Protein AF-A0A7Y2E0C4-F1 (afdb_monomer)

Foldseek 3Di:
DDQPLPQWDWDDLVVGIAIARAPCSVVVVVLPCLLQAFLLLLQLLRQLNVPDDCPLRHPVLNVLSSNADLQDRDQDKHFAQAQEEEEELVLVLVLLVVLVVQLVVCVVVVHHSLLSAFPHAYEYEYEPQFDQPDDDDPCRVVVRVVVSCVVCVVSVVSLVVSCVSHPNYHYDDPPPDDRLVCCQLPVALQKDWDADPVRHIYIGGHEYEYCDQLNLLCLLLAYHYGYDHSVQSSCSRSPRTDIDTDAAEEEEEEAAEADPPFDLLLVLLVVLLVLLVVDQAAHHYEYDYPHSVRDASNSSSSNQSCCVQSRHRTHHYFHEPNSLVSCVVSPNDPSSSSSSVRVCVSRSRYDDNPRPHHDGNYYHYDYSHPGADWAADDAGSNRIDGPVCVVVQQVCQDCPCPDRSHDNDDPVCQPDWDWDQDPVRDIDIGGRPDDPDDD

pLDDT: mean 95.24, std 3.49, range [62.66, 98.88]

Solvent-accessible surface area (backbone atoms only — not comparable to full-atom values): 23468 Å² total; per-residue (Å²): 134,65,69,87,70,71,23,70,44,80,45,68,32,83,84,50,72,28,32,35,57,41,62,70,42,44,40,82,74,68,39,74,56,57,79,37,43,38,62,72,54,52,53,50,33,44,44,31,58,66,57,31,70,71,72,88,27,36,69,63,53,32,50,54,51,48,64,62,40,44,82,65,52,58,97,42,76,36,62,43,65,56,55,28,39,42,29,36,47,83,47,37,51,58,45,53,50,50,50,52,49,48,25,54,50,34,44,76,72,74,47,67,32,78,74,64,41,45,73,29,46,32,43,33,27,33,48,81,69,65,56,87,81,45,69,100,49,95,60,18,67,60,56,19,52,52,51,29,48,71,75,39,45,69,60,52,55,51,53,54,46,45,42,74,74,32,61,55,38,44,70,47,61,69,91,71,54,48,56,60,56,40,35,65,59,62,70,61,62,53,43,44,72,45,78,41,98,86,66,50,32,37,45,44,69,31,27,32,40,17,50,39,64,46,38,6,23,40,7,21,57,36,22,58,30,24,42,47,55,53,66,60,51,51,39,38,27,66,64,41,57,52,73,41,65,52,61,49,39,33,32,37,35,29,31,67,49,72,36,91,86,42,50,54,66,21,45,30,42,52,52,31,32,55,40,45,71,73,62,33,68,72,18,38,34,37,52,40,58,70,17,53,82,74,48,53,54,70,43,37,20,51,42,4,30,44,16,60,80,24,31,21,56,25,29,34,26,65,29,32,68,60,43,48,50,49,43,50,76,58,66,48,56,68,64,55,47,43,26,38,54,44,51,26,54,74,55,72,47,51,50,54,90,85,50,72,74,50,54,46,49,47,75,49,78,43,54,32,57,75,44,54,51,48,49,57,40,90,69,42,75,58,39,63,39,49,53,92,49,43,69,57,56,51,59,51,18,41,53,30,66,66,55,72,67,16,64,46,44,56,84,78,58,72,75,50,70,47,82,45,68,50,101,85,68,51,79,42,83,43,50,88,86,65,82,86,75,89,132

Mean predicted aligned error: 4.44 Å

Structure (mmCIF, N/CA/C/O backbone):
data_AF-A0A7Y2E0C4-F1
#
_entry.id   AF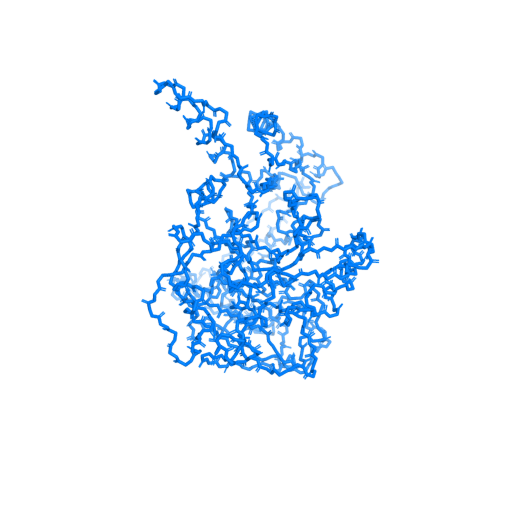-A0A7Y2E0C4-F1
#
loop_
_atom_site.group_PDB
_atom_site.id
_atom_site.type_symbol
_atom_site.label_atom_id
_atom_site.label_alt_id
_atom_site.label_comp_id
_atom_site.label_asym_id
_atom_site.label_entity_id
_atom_site.label_seq_id
_atom_site.pdbx_PDB_ins_code
_atom_site.Cartn_x
_atom_site.Cartn_y
_atom_site.Cartn_z
_atom_site.occupancy
_atom_site.B_iso_or_equiv
_atom_site.auth_seq_id
_atom_site.auth_comp_id
_atom_site.auth_asym_id
_atom_site.auth_atom_id
_atom_site.pdbx_PDB_model_num
ATOM 1 N N . MET A 1 1 ? -12.145 10.034 24.484 1.00 62.66 1 MET A N 1
ATOM 2 C CA . MET A 1 1 ? -12.962 9.659 23.287 1.00 62.66 1 MET A CA 1
ATOM 3 C C . MET A 1 1 ? -14.333 9.201 23.747 1.00 62.66 1 MET A C 1
ATOM 5 O O . MET A 1 1 ? -14.395 8.532 24.772 1.00 62.66 1 MET A O 1
ATOM 9 N N . LYS A 1 2 ? -15.413 9.552 23.041 1.00 78.94 2 LYS A N 1
ATOM 10 C CA . LYS A 1 2 ? -16.762 9.108 23.416 1.00 78.94 2 LYS A CA 1
ATOM 11 C C . LYS A 1 2 ? -17.034 7.734 22.807 1.00 78.94 2 LYS A C 1
ATOM 13 O O . LYS A 1 2 ? -16.995 7.590 21.595 1.00 78.94 2 LYS A O 1
ATOM 18 N N . ASP A 1 3 ? -17.335 6.744 23.639 1.00 88.62 3 ASP A N 1
ATOM 19 C CA . ASP A 1 3 ? -17.829 5.449 23.170 1.00 88.62 3 ASP A CA 1
ATOM 20 C C . ASP A 1 3 ? -19.346 5.529 22.955 1.00 88.62 3 ASP A C 1
ATOM 22 O O . ASP A 1 3 ? -20.143 5.237 23.846 1.00 88.62 3 ASP A O 1
ATOM 26 N N . LEU A 1 4 ? -19.747 6.018 21.781 1.00 92.31 4 LEU A N 1
ATOM 27 C CA . LEU A 1 4 ? -21.155 6.267 21.456 1.00 92.31 4 LEU A CA 1
ATOM 28 C C . LEU A 1 4 ? -21.947 4.996 21.124 1.00 92.31 4 LEU A C 1
ATOM 30 O O . LEU A 1 4 ? -23.178 5.050 21.088 1.00 92.31 4 LEU A O 1
ATOM 34 N N . PHE A 1 5 ? -21.249 3.883 20.894 1.00 93.88 5 PHE A N 1
ATOM 35 C CA . PHE A 1 5 ? -21.825 2.593 20.518 1.00 93.88 5 PHE A CA 1
ATOM 36 C C . PHE A 1 5 ? -21.703 1.537 21.628 1.00 93.88 5 PHE A C 1
ATOM 38 O O . PHE A 1 5 ? -22.203 0.426 21.460 1.00 93.88 5 PHE A O 1
ATOM 45 N N . GLY A 1 6 ? -21.062 1.857 22.759 1.00 94.38 6 GLY A N 1
ATOM 46 C CA . GLY A 1 6 ? -20.748 0.861 23.787 1.00 94.38 6 GLY A CA 1
ATOM 47 C C . GLY A 1 6 ? -19.833 -0.243 23.250 1.00 94.38 6 GLY A C 1
ATOM 48 O O . GLY A 1 6 ? -19.978 -1.402 23.633 1.00 94.38 6 GLY A O 1
ATOM 49 N N . ALA A 1 7 ? -18.974 0.097 22.288 1.00 95.75 7 ALA A N 1
ATOM 50 C CA . ALA A 1 7 ? -18.128 -0.840 21.564 1.00 95.75 7 ALA A CA 1
ATOM 51 C C . ALA A 1 7 ? -16.732 -0.972 22.177 1.00 95.75 7 ALA A C 1
ATOM 53 O O . ALA A 1 7 ? -16.003 -1.901 21.822 1.00 95.75 7 ALA A O 1
ATOM 54 N N . ARG A 1 8 ? -16.335 -0.058 23.072 1.00 95.81 8 ARG A N 1
ATOM 55 C CA . ARG A 1 8 ? -15.025 -0.121 23.713 1.00 95.81 8 ARG A CA 1
ATOM 56 C C . ARG A 1 8 ? -15.003 -1.263 24.721 1.00 95.81 8 ARG A C 1
ATOM 58 O O . ARG A 1 8 ? -15.746 -1.246 25.698 1.00 95.81 8 ARG A O 1
ATOM 65 N N . ASP A 1 9 ? -14.090 -2.200 24.517 1.00 95.94 9 ASP A N 1
ATOM 66 C CA . ASP A 1 9 ? -13.914 -3.364 25.382 1.00 95.94 9 ASP A CA 1
ATOM 67 C C . ASP A 1 9 ? -12.428 -3.625 25.646 1.00 95.94 9 ASP A C 1
ATOM 69 O O . ASP A 1 9 ? -11.554 -3.102 24.943 1.00 95.94 9 ASP A O 1
ATOM 73 N N . THR A 1 10 ? -12.136 -4.417 26.674 1.00 96.50 10 THR A N 1
ATOM 74 C CA . THR A 1 10 ? -10.777 -4.871 26.962 1.00 96.50 10 THR A CA 1
ATOM 75 C C . THR A 1 10 ? -10.454 -6.151 26.205 1.00 96.50 10 THR A C 1
ATOM 77 O O . THR A 1 10 ? -11.306 -6.999 25.943 1.00 96.50 10 THR A O 1
ATOM 80 N N . PHE A 1 11 ? -9.182 -6.314 25.861 1.00 97.62 11 PHE A N 1
ATOM 81 C CA . PHE A 1 11 ? -8.648 -7.573 25.364 1.00 97.62 11 PHE A CA 1
ATOM 82 C C . PHE A 1 11 ? -7.240 -7.805 25.912 1.00 97.62 11 PHE A C 1
ATOM 84 O O . PHE A 1 11 ? -6.551 -6.873 26.336 1.00 97.62 11 PHE A O 1
ATOM 91 N N . ASP A 1 12 ? -6.829 -9.069 25.925 1.00 97.50 12 ASP A N 1
ATOM 92 C CA . ASP A 1 12 ? -5.469 -9.464 26.274 1.00 97.50 12 ASP A CA 1
ATOM 93 C C . ASP A 1 12 ? -4.577 -9.341 25.032 1.00 97.50 12 ASP A C 1
ATOM 95 O O . ASP A 1 12 ? -4.782 -10.049 24.044 1.00 97.50 12 ASP A O 1
ATOM 99 N N . THR A 1 13 ? -3.582 -8.455 25.084 1.00 96.44 13 THR A N 1
ATOM 100 C CA . THR A 1 13 ? -2.620 -8.221 23.994 1.00 96.44 13 THR A CA 1
ATOM 101 C C . THR A 1 13 ? -1.570 -9.331 23.890 1.00 96.44 13 THR A C 1
ATOM 103 O O . THR A 1 13 ? -0.812 -9.374 22.927 1.00 96.44 13 THR A O 1
ATOM 106 N N . GLY A 1 14 ? -1.505 -10.232 24.876 1.00 95.06 14 GLY A N 1
ATOM 107 C CA . GLY A 1 14 ? -0.432 -11.208 25.070 1.00 95.06 14 GLY A CA 1
ATOM 108 C C . GLY A 1 14 ? 0.663 -10.720 26.021 1.00 95.06 14 GLY A C 1
ATOM 109 O O . GLY A 1 14 ? 1.344 -11.542 26.630 1.00 95.06 14 GLY A O 1
ATOM 110 N N . SER A 1 15 ? 0.798 -9.402 26.200 1.00 91.69 15 SER A N 1
ATOM 111 C CA . SER A 1 15 ? 1.737 -8.764 27.136 1.00 91.69 15 SER A CA 1
ATOM 112 C C . SER A 1 15 ? 1.049 -7.892 28.194 1.00 91.69 15 SER A C 1
ATOM 114 O O . SER A 1 15 ? 1.712 -7.344 29.075 1.00 91.69 15 SER A O 1
ATOM 116 N N . GLY A 1 16 ? -0.279 -7.769 28.144 1.00 94.31 16 GLY A N 1
ATOM 117 C CA . GLY A 1 16 ? -1.053 -6.952 29.067 1.00 94.31 16 GLY A CA 1
ATOM 118 C C . GLY A 1 16 ? -2.494 -6.749 28.612 1.00 94.31 16 GLY A C 1
ATOM 119 O O . GLY A 1 16 ? -3.020 -7.466 27.765 1.00 94.31 16 GLY A O 1
ATOM 120 N N . THR A 1 17 ? -3.149 -5.753 29.200 1.00 96.25 17 THR A N 1
ATOM 121 C CA . THR A 1 17 ? -4.509 -5.356 28.824 1.00 96.25 17 THR A CA 1
ATOM 122 C C . THR A 1 17 ? -4.456 -4.179 27.861 1.00 96.25 17 THR A C 1
ATOM 124 O O . THR A 1 17 ? -3.743 -3.208 28.105 1.00 96.25 17 THR A O 1
ATOM 127 N N . GLY A 1 18 ? -5.237 -4.259 26.788 1.00 97.38 18 GLY A N 1
ATOM 128 C CA . GLY A 1 18 ? -5.472 -3.165 25.853 1.00 97.38 18 GLY A CA 1
ATOM 129 C C . GLY A 1 18 ? -6.962 -2.919 25.662 1.00 97.38 18 GLY A C 1
ATOM 130 O O . GLY A 1 18 ? -7.789 -3.778 25.969 1.00 97.38 18 GLY A O 1
ATOM 131 N N . TYR A 1 19 ? -7.302 -1.753 25.126 1.00 97.88 19 TYR A N 1
ATOM 132 C CA . TYR A 1 19 ? -8.642 -1.464 24.631 1.00 97.88 19 TYR A CA 1
ATOM 133 C C . TYR A 1 19 ? -8.730 -1.670 23.125 1.00 97.88 19 TYR A C 1
ATOM 135 O O . TYR A 1 19 ? -7.786 -1.384 22.391 1.00 97.88 19 TYR A O 1
ATOM 143 N N . LEU A 1 20 ? -9.900 -2.084 22.660 1.00 97.62 20 LEU A N 1
ATOM 144 C CA . LEU A 1 20 ? -10.291 -2.065 21.254 1.00 97.62 20 LEU A CA 1
ATOM 145 C C . LEU A 1 20 ? -11.747 -1.603 21.132 1.00 97.62 20 LEU A C 1
ATOM 147 O O . LEU A 1 20 ? -12.462 -1.540 22.132 1.00 97.62 20 LEU A O 1
ATOM 151 N N . TYR A 1 21 ? -12.184 -1.275 19.918 1.00 97.38 21 TYR A N 1
ATOM 152 C CA . TYR A 1 21 ? -13.589 -1.001 19.611 1.00 97.38 21 TYR A CA 1
ATOM 153 C C . TYR A 1 21 ? -14.154 -2.189 18.832 1.00 97.38 21 TYR A C 1
ATOM 155 O O . TYR A 1 21 ? -13.846 -2.343 17.652 1.00 97.38 21 TYR A O 1
ATOM 163 N N . ARG A 1 22 ? -14.923 -3.061 19.496 1.00 96.38 22 ARG A N 1
ATOM 164 C CA . ARG A 1 22 ? -15.414 -4.323 18.920 1.00 96.38 22 ARG A CA 1
ATOM 165 C C . ARG A 1 22 ? -16.389 -4.068 17.781 1.00 96.38 22 ARG A C 1
ATOM 167 O O . ARG A 1 22 ? -17.476 -3.545 18.018 1.00 96.38 22 ARG A O 1
ATOM 174 N N . LEU A 1 23 ? -16.073 -4.570 16.588 1.00 96.19 23 LEU A N 1
ATOM 175 C CA . LEU A 1 23 ? -17.038 -4.604 15.483 1.00 96.19 23 LEU A CA 1
ATOM 176 C C . LEU A 1 23 ? -18.292 -5.415 15.852 1.00 96.19 23 LEU A C 1
ATOM 178 O O . LEU A 1 23 ? -19.409 -5.013 15.538 1.00 96.19 23 LEU A O 1
ATOM 182 N N . ASP A 1 24 ? -18.132 -6.500 16.615 1.00 93.00 24 ASP A N 1
ATOM 183 C CA . ASP A 1 24 ? -19.250 -7.324 17.095 1.00 93.00 24 ASP A CA 1
ATOM 184 C C . ASP A 1 24 ? -20.258 -6.563 17.969 1.00 93.00 24 ASP A C 1
ATOM 186 O O . ASP A 1 24 ? -21.417 -6.970 18.051 1.00 93.00 24 ASP A O 1
ATOM 190 N N . ALA A 1 25 ? -19.865 -5.456 18.612 1.00 93.50 25 ALA A N 1
ATOM 191 C CA . ALA A 1 25 ? -20.794 -4.662 19.417 1.00 93.50 25 ALA A CA 1
ATOM 192 C C . ALA A 1 25 ? -21.939 -4.081 18.569 1.00 93.50 25 ALA A C 1
ATOM 194 O O . ALA A 1 25 ? -23.049 -3.898 19.069 1.00 93.50 25 ALA A O 1
ATOM 195 N N . LEU A 1 26 ? -21.702 -3.868 17.272 1.00 94.38 26 LEU A N 1
ATOM 196 C CA . LEU A 1 26 ? -22.711 -3.405 16.321 1.00 94.38 26 LEU A CA 1
ATOM 197 C C . LEU A 1 26 ? -23.775 -4.475 16.023 1.00 94.38 26 LEU A C 1
ATOM 199 O O . LEU A 1 26 ? -24.921 -4.128 15.732 1.00 94.38 26 LEU A O 1
ATOM 203 N N . LYS A 1 27 ? -23.467 -5.771 16.192 1.00 91.25 27 LYS A N 1
ATOM 204 C CA . LYS A 1 27 ? -24.463 -6.853 16.062 1.00 91.25 27 LYS A CA 1
ATOM 205 C C . LYS A 1 27 ? -25.567 -6.725 17.108 1.00 91.25 27 LYS A C 1
ATOM 207 O O . LYS A 1 27 ? -26.737 -6.932 16.796 1.00 91.25 27 LYS A O 1
ATOM 212 N N . ASN A 1 28 ? -25.217 -6.291 18.321 1.00 86.94 28 ASN A N 1
ATOM 213 C CA . ASN A 1 28 ? -26.185 -6.023 19.391 1.00 86.94 28 ASN A CA 1
ATOM 214 C C . ASN A 1 28 ? -27.121 -4.847 19.065 1.00 86.94 28 ASN A C 1
ATOM 216 O O . ASN A 1 28 ? -28.160 -4.699 19.703 1.00 86.94 28 ASN A O 1
ATOM 220 N N . GLN A 1 29 ? -26.763 -4.027 18.074 1.00 86.06 29 GLN A N 1
ATOM 221 C CA . GLN A 1 29 ? -27.563 -2.907 17.581 1.00 86.06 29 GLN A CA 1
ATOM 222 C C . GLN A 1 29 ? -28.357 -3.253 16.310 1.00 86.06 29 GLN A C 1
ATOM 224 O O . GLN A 1 29 ? -29.031 -2.390 15.759 1.00 86.06 29 GLN A O 1
ATOM 229 N N . GLY A 1 30 ? -28.328 -4.518 15.871 1.00 88.38 30 GLY A N 1
ATOM 230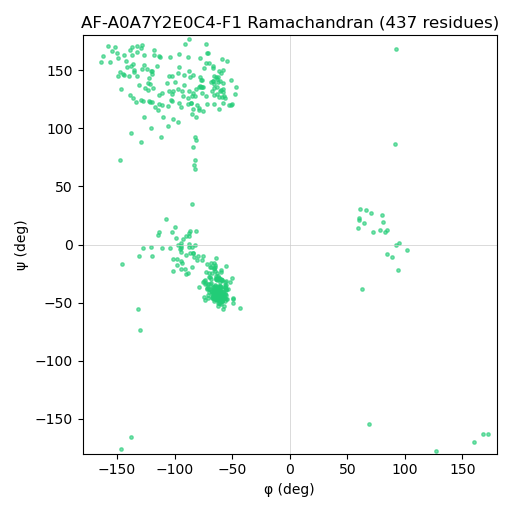 C CA . GLY A 1 30 ? -29.092 -5.015 14.723 1.00 88.38 30 GLY A CA 1
ATOM 231 C C . GLY A 1 30 ? -28.283 -5.193 13.435 1.00 88.38 30 GLY A C 1
ATOM 232 O O . GLY A 1 30 ? -28.812 -5.745 12.470 1.00 88.38 30 GLY A O 1
ATOM 233 N N . HIS A 1 31 ? -27.001 -4.813 13.412 1.00 89.06 31 HIS A N 1
ATOM 234 C CA . HIS A 1 31 ? -26.142 -4.961 12.232 1.00 89.06 31 HIS A CA 1
ATOM 235 C C . HIS A 1 31 ? -25.571 -6.384 12.141 1.00 89.06 31 HIS A C 1
ATOM 237 O O . HIS A 1 31 ? -24.546 -6.707 12.735 1.00 89.06 31 HIS A O 1
ATOM 243 N N . THR A 1 32 ? -26.254 -7.273 11.420 1.00 83.88 32 THR A N 1
ATOM 244 C CA . THR A 1 32 ? -25.965 -8.722 11.450 1.00 83.88 32 THR A CA 1
ATOM 245 C C . THR A 1 32 ? -25.005 -9.218 10.367 1.00 83.88 32 THR A C 1
ATOM 247 O O . THR A 1 32 ? -24.449 -10.303 10.520 1.00 83.88 32 THR A O 1
ATOM 250 N N . ASN A 1 33 ? -24.753 -8.447 9.303 1.00 86.44 33 ASN A N 1
ATOM 251 C CA . ASN A 1 33 ? -23.964 -8.912 8.151 1.00 86.44 33 ASN A CA 1
ATOM 252 C C . ASN A 1 33 ? -22.447 -8.656 8.266 1.00 86.44 33 ASN A C 1
ATOM 254 O O . ASN A 1 33 ? -21.702 -8.894 7.319 1.00 86.44 33 ASN A O 1
ATOM 258 N N . ILE A 1 34 ? -21.974 -8.190 9.427 1.00 91.62 34 ILE A N 1
ATOM 259 C CA . ILE A 1 34 ? -20.582 -7.751 9.629 1.00 91.62 34 ILE A CA 1
ATOM 260 C C . ILE A 1 34 ? -19.575 -8.851 9.275 1.00 91.62 34 ILE A C 1
ATOM 262 O O . ILE A 1 34 ? -18.535 -8.566 8.690 1.00 91.62 34 ILE A O 1
ATOM 266 N N . ASP A 1 35 ? -19.894 -10.116 9.558 1.00 90.81 35 ASP A N 1
ATOM 267 C CA . ASP A 1 35 ? -18.986 -11.242 9.308 1.00 90.81 35 ASP A CA 1
ATOM 268 C C . ASP A 1 35 ? -18.685 -11.456 7.819 1.00 90.81 35 ASP A C 1
ATOM 270 O O . ASP A 1 35 ? -17.586 -11.900 7.483 1.00 90.81 35 ASP A O 1
ATOM 274 N N . ARG A 1 36 ? -19.633 -11.105 6.939 1.00 93.19 36 ARG A N 1
ATOM 275 C CA . ARG A 1 36 ? -19.544 -11.276 5.480 1.00 93.19 36 ARG A CA 1
ATOM 276 C C . ARG A 1 36 ? -19.023 -10.038 4.752 1.00 93.19 36 ARG A C 1
ATOM 278 O O . ARG A 1 36 ? -18.875 -10.098 3.533 1.00 93.19 36 ARG A O 1
ATOM 285 N N . LEU A 1 37 ? -18.757 -8.939 5.459 1.00 96.81 37 LEU A N 1
ATOM 286 C CA . LEU A 1 37 ? -18.163 -7.748 4.857 1.00 96.81 37 LEU A CA 1
ATOM 287 C C . LEU A 1 37 ? -16.752 -8.053 4.333 1.00 96.81 37 LEU A C 1
ATOM 289 O O . LEU A 1 37 ? -16.017 -8.788 5.008 1.00 96.81 37 LEU A O 1
ATOM 293 N N . PRO A 1 38 ? -16.343 -7.455 3.195 1.00 98.19 38 PRO A N 1
ATOM 294 C CA . PRO A 1 38 ? -14.941 -7.433 2.795 1.00 98.19 38 PRO A CA 1
ATOM 295 C C . PRO A 1 38 ? -14.061 -6.938 3.941 1.00 98.19 38 PRO A C 1
ATOM 297 O O . PRO A 1 38 ? -14.446 -6.028 4.687 1.00 98.19 38 PRO A O 1
ATOM 300 N N . PHE A 1 39 ? -12.883 -7.532 4.099 1.00 98.62 39 PHE A N 1
ATOM 301 C CA . PHE A 1 39 ? -11.965 -7.163 5.174 1.00 98.62 39 PHE A CA 1
ATOM 302 C C . PHE A 1 39 ? -11.555 -5.690 5.072 1.00 98.62 39 PHE A C 1
ATOM 304 O O . PHE A 1 39 ? -11.485 -5.007 6.095 1.00 98.62 39 PHE A O 1
ATOM 311 N N . SER A 1 40 ? -11.398 -5.166 3.855 1.00 98.44 40 SER A N 1
ATOM 312 C CA . SER A 1 40 ? -11.159 -3.744 3.613 1.00 98.44 40 SER A CA 1
ATOM 313 C C . SER A 1 40 ? -12.263 -2.847 4.189 1.00 98.44 40 SER A C 1
ATOM 315 O O . SER A 1 40 ? -11.976 -1.815 4.793 1.00 98.44 40 SER A O 1
ATOM 317 N N . ILE A 1 41 ? -13.533 -3.248 4.057 1.00 98.25 41 ILE A N 1
ATOM 318 C CA . ILE A 1 41 ? -14.685 -2.504 4.592 1.00 98.25 41 ILE A CA 1
ATOM 319 C C . ILE A 1 41 ? -14.742 -2.618 6.116 1.00 98.25 41 ILE A C 1
ATOM 321 O O . ILE A 1 41 ? -15.026 -1.627 6.784 1.00 98.25 41 ILE A O 1
ATOM 325 N N . LYS A 1 42 ? -14.405 -3.782 6.691 1.00 98.12 42 LYS A N 1
ATOM 326 C CA . LYS A 1 42 ? -14.292 -3.946 8.153 1.00 98.12 42 LYS A CA 1
ATOM 327 C C . LYS A 1 42 ? -13.253 -2.995 8.758 1.00 98.12 42 LYS A C 1
ATOM 329 O O . LYS A 1 42 ? -13.488 -2.453 9.836 1.00 98.12 42 LYS A O 1
ATOM 334 N N . VAL A 1 43 ? -12.134 -2.759 8.067 1.00 98.56 43 VAL A N 1
ATOM 335 C CA . VAL A 1 43 ? -11.111 -1.791 8.502 1.00 98.56 43 VAL A CA 1
ATOM 336 C C . VAL A 1 43 ? -11.647 -0.354 8.463 1.00 98.56 43 VAL A C 1
ATOM 338 O O . VAL A 1 43 ? -11.472 0.380 9.436 1.00 98.56 43 VAL A O 1
ATOM 341 N N . LEU A 1 44 ? -12.359 0.043 7.399 1.00 98.31 44 LEU A N 1
ATOM 342 C CA . LEU A 1 44 ? -13.020 1.358 7.340 1.00 98.31 44 LEU A CA 1
ATOM 343 C C . LEU A 1 44 ? -14.082 1.514 8.442 1.00 98.31 44 LEU A C 1
ATOM 345 O O . LEU A 1 44 ? -14.157 2.558 9.091 1.00 98.31 44 LEU A O 1
ATOM 349 N N . LEU A 1 45 ? -14.864 0.460 8.696 1.00 98.12 45 LEU A N 1
ATOM 350 C CA . LEU A 1 45 ? -15.869 0.417 9.756 1.00 98.12 45 LEU A CA 1
ATOM 351 C C . LEU A 1 45 ? -15.242 0.579 11.148 1.00 98.12 45 LEU A C 1
ATOM 353 O O . LEU A 1 45 ? -15.772 1.342 11.952 1.00 98.12 45 LEU A O 1
ATOM 357 N N . GLU A 1 46 ? -14.111 -0.078 11.432 1.00 98.19 46 GLU A N 1
ATOM 358 C CA . GLU A 1 46 ? -13.372 0.110 12.693 1.00 98.19 46 GLU A CA 1
ATOM 359 C C . GLU A 1 46 ? -12.951 1.569 12.868 1.00 98.19 46 GLU A C 1
ATOM 361 O O . GLU A 1 46 ? -13.179 2.155 13.930 1.00 98.19 46 GLU A O 1
ATOM 366 N N . GLY A 1 47 ? -12.393 2.167 11.810 1.00 97.31 47 GLY A N 1
ATOM 367 C CA . GLY A 1 47 ? -11.940 3.553 11.820 1.00 97.31 47 GLY A CA 1
ATOM 368 C C . GLY A 1 47 ? -13.079 4.536 12.088 1.00 97.31 47 GLY A C 1
ATOM 369 O O . GLY A 1 47 ? -12.924 5.439 12.915 1.00 97.31 47 GLY A O 1
ATOM 370 N N . ALA A 1 48 ? -14.235 4.340 11.449 1.00 97.31 48 ALA A N 1
ATOM 371 C CA . ALA A 1 48 ? -15.423 5.155 11.685 1.00 97.31 48 ALA A CA 1
ATOM 372 C C . ALA A 1 48 ? -15.986 4.946 13.103 1.00 97.31 48 ALA A C 1
ATOM 374 O O . ALA A 1 48 ? -16.258 5.912 13.814 1.00 97.31 48 ALA A O 1
ATOM 375 N N . LEU A 1 49 ? -16.107 3.692 13.551 1.00 97.12 49 LEU A N 1
ATOM 376 C CA . LEU A 1 49 ? -16.630 3.338 14.872 1.00 97.12 49 LEU A CA 1
ATOM 377 C C . LEU A 1 49 ? -15.802 3.965 15.999 1.00 97.12 49 LEU A C 1
ATOM 379 O O . LEU A 1 49 ? -16.350 4.590 16.908 1.00 97.12 49 LEU A O 1
ATOM 383 N N . ARG A 1 50 ? -14.476 3.826 15.928 1.00 96.44 50 ARG A N 1
ATOM 384 C CA . ARG A 1 50 ? -13.546 4.329 16.945 1.00 96.44 50 ARG A CA 1
ATOM 385 C C . ARG A 1 50 ? -13.487 5.853 17.001 1.00 96.44 50 ARG A C 1
ATOM 387 O O . ARG A 1 50 ? -13.245 6.403 18.074 1.00 96.44 50 ARG A O 1
ATOM 394 N N . ASN A 1 51 ? -13.653 6.532 15.866 1.00 95.75 51 ASN A N 1
ATOM 395 C CA . ASN A 1 51 ? -13.537 7.990 15.779 1.00 95.75 51 ASN A CA 1
ATOM 396 C C . ASN A 1 51 ? -14.893 8.712 15.726 1.00 95.75 51 ASN A C 1
ATOM 398 O O . ASN A 1 51 ? -14.913 9.914 15.483 1.00 95.75 51 ASN A O 1
ATOM 402 N N . CYS A 1 52 ? -16.010 8.020 15.980 1.00 96.50 52 CYS A N 1
ATOM 403 C CA . CYS A 1 52 ? -17.335 8.634 15.996 1.00 96.50 52 CYS A CA 1
ATOM 404 C C . CYS A 1 52 ? -17.444 9.726 17.074 1.00 96.50 52 CYS A C 1
ATOM 406 O O . CYS A 1 52 ? -17.348 9.464 18.278 1.00 96.50 52 CYS A O 1
ATOM 408 N N . ASP A 1 53 ? -17.661 10.961 16.629 1.00 94.81 53 ASP A N 1
ATOM 409 C CA . ASP A 1 53 ? -17.705 12.166 17.458 1.00 94.81 53 ASP A CA 1
ATOM 410 C C . ASP A 1 53 ? -18.981 13.005 17.254 1.00 94.81 53 ASP A C 1
ATOM 412 O O . ASP A 1 53 ? -19.184 13.974 17.990 1.00 94.81 53 ASP A O 1
ATOM 416 N N . GLU A 1 54 ? -19.855 12.598 16.321 1.00 95.31 54 GLU A N 1
ATOM 417 C CA . GLU A 1 54 ? -21.051 13.332 15.864 1.00 95.31 54 GLU A CA 1
ATOM 418 C C . GLU A 1 54 ? -20.730 14.704 15.246 1.00 95.31 54 GLU A C 1
ATOM 420 O O . GLU A 1 54 ? -21.586 15.591 15.206 1.00 95.31 54 GLU A O 1
ATOM 425 N N . PHE A 1 55 ? -19.500 14.883 14.759 1.00 94.38 55 PHE A N 1
ATOM 426 C CA . PHE A 1 55 ? -19.063 16.076 14.044 1.00 94.38 55 PHE A CA 1
ATOM 427 C C . PHE A 1 55 ? -18.366 15.717 12.729 1.00 94.38 55 PHE A C 1
ATOM 429 O O . PHE A 1 55 ? -18.969 15.876 11.671 1.00 94.38 55 PHE A O 1
ATOM 436 N N . LEU A 1 56 ? -17.133 15.202 12.779 1.00 93.62 56 LEU A N 1
ATOM 437 C CA . LEU A 1 56 ? -16.427 14.711 11.591 1.00 93.62 56 LEU A CA 1
ATOM 438 C C . LEU A 1 56 ? -16.923 13.316 11.200 1.00 93.62 56 LEU A C 1
ATOM 440 O O . LEU A 1 56 ? -17.051 12.997 10.018 1.00 93.62 56 LEU A O 1
ATOM 444 N N . VAL A 1 57 ? -17.227 12.484 12.199 1.00 96.62 57 VAL A N 1
ATOM 445 C CA . VAL A 1 57 ? -17.712 11.119 12.012 1.00 96.62 57 VAL A CA 1
ATOM 446 C C . VAL A 1 57 ? -19.013 10.931 12.780 1.00 96.62 57 VAL A C 1
ATOM 448 O O . VAL A 1 57 ? -19.040 10.867 14.011 1.00 96.62 57 VAL A O 1
ATOM 451 N N . THR A 1 58 ? -20.110 10.814 12.041 1.00 96.69 58 THR A N 1
ATOM 452 C CA . THR A 1 58 ? -21.452 10.628 12.593 1.00 96.69 58 THR A CA 1
ATOM 453 C C . THR A 1 58 ? -21.780 9.151 12.794 1.00 96.69 58 THR A C 1
ATOM 455 O O . THR A 1 58 ? -21.180 8.260 12.185 1.00 96.69 58 THR A O 1
ATOM 458 N N . LYS A 1 59 ? -22.787 8.876 13.623 1.00 96.06 59 LYS A N 1
ATOM 459 C CA . LYS A 1 59 ? -23.373 7.539 13.774 1.00 96.06 59 LYS A CA 1
ATOM 460 C C . LYS A 1 59 ? -23.930 6.998 12.463 1.00 96.06 59 LYS A C 1
ATOM 462 O O . LYS A 1 59 ? -23.915 5.789 12.257 1.00 96.06 59 LYS A O 1
ATOM 467 N N . GLU A 1 60 ? -24.398 7.886 11.587 1.00 95.81 60 GLU A N 1
ATOM 468 C CA . GLU A 1 60 ? -24.865 7.518 10.253 1.00 95.81 60 GLU A CA 1
ATOM 469 C C . GLU A 1 60 ? -23.729 6.922 9.419 1.00 95.81 60 GLU A C 1
ATOM 471 O O . GLU A 1 60 ? -23.916 5.855 8.846 1.00 95.81 60 GLU A O 1
ATOM 476 N N . HIS A 1 61 ? -22.529 7.515 9.429 1.00 97.00 61 HIS A N 1
ATOM 477 C CA . HIS A 1 61 ? -21.377 6.939 8.723 1.00 97.00 61 HIS A CA 1
ATOM 478 C C . HIS A 1 61 ? -21.057 5.511 9.197 1.00 97.00 61 HIS A C 1
ATOM 480 O O . HIS A 1 61 ? -20.807 4.626 8.379 1.00 97.00 61 HIS A O 1
ATOM 486 N N . VAL A 1 62 ? -21.106 5.267 10.512 1.00 96.88 62 VAL A N 1
ATOM 487 C CA . VAL A 1 62 ? -20.882 3.931 11.091 1.00 96.88 62 VAL A CA 1
ATOM 488 C C . VAL A 1 62 ? -21.972 2.953 10.648 1.00 96.88 62 VAL A C 1
ATOM 490 O O . VAL A 1 62 ? -21.654 1.850 10.209 1.00 96.88 62 VAL A O 1
ATOM 493 N N . ALA A 1 63 ? -23.243 3.358 10.717 1.00 95.44 63 ALA A N 1
ATOM 494 C CA . ALA A 1 63 ? -24.369 2.524 10.299 1.00 95.44 63 ALA A CA 1
ATOM 495 C C . ALA A 1 63 ? -24.285 2.163 8.808 1.00 95.44 63 ALA A C 1
ATOM 497 O O . ALA A 1 63 ? -24.426 0.996 8.456 1.00 95.44 63 ALA A O 1
ATOM 498 N N . LYS A 1 64 ? -23.959 3.131 7.942 1.00 95.75 64 LYS A N 1
ATOM 499 C CA . LYS A 1 64 ? -23.810 2.919 6.494 1.00 95.75 64 LYS A CA 1
ATOM 500 C C . LYS A 1 64 ? -22.705 1.924 6.150 1.00 95.75 64 LYS A C 1
ATOM 502 O O . LYS A 1 64 ? -22.892 1.088 5.274 1.00 95.75 64 LYS A O 1
ATOM 507 N N . LEU A 1 65 ? -21.576 1.965 6.857 1.00 96.56 65 LEU A N 1
ATOM 508 C CA . LEU A 1 65 ? -20.511 0.970 6.695 1.00 96.56 65 LEU A CA 1
ATOM 509 C C . LEU A 1 65 ? -20.903 -0.407 7.256 1.00 96.56 65 LEU A C 1
ATOM 511 O O . LEU A 1 65 ? -20.554 -1.430 6.672 1.00 96.56 65 LEU A O 1
ATOM 515 N N . ALA A 1 66 ? -21.638 -0.451 8.369 1.00 96.00 66 ALA A N 1
ATOM 516 C CA . ALA A 1 66 ? -22.095 -1.699 8.981 1.00 96.00 66 ALA A CA 1
ATOM 517 C C . ALA A 1 66 ? -23.182 -2.411 8.151 1.00 96.00 66 ALA A C 1
ATOM 519 O O . ALA A 1 66 ? -23.303 -3.635 8.207 1.00 96.00 66 ALA A O 1
ATOM 520 N N . GLU A 1 67 ? -23.956 -1.644 7.382 1.00 94.56 67 GLU A N 1
ATOM 521 C CA . GLU A 1 67 ? -25.024 -2.098 6.483 1.00 94.56 67 GLU A CA 1
ATOM 522 C C . GLU A 1 67 ? -24.580 -2.168 5.015 1.00 94.56 67 GLU A C 1
ATOM 524 O O . GLU A 1 67 ? -25.424 -2.265 4.128 1.00 94.56 67 GLU A O 1
ATOM 529 N N . TYR A 1 68 ? -23.269 -2.130 4.753 1.00 96.19 68 TYR A N 1
ATOM 530 C CA . TYR A 1 68 ? -22.711 -2.184 3.404 1.00 96.19 68 TYR A CA 1
ATOM 531 C C . TYR A 1 68 ? -23.299 -3.350 2.594 1.00 96.19 68 TYR A C 1
ATOM 533 O O . TYR A 1 68 ? -23.168 -4.518 2.976 1.00 96.19 68 TYR A O 1
ATOM 541 N N . ASP A 1 69 ? -23.923 -3.016 1.462 1.00 94.81 69 ASP A N 1
ATOM 542 C CA . ASP A 1 69 ? -24.424 -3.965 0.471 1.00 94.81 69 ASP A CA 1
ATOM 543 C C . ASP A 1 69 ? -23.441 -4.039 -0.709 1.00 94.81 69 ASP A C 1
ATOM 545 O O . ASP A 1 69 ? -23.376 -3.104 -1.511 1.00 94.81 69 ASP A O 1
ATOM 549 N N . PRO A 1 70 ? -22.688 -5.143 -0.866 1.00 93.56 70 PRO A N 1
ATOM 550 C CA . PRO A 1 70 ? -21.749 -5.301 -1.971 1.00 93.56 70 PRO A CA 1
ATOM 551 C C . PRO A 1 70 ? -22.412 -5.265 -3.353 1.00 93.56 70 PRO A C 1
ATOM 553 O O . PRO A 1 70 ? -21.769 -4.857 -4.318 1.00 93.56 70 PRO A O 1
ATOM 556 N N . ALA A 1 71 ? -23.677 -5.684 -3.477 1.00 93.00 71 ALA A N 1
ATOM 557 C CA . ALA A 1 71 ? -24.367 -5.729 -4.766 1.00 93.00 71 ALA A CA 1
ATOM 558 C C . ALA A 1 71 ? -24.748 -4.327 -5.266 1.00 93.00 71 ALA A C 1
ATOM 560 O O . ALA A 1 71 ? -24.787 -4.082 -6.476 1.00 93.00 71 ALA A O 1
ATOM 561 N N . ALA A 1 72 ? -25.014 -3.406 -4.340 1.00 93.19 72 ALA A N 1
ATOM 562 C CA . ALA A 1 72 ? -25.369 -2.027 -4.635 1.00 93.19 72 ALA A CA 1
ATOM 563 C C . ALA A 1 72 ? -24.847 -1.068 -3.548 1.00 93.19 72 ALA A C 1
ATOM 565 O O . ALA A 1 72 ? -25.652 -0.527 -2.786 1.00 93.19 72 ALA A O 1
ATOM 566 N N . PRO A 1 73 ? -23.521 -0.812 -3.487 1.00 91.88 73 PRO A N 1
ATOM 567 C CA . PRO A 1 73 ? -22.962 0.119 -2.515 1.00 91.88 73 PRO A CA 1
ATOM 568 C C . PRO A 1 73 ? -23.609 1.496 -2.658 1.00 91.88 73 PRO A C 1
ATOM 570 O O . PRO A 1 73 ? -23.686 2.058 -3.760 1.00 91.88 73 PRO A O 1
ATOM 573 N N . GLU A 1 74 ? -24.103 2.034 -1.545 1.00 92.94 74 GLU A N 1
ATOM 574 C CA . GLU A 1 74 ? -24.766 3.331 -1.550 1.00 92.94 74 GLU A CA 1
ATOM 575 C C . GLU A 1 74 ? -23.813 4.432 -2.030 1.00 92.94 74 GLU A C 1
ATOM 577 O O . GLU A 1 74 ? -22.642 4.473 -1.668 1.00 92.94 74 GLU A O 1
ATOM 582 N N . GLN A 1 75 ? -24.322 5.372 -2.826 1.00 94.00 75 GLN A N 1
ATOM 583 C CA . GLN A 1 75 ? -23.542 6.512 -3.316 1.00 94.00 75 GLN A CA 1
ATOM 584 C C . GLN A 1 75 ? -23.485 7.617 -2.252 1.00 94.00 75 GLN A C 1
ATOM 586 O O . GLN A 1 75 ? -24.052 8.696 -2.425 1.00 94.00 75 GLN A O 1
ATOM 591 N N . VAL A 1 76 ? -22.845 7.306 -1.125 1.00 94.94 76 VAL A N 1
ATOM 592 C CA . VAL A 1 76 ? -22.663 8.199 0.026 1.00 94.94 76 VAL A CA 1
ATOM 593 C C . VAL A 1 76 ? -21.183 8.430 0.293 1.00 94.94 76 VAL A C 1
ATOM 595 O O . VAL A 1 76 ? -20.354 7.544 0.072 1.00 94.94 76 VAL A O 1
ATOM 598 N N . GLU A 1 77 ? -20.848 9.625 0.772 1.00 95.81 77 GLU A N 1
ATOM 599 C CA . GLU A 1 77 ? -19.502 9.919 1.254 1.00 95.81 77 GLU A CA 1
ATOM 600 C C . GLU A 1 77 ? -19.304 9.324 2.650 1.00 95.81 77 GLU A C 1
ATOM 602 O O . GLU A 1 77 ? -20.172 9.416 3.519 1.00 95.81 77 GLU A O 1
ATOM 607 N N . ILE A 1 78 ? -18.144 8.711 2.860 1.00 96.31 78 ILE A N 1
ATOM 608 C CA . ILE A 1 78 ? -17.711 8.151 4.134 1.00 96.31 78 ILE A CA 1
ATOM 609 C C . ILE A 1 78 ? -16.382 8.794 4.551 1.00 96.31 78 ILE A C 1
ATOM 611 O O . ILE A 1 78 ? -15.531 9.061 3.695 1.00 96.31 78 ILE A O 1
ATOM 615 N N . PRO A 1 79 ? -16.174 9.045 5.853 1.00 96.81 79 PRO A N 1
ATOM 616 C CA . PRO A 1 79 ? -14.906 9.544 6.352 1.00 96.81 79 PRO A CA 1
ATOM 617 C C . PRO A 1 79 ? -13.907 8.396 6.522 1.00 96.81 79 PRO A C 1
ATOM 619 O O . PRO A 1 79 ? -14.200 7.376 7.148 1.00 96.81 79 PRO A O 1
ATOM 622 N N . PHE A 1 80 ? -12.686 8.603 6.047 1.00 97.19 80 PHE A N 1
ATOM 623 C CA . PHE A 1 80 ? -11.532 7.765 6.337 1.00 97.19 80 PHE A CA 1
ATOM 624 C C . PHE A 1 80 ? -10.519 8.571 7.151 1.00 97.19 80 PHE A C 1
ATOM 626 O O . PHE A 1 80 ? -10.059 9.623 6.714 1.00 97.19 80 PHE A O 1
ATOM 633 N N . LEU A 1 81 ? -10.187 8.090 8.352 1.00 94.75 81 LEU A N 1
ATOM 634 C CA . LEU A 1 81 ? -9.170 8.681 9.228 1.00 94.75 81 LEU A CA 1
ATOM 635 C C . LEU A 1 81 ? -7.984 7.715 9.324 1.00 94.75 81 LEU A C 1
ATOM 637 O O . LEU A 1 81 ? -8.016 6.815 10.174 1.00 94.75 81 LEU A O 1
ATOM 641 N N . PRO A 1 82 ? -6.963 7.870 8.463 1.00 97.19 82 PRO A N 1
ATOM 642 C CA . PRO A 1 82 ? -5.797 7.001 8.469 1.00 97.19 82 PRO A CA 1
ATOM 643 C C . PRO A 1 82 ? -5.043 7.075 9.800 1.00 97.19 82 PRO A C 1
ATOM 645 O O . PRO A 1 82 ? -5.004 8.116 10.458 1.00 97.19 82 PRO A O 1
ATOM 648 N N . ALA A 1 83 ? -4.399 5.978 10.190 1.00 97.50 83 ALA A N 1
ATOM 649 C CA . ALA A 1 83 ? -3.560 5.919 11.384 1.00 97.50 83 ALA A CA 1
ATOM 650 C C . ALA A 1 83 ? -2.260 6.731 11.239 1.00 97.50 83 ALA A C 1
ATOM 652 O O . ALA A 1 83 ? -1.703 7.178 12.244 1.00 97.50 83 ALA A O 1
ATOM 653 N N . ARG A 1 84 ? -1.763 6.891 10.007 1.00 98.06 84 ARG A N 1
ATOM 654 C CA . ARG A 1 84 ? -0.498 7.568 9.692 1.00 98.06 84 ARG A CA 1
ATOM 655 C C . ARG A 1 84 ? -0.452 8.077 8.252 1.00 98.06 84 ARG A C 1
ATOM 657 O O . ARG A 1 84 ? -1.300 7.726 7.433 1.00 98.06 84 ARG A O 1
ATOM 664 N N . VAL A 1 85 ? 0.573 8.865 7.944 1.00 98.31 85 VAL A N 1
ATOM 665 C CA . VAL A 1 85 ? 0.881 9.360 6.597 1.00 98.31 85 VAL A CA 1
ATOM 666 C C . VAL A 1 85 ? 2.298 8.953 6.196 1.00 98.31 85 VAL A C 1
ATOM 668 O O . VAL A 1 85 ? 3.223 9.028 7.006 1.00 98.31 85 VAL A O 1
ATOM 671 N N . LEU A 1 86 ? 2.471 8.534 4.943 1.00 98.19 86 LEU A N 1
ATOM 672 C CA . LEU A 1 86 ? 3.773 8.220 4.351 1.00 98.19 86 LEU A CA 1
ATOM 673 C C . LEU A 1 86 ? 4.141 9.261 3.289 1.00 98.19 86 LEU A C 1
ATOM 675 O O . LEU A 1 86 ? 3.352 9.549 2.393 1.00 98.19 86 LEU A O 1
ATOM 679 N N . LEU A 1 87 ? 5.347 9.814 3.364 1.00 96.94 87 LEU A N 1
ATOM 680 C CA . LEU A 1 87 ? 5.852 10.788 2.399 1.00 96.94 87 LEU A CA 1
ATOM 681 C C . LEU A 1 87 ? 7.124 10.270 1.731 1.00 96.94 87 LEU A C 1
ATOM 683 O O . LEU A 1 87 ? 7.933 9.590 2.359 1.00 96.94 87 LEU A O 1
ATOM 687 N N . GLN A 1 88 ? 7.335 10.672 0.483 1.00 93.56 88 GLN A N 1
ATOM 688 C CA . GLN A 1 88 ? 8.628 10.582 -0.200 1.00 93.56 88 GLN A CA 1
ATOM 689 C C . GLN A 1 88 ? 9.184 11.989 -0.454 1.00 93.56 88 GLN A C 1
ATOM 691 O O . GLN A 1 88 ? 8.444 12.966 -0.376 1.00 93.56 88 GLN A O 1
ATOM 696 N N . ASP A 1 89 ? 10.479 12.153 -0.708 1.00 90.56 89 ASP A N 1
ATOM 697 C CA . ASP A 1 89 ? 11.137 13.465 -0.654 1.00 90.56 89 ASP A CA 1
ATOM 698 C C . ASP A 1 89 ? 10.714 14.492 -1.726 1.00 90.56 89 ASP A C 1
ATOM 700 O O . ASP A 1 89 ? 10.843 15.696 -1.486 1.00 90.56 89 ASP A O 1
ATOM 704 N N . PHE A 1 90 ? 10.207 14.089 -2.892 1.00 88.31 90 PHE A N 1
ATOM 705 C CA . PHE A 1 90 ? 9.700 15.022 -3.913 1.00 88.31 90 PHE A CA 1
ATOM 706 C C . PHE A 1 90 ? 8.385 15.686 -3.504 1.00 88.31 90 PHE A C 1
ATOM 708 O O . PHE A 1 90 ? 8.161 16.848 -3.835 1.00 88.31 90 PHE A O 1
ATOM 715 N N . THR A 1 91 ? 7.527 14.976 -2.775 1.00 90.25 91 THR A N 1
ATOM 716 C CA . THR A 1 91 ? 6.234 15.496 -2.287 1.00 90.25 91 THR A CA 1
ATOM 717 C C . THR A 1 91 ? 6.282 15.903 -0.817 1.00 90.25 91 THR A C 1
ATOM 719 O O . THR A 1 91 ? 5.533 16.770 -0.380 1.00 90.25 91 THR A O 1
ATOM 722 N N . GLY A 1 92 ? 7.221 15.354 -0.055 1.00 91.81 92 GLY A N 1
ATOM 723 C CA . GLY A 1 92 ? 7.441 15.678 1.345 1.00 91.81 92 GLY A CA 1
ATOM 724 C C . GLY A 1 92 ? 8.102 17.039 1.546 1.00 91.81 92 GLY A C 1
ATOM 725 O O . GLY A 1 92 ? 7.765 17.737 2.496 1.00 91.81 92 GLY A O 1
ATOM 726 N N . VAL A 1 93 ? 8.997 17.467 0.643 1.00 94.12 93 VAL A N 1
ATOM 727 C CA . VAL A 1 93 ? 9.541 18.838 0.680 1.00 94.12 93 VAL A CA 1
ATOM 728 C C . VAL A 1 93 ? 8.430 19.892 0.584 1.00 94.12 93 VAL A C 1
ATOM 730 O O . VAL A 1 93 ? 8.366 20.715 1.497 1.00 94.12 93 VAL A O 1
ATOM 733 N N . PRO A 1 94 ? 7.554 19.898 -0.445 1.00 94.44 94 PRO A N 1
ATOM 734 C CA . PRO A 1 94 ? 6.465 20.870 -0.498 1.00 94.44 94 PRO A CA 1
ATOM 735 C C . PRO A 1 94 ? 5.518 20.754 0.704 1.00 94.44 94 PRO A C 1
ATOM 737 O O . PRO A 1 94 ? 5.211 21.785 1.288 1.00 94.44 94 PRO A O 1
ATOM 740 N N . ALA A 1 95 ? 5.194 19.548 1.184 1.00 93.12 95 ALA A N 1
ATOM 741 C CA . ALA A 1 95 ? 4.349 19.396 2.375 1.00 93.12 95 ALA A CA 1
ATOM 742 C C . ALA A 1 95 ? 4.945 20.053 3.637 1.00 93.12 95 ALA A C 1
ATOM 744 O O . ALA A 1 95 ? 4.256 20.724 4.407 1.00 93.12 95 ALA A O 1
ATOM 745 N N . VAL A 1 96 ? 6.260 19.921 3.851 1.00 94.38 96 VAL A N 1
ATOM 746 C CA . VAL A 1 96 ? 6.950 20.584 4.971 1.00 94.38 96 VAL A CA 1
ATOM 747 C C . VAL A 1 96 ? 7.015 22.106 4.766 1.00 94.38 96 VAL A C 1
ATOM 749 O O . VAL A 1 96 ? 6.921 22.859 5.740 1.00 94.38 96 VAL A O 1
ATOM 752 N N . VAL A 1 97 ? 7.137 22.582 3.519 1.00 95.94 97 VAL A N 1
ATOM 753 C CA . VAL A 1 97 ? 7.019 24.015 3.189 1.00 95.94 97 VAL A CA 1
ATOM 754 C C . VAL A 1 97 ? 5.624 24.534 3.531 1.00 95.94 97 VAL A C 1
ATOM 756 O O . VAL A 1 97 ? 5.521 25.591 4.156 1.00 95.94 97 VAL A O 1
ATOM 759 N N . ASP A 1 98 ? 4.571 23.794 3.197 1.00 95.25 98 ASP A N 1
ATOM 760 C CA . ASP A 1 98 ? 3.189 24.201 3.441 1.00 95.25 98 ASP A CA 1
ATOM 761 C C . ASP A 1 98 ? 2.865 24.230 4.941 1.00 95.25 98 ASP A C 1
ATOM 763 O O . ASP A 1 98 ? 2.321 25.224 5.434 1.00 95.25 98 ASP A O 1
ATOM 767 N N . LEU A 1 99 ? 3.338 23.253 5.723 1.00 94.38 99 LEU A N 1
ATOM 768 C CA . LEU A 1 99 ? 3.279 23.307 7.191 1.00 94.38 99 LEU A CA 1
ATOM 769 C C . LEU A 1 99 ? 4.016 24.533 7.764 1.00 94.38 99 LEU A C 1
ATOM 771 O O . LEU A 1 99 ? 3.494 25.229 8.642 1.00 94.38 99 LEU A O 1
ATOM 775 N N . ALA A 1 100 ? 5.207 24.858 7.252 1.00 95.75 100 ALA A N 1
ATOM 776 C CA . ALA A 1 100 ? 5.958 26.045 7.672 1.00 95.75 100 ALA A CA 1
ATOM 777 C C . ALA A 1 100 ? 5.240 27.359 7.296 1.00 95.75 100 ALA A C 1
ATOM 779 O O . ALA A 1 100 ? 5.219 28.331 8.070 1.00 95.75 100 ALA A O 1
ATOM 780 N N . ALA A 1 101 ? 4.621 27.396 6.115 1.00 96.44 101 ALA A N 1
ATOM 781 C CA . ALA A 1 101 ? 3.835 28.524 5.637 1.00 96.44 101 ALA A CA 1
ATOM 782 C C . ALA A 1 101 ? 2.565 28.715 6.479 1.00 96.44 101 ALA A C 1
ATOM 784 O O . ALA A 1 101 ? 2.258 29.850 6.862 1.00 96.44 101 ALA A O 1
ATOM 785 N N . MET A 1 102 ? 1.885 27.624 6.844 1.00 95.44 102 MET A N 1
ATOM 786 C CA . MET A 1 102 ? 0.730 27.623 7.743 1.00 95.44 102 MET A CA 1
ATOM 787 C C . MET A 1 102 ? 1.099 28.114 9.145 1.00 95.44 102 MET A C 1
ATOM 789 O O . MET A 1 102 ? 0.406 28.986 9.670 1.00 95.44 102 MET A O 1
ATOM 793 N N . ARG A 1 103 ? 2.235 27.684 9.716 1.00 96.81 103 ARG A N 1
ATOM 794 C CA . ARG A 1 103 ? 2.766 28.250 10.976 1.00 96.81 103 ARG A CA 1
ATOM 795 C C . ARG A 1 103 ? 2.957 29.760 10.892 1.00 96.81 103 ARG A C 1
ATOM 797 O O . ARG A 1 103 ? 2.523 30.509 11.767 1.00 96.81 103 ARG A O 1
ATOM 804 N N . SER A 1 104 ? 3.561 30.221 9.800 1.00 97.25 104 SER A N 1
ATOM 805 C CA . SER A 1 104 ? 3.778 31.649 9.561 1.00 97.25 104 SER A CA 1
ATOM 806 C C . SER A 1 104 ? 2.460 32.418 9.407 1.00 97.25 104 SER A C 1
ATOM 808 O O . SER A 1 104 ? 2.348 33.556 9.864 1.00 97.25 104 SER A O 1
ATOM 810 N N . ALA A 1 105 ? 1.456 31.821 8.759 1.00 97.31 105 ALA A N 1
ATOM 811 C CA . ALA A 1 105 ? 0.127 32.406 8.615 1.00 97.31 105 ALA A CA 1
ATOM 812 C C . ALA A 1 105 ? -0.608 32.486 9.960 1.00 97.31 105 ALA A C 1
ATOM 814 O O . ALA A 1 105 ? -1.118 33.554 10.296 1.00 97.31 105 ALA A O 1
ATOM 815 N N . MET A 1 106 ? -0.581 31.413 10.755 1.00 96.88 106 MET A N 1
ATOM 816 C CA . MET A 1 106 ? -1.167 31.356 12.096 1.00 96.88 106 MET A CA 1
ATOM 817 C C . MET A 1 106 ? -0.582 32.443 13.008 1.00 96.88 106 MET A C 1
ATOM 819 O O . MET A 1 106 ? -1.327 33.208 13.621 1.00 96.88 106 MET A O 1
ATOM 823 N N . ALA A 1 107 ? 0.745 32.605 13.003 1.00 97.12 107 ALA A N 1
ATOM 824 C CA . ALA A 1 107 ? 1.418 33.662 13.756 1.00 97.12 107 ALA A CA 1
ATOM 825 C C . ALA A 1 107 ? 0.997 35.075 13.306 1.00 97.12 107 ALA A C 1
ATOM 827 O O . ALA A 1 107 ? 0.740 35.942 14.141 1.00 97.12 107 ALA A O 1
ATOM 828 N N . ARG A 1 108 ? 0.878 35.326 11.991 1.00 97.94 108 ARG A N 1
ATOM 829 C CA . ARG A 1 108 ? 0.408 36.625 11.460 1.00 97.94 108 ARG A CA 1
ATOM 830 C C . ARG A 1 108 ? -1.037 36.944 11.845 1.00 97.94 108 ARG A C 1
ATOM 832 O O . ARG A 1 108 ? -1.377 38.119 11.950 1.00 97.94 108 ARG A O 1
ATOM 839 N N . LEU A 1 109 ? -1.866 35.923 12.052 1.00 97.44 109 LEU A N 1
ATOM 840 C CA . LEU A 1 109 ? -3.242 36.057 12.535 1.00 97.44 109 LEU A CA 1
ATOM 841 C C . LEU A 1 109 ? -3.332 36.193 14.068 1.00 97.44 109 LEU A C 1
ATOM 843 O O . LEU A 1 109 ? -4.428 36.356 14.596 1.00 97.44 109 LEU A O 1
ATOM 847 N N . GLY A 1 110 ? -2.199 36.160 14.781 1.00 97.31 110 GLY A N 1
ATOM 848 C CA . GLY A 1 110 ? -2.140 36.250 16.242 1.00 97.31 110 GLY A CA 1
ATOM 849 C C . GLY A 1 110 ? -2.480 34.946 16.970 1.00 97.31 110 GLY A C 1
ATOM 850 O O . GLY A 1 110 ? -2.701 34.980 18.179 1.00 97.31 110 GLY A O 1
ATOM 851 N N . GLY A 1 111 ? -2.542 33.819 16.253 1.00 96.81 111 GLY A N 1
ATOM 852 C CA . GLY A 1 111 ? -2.742 32.487 16.823 1.00 96.81 111 GLY A CA 1
ATOM 853 C C . GLY A 1 111 ? -1.435 31.812 17.244 1.00 96.81 111 GLY A C 1
ATOM 854 O O . GLY A 1 111 ? -0.338 32.339 17.034 1.00 96.81 111 GLY A O 1
ATOM 855 N N . ASN A 1 112 ? -1.551 30.618 17.825 1.00 95.75 112 ASN A N 1
ATOM 856 C CA . ASN A 1 112 ? -0.400 29.813 18.218 1.00 95.75 112 ASN A CA 1
ATOM 857 C C . ASN A 1 112 ? 0.110 28.981 17.032 1.00 95.75 112 ASN A C 1
ATOM 859 O O . ASN A 1 112 ? -0.555 28.047 16.596 1.00 95.75 112 ASN A O 1
ATOM 863 N N . ALA A 1 113 ? 1.303 29.296 16.524 1.00 94.88 113 ALA A N 1
ATOM 864 C CA . ALA A 1 113 ? 1.904 28.552 15.417 1.00 94.88 113 ALA A CA 1
ATOM 865 C C . ALA A 1 113 ? 2.149 27.072 15.756 1.00 94.88 113 ALA A C 1
ATOM 867 O O . ALA A 1 113 ? 2.070 26.233 14.862 1.00 94.88 113 ALA A O 1
ATOM 868 N N . ASP A 1 114 ? 2.389 26.739 17.024 1.00 92.81 114 ASP A N 1
ATOM 869 C CA . ASP A 1 114 ? 2.682 25.364 17.438 1.00 92.81 114 ASP A CA 1
ATOM 870 C C . ASP A 1 114 ? 1.464 24.432 17.303 1.00 92.81 114 ASP A C 1
ATOM 872 O O . ASP A 1 114 ? 1.629 23.217 17.257 1.00 92.81 114 ASP A O 1
ATOM 876 N N . GLU A 1 115 ? 0.247 24.975 17.156 1.00 92.56 115 GLU A N 1
ATOM 877 C CA . GLU A 1 115 ? -0.953 24.183 16.836 1.00 92.56 115 GLU A CA 1
ATOM 878 C C . GLU A 1 115 ? -0.933 23.619 15.408 1.00 92.56 115 GLU A C 1
ATOM 880 O O . GLU A 1 115 ? -1.635 22.653 15.116 1.00 92.56 115 GLU A O 1
ATOM 885 N N . ILE A 1 116 ? -0.112 24.179 14.512 1.00 95.00 116 ILE A N 1
ATOM 886 C CA . ILE A 1 116 ? 0.144 23.578 13.202 1.00 95.00 116 ILE A CA 1
ATOM 887 C C . ILE A 1 116 ? 1.193 22.482 13.393 1.00 95.00 116 ILE A C 1
ATOM 889 O O . ILE A 1 116 ? 2.406 22.723 13.326 1.00 95.00 116 ILE A O 1
ATOM 893 N N . ASN A 1 117 ? 0.705 21.277 13.667 1.00 95.50 117 ASN A N 1
ATOM 894 C CA . ASN A 1 117 ? 1.512 20.084 13.861 1.00 95.50 117 ASN A CA 1
ATOM 895 C C . ASN A 1 117 ? 0.766 18.827 13.374 1.00 95.50 117 ASN A C 1
ATOM 897 O O . ASN A 1 117 ? -0.459 18.777 13.493 1.00 95.50 117 ASN A O 1
ATOM 901 N N . PRO A 1 118 ? 1.467 17.792 12.874 1.00 96.00 118 PRO A N 1
ATOM 902 C CA . PRO A 1 118 ? 0.845 16.504 12.595 1.00 96.00 118 PRO A CA 1
ATOM 903 C C . PRO A 1 118 ? 0.191 15.844 13.828 1.00 96.00 118 PRO A C 1
ATOM 905 O O . PRO A 1 118 ? 0.827 15.622 14.862 1.00 96.00 118 PRO A O 1
ATOM 908 N N . ASN A 1 119 ? -1.084 15.484 13.686 1.00 93.38 119 ASN A N 1
ATOM 909 C CA . ASN A 1 119 ? -1.922 14.757 14.645 1.00 93.38 119 ASN A CA 1
ATOM 910 C C . ASN A 1 119 ? -1.756 13.234 14.556 1.00 93.38 119 ASN A C 1
ATOM 912 O O . ASN A 1 119 ? -2.113 12.513 15.488 1.00 93.38 119 ASN A O 1
ATOM 916 N N . VAL A 1 120 ? -1.240 12.748 13.429 1.00 94.88 120 VAL A N 1
ATOM 917 C CA . VAL A 1 120 ? -0.933 11.338 13.178 1.00 94.88 120 VAL A CA 1
ATOM 918 C C . VAL A 1 120 ? 0.562 11.171 12.936 1.00 94.88 120 VAL A C 1
ATOM 920 O O . VAL A 1 120 ? 1.263 12.144 12.659 1.00 94.88 120 VAL A O 1
ATOM 923 N N . GLN A 1 121 ? 1.053 9.936 13.043 1.00 96.56 121 GLN A N 1
ATOM 924 C CA . GLN A 1 121 ? 2.437 9.626 12.695 1.00 96.56 121 GLN A CA 1
ATOM 925 C C . GLN A 1 121 ? 2.684 9.964 11.219 1.00 96.56 121 GLN A C 1
ATOM 927 O O . GLN A 1 121 ? 1.903 9.566 10.355 1.00 96.56 121 GLN A O 1
ATOM 932 N N . VAL A 1 122 ? 3.773 10.671 10.935 1.00 97.50 122 VAL A N 1
ATOM 933 C CA . VAL A 1 122 ? 4.236 10.968 9.580 1.00 97.50 122 VAL A CA 1
ATOM 934 C C . VAL A 1 122 ? 5.646 10.434 9.425 1.00 97.50 122 VAL A C 1
ATOM 936 O O . VAL A 1 122 ? 6.543 10.803 10.183 1.00 97.50 122 VAL A O 1
ATOM 939 N N . ASP A 1 123 ? 5.850 9.578 8.433 1.00 97.44 123 ASP A N 1
ATOM 940 C CA . ASP A 1 123 ? 7.167 9.055 8.091 1.00 97.44 123 ASP A CA 1
ATOM 941 C C . ASP A 1 123 ? 7.525 9.500 6.672 1.00 97.44 123 ASP A C 1
ATOM 943 O O . ASP A 1 123 ? 6.833 9.171 5.713 1.00 97.44 123 ASP A O 1
ATOM 947 N N . LEU A 1 124 ? 8.602 10.273 6.540 1.00 96.62 124 LEU A N 1
ATOM 948 C CA . LEU A 1 124 ? 9.149 10.702 5.258 1.00 96.62 124 LEU A CA 1
ATOM 949 C C . LEU A 1 124 ? 10.384 9.874 4.921 1.00 96.62 124 LEU A C 1
ATOM 951 O O . LEU A 1 124 ? 11.349 9.865 5.688 1.00 96.62 124 LEU A O 1
ATOM 955 N N . VAL A 1 125 ? 10.383 9.223 3.762 1.00 96.12 125 VAL A N 1
ATOM 956 C CA . VAL A 1 125 ? 11.528 8.468 3.243 1.00 96.12 125 VAL A CA 1
ATOM 957 C C . VAL A 1 125 ? 12.205 9.250 2.123 1.00 96.12 125 VAL A C 1
ATOM 959 O O . VAL A 1 125 ? 11.539 9.784 1.243 1.00 96.12 125 VAL A O 1
ATOM 962 N N . ILE A 1 126 ? 13.533 9.363 2.183 1.00 93.81 126 ILE A N 1
ATOM 963 C CA . ILE A 1 126 ? 14.324 9.999 1.124 1.00 93.81 126 ILE A CA 1
ATOM 964 C C . ILE A 1 126 ? 14.870 8.914 0.198 1.00 93.81 126 ILE A C 1
ATOM 966 O O . ILE A 1 126 ? 15.809 8.205 0.563 1.00 93.81 126 ILE A O 1
ATOM 970 N N . ASP A 1 127 ? 14.285 8.800 -0.990 1.00 91.75 127 ASP A N 1
ATOM 971 C CA . ASP A 1 127 ? 14.582 7.737 -1.957 1.00 91.75 127 ASP A CA 1
ATOM 972 C C . ASP A 1 127 ? 14.492 8.175 -3.432 1.00 91.75 127 ASP A C 1
ATOM 974 O O . ASP A 1 127 ? 15.089 7.524 -4.287 1.00 91.75 127 ASP A O 1
ATOM 978 N N . HIS A 1 128 ? 13.846 9.303 -3.751 1.00 90.00 128 HIS A N 1
ATOM 979 C CA . HIS A 1 128 ? 13.687 9.814 -5.124 1.00 90.00 128 HIS A CA 1
ATOM 980 C C . HIS A 1 128 ? 14.847 10.708 -5.593 1.00 90.00 128 HIS A C 1
ATOM 982 O O . HIS A 1 128 ? 14.844 11.231 -6.710 1.00 90.00 128 HIS A O 1
ATOM 988 N N . SER A 1 129 ? 15.853 10.917 -4.746 1.00 87.12 129 SER A N 1
ATOM 989 C CA . SER A 1 129 ? 16.950 11.852 -5.013 1.00 87.12 129 SER A CA 1
ATOM 990 C C . SER A 1 129 ? 18.194 11.212 -5.639 1.00 87.12 129 SER A C 1
ATOM 992 O O . SER A 1 129 ? 18.986 11.918 -6.278 1.00 87.12 129 SER A O 1
ATOM 994 N N . VAL A 1 130 ? 18.375 9.895 -5.491 1.00 89.50 130 VAL A N 1
ATOM 995 C CA . VAL A 1 130 ? 19.523 9.170 -6.054 1.00 89.50 130 VAL A CA 1
ATOM 996 C C . VAL A 1 130 ? 19.358 8.963 -7.562 1.00 89.50 130 VAL A C 1
ATOM 998 O O . VAL A 1 130 ? 18.270 8.686 -8.062 1.00 89.50 130 VAL A O 1
ATOM 1001 N N . GLN A 1 131 ? 20.455 9.088 -8.309 1.00 92.81 131 GLN A N 1
ATOM 1002 C CA . GLN A 1 131 ? 20.493 8.839 -9.751 1.00 92.81 131 GLN A CA 1
ATOM 1003 C C . GLN A 1 131 ? 21.629 7.871 -10.085 1.00 92.81 131 GLN A C 1
ATOM 1005 O O . GLN A 1 131 ? 22.651 7.826 -9.397 1.00 92.81 131 GLN A O 1
ATOM 1010 N N . VAL A 1 132 ? 21.467 7.101 -11.163 1.00 93.44 132 VAL A N 1
ATOM 1011 C CA . VAL A 1 132 ? 22.498 6.173 -11.652 1.00 93.44 132 VAL A CA 1
ATOM 1012 C C . VAL A 1 132 ? 23.524 6.943 -12.493 1.00 93.44 132 VAL A C 1
ATOM 1014 O O . VAL A 1 132 ? 23.555 6.858 -13.718 1.00 93.44 132 VAL A O 1
ATOM 1017 N N . ASP A 1 133 ? 24.358 7.740 -11.827 1.00 94.19 133 ASP A N 1
ATOM 1018 C CA . ASP A 1 133 ? 25.454 8.497 -12.448 1.00 94.19 133 ASP A CA 1
ATOM 1019 C C . ASP A 1 133 ? 26.654 7.616 -12.833 1.00 94.19 133 ASP A C 1
ATOM 1021 O O . ASP A 1 133 ? 27.381 7.909 -13.784 1.00 94.19 133 ASP A O 1
ATOM 1025 N N . ALA A 1 134 ? 26.880 6.559 -12.060 1.00 93.94 134 ALA A N 1
ATOM 1026 C CA . ALA A 1 134 ? 27.871 5.520 -12.268 1.00 93.94 134 ALA A CA 1
ATOM 1027 C C . ALA A 1 134 ? 27.211 4.148 -12.073 1.00 93.94 134 ALA A C 1
ATOM 1029 O O . ALA A 1 134 ? 26.335 3.976 -11.223 1.00 93.94 134 ALA A O 1
ATOM 1030 N N . PHE A 1 135 ? 27.644 3.158 -12.854 1.00 93.56 135 PHE A N 1
ATOM 1031 C CA . PHE A 1 135 ? 27.128 1.787 -12.832 1.00 93.56 135 PHE A CA 1
ATOM 1032 C C . PHE A 1 135 ? 28.226 0.791 -13.225 1.00 93.56 135 PHE A C 1
ATOM 1034 O O . PHE A 1 135 ? 29.262 1.175 -13.765 1.00 93.56 135 PHE A O 1
ATOM 1041 N N . GLY A 1 136 ? 28.012 -0.500 -12.948 1.00 90.88 136 GLY A N 1
ATOM 1042 C CA . GLY A 1 136 ? 28.897 -1.577 -13.418 1.00 90.88 136 GLY A CA 1
ATOM 1043 C C . GLY A 1 136 ? 30.325 -1.555 -12.854 1.00 90.88 136 GLY A C 1
ATOM 1044 O O . GLY A 1 136 ? 31.218 -2.176 -13.430 1.00 90.88 136 GLY A O 1
ATOM 1045 N N . MET A 1 137 ? 30.563 -0.846 -11.747 1.00 92.69 137 MET A N 1
ATOM 1046 C CA . MET A 1 137 ? 31.876 -0.732 -11.106 1.00 92.69 137 MET A CA 1
ATOM 1047 C C . MET A 1 137 ? 31.761 -0.738 -9.572 1.00 92.69 137 MET A C 1
ATOM 1049 O O . MET A 1 137 ? 30.738 -0.288 -9.054 1.00 92.69 137 MET A O 1
ATOM 1053 N N . PRO A 1 138 ? 32.798 -1.189 -8.832 1.00 95.25 138 PRO A N 1
ATOM 1054 C CA . PRO A 1 138 ? 32.747 -1.286 -7.367 1.00 95.25 138 PRO A CA 1
ATOM 1055 C C . PRO A 1 138 ? 32.415 0.034 -6.653 1.00 95.25 138 PRO A C 1
ATOM 1057 O O . PRO A 1 138 ? 31.677 0.040 -5.674 1.00 95.25 138 PRO A O 1
ATOM 1060 N N . ASP A 1 139 ? 32.909 1.155 -7.180 1.00 95.44 139 ASP A N 1
ATOM 1061 C CA . ASP A 1 139 ? 32.740 2.485 -6.580 1.00 95.44 139 ASP A CA 1
ATOM 1062 C C . ASP A 1 139 ? 31.415 3.175 -6.953 1.00 95.44 139 ASP A C 1
ATOM 1064 O O . ASP A 1 139 ? 31.152 4.279 -6.476 1.00 95.44 139 ASP A O 1
ATOM 1068 N N . ALA A 1 140 ? 30.573 2.554 -7.789 1.00 94.62 140 ALA A N 1
ATOM 1069 C CA . ALA A 1 140 ? 29.364 3.183 -8.326 1.00 94.62 140 ALA A CA 1
ATOM 1070 C C . ALA A 1 140 ? 28.428 3.701 -7.224 1.00 94.62 140 ALA A C 1
ATOM 1072 O O . ALA A 1 140 ? 27.992 4.848 -7.279 1.00 94.62 140 ALA A O 1
ATOM 1073 N N . LEU A 1 141 ? 28.179 2.889 -6.190 1.00 92.44 141 LEU A N 1
ATOM 1074 C CA . LEU A 1 141 ? 27.313 3.269 -5.071 1.00 92.44 141 LEU A CA 1
ATOM 1075 C C . LEU A 1 141 ? 27.829 4.522 -4.350 1.00 92.44 141 LEU A C 1
ATOM 1077 O O . LEU A 1 141 ? 27.060 5.446 -4.100 1.00 92.44 141 LEU A O 1
ATOM 1081 N N . ARG A 1 142 ? 29.135 4.574 -4.059 1.00 93.81 142 ARG A N 1
ATOM 1082 C CA . ARG A 1 142 ? 29.766 5.724 -3.398 1.00 93.81 142 ARG A CA 1
ATOM 1083 C C . ARG A 1 142 ? 29.653 6.982 -4.260 1.00 93.81 142 ARG A C 1
ATOM 1085 O O . ARG A 1 142 ? 29.262 8.024 -3.750 1.00 93.81 142 ARG A O 1
ATOM 1092 N N . ILE A 1 143 ? 29.959 6.874 -5.555 1.00 95.06 143 ILE A N 1
ATOM 1093 C CA . ILE A 1 143 ? 29.889 7.998 -6.502 1.00 95.06 143 ILE A CA 1
ATOM 1094 C C . ILE A 1 143 ? 28.459 8.546 -6.594 1.00 95.06 143 ILE A C 1
ATOM 1096 O O . ILE A 1 143 ? 28.264 9.760 -6.552 1.00 95.06 143 ILE A O 1
ATOM 1100 N N . ASN A 1 144 ? 27.463 7.663 -6.703 1.00 94.56 144 ASN A N 1
ATOM 1101 C CA . ASN A 1 144 ? 26.058 8.059 -6.805 1.00 94.56 144 ASN A CA 1
ATOM 1102 C C . ASN A 1 144 ? 25.577 8.739 -5.514 1.00 94.56 144 ASN A C 1
ATOM 1104 O O . ASN A 1 144 ? 24.946 9.789 -5.590 1.00 94.56 144 ASN A O 1
ATOM 1108 N N . ALA A 1 145 ? 25.941 8.206 -4.342 1.00 91.31 145 ALA A N 1
ATOM 1109 C CA . ALA A 1 145 ? 25.594 8.797 -3.048 1.00 91.31 145 ALA A CA 1
ATOM 1110 C C . ALA A 1 145 ? 26.267 10.166 -2.810 1.00 91.31 145 ALA A C 1
ATOM 1112 O O . ALA A 1 145 ? 25.636 11.095 -2.309 1.00 91.31 145 ALA A O 1
ATOM 1113 N N . GLU A 1 146 ? 27.539 10.328 -3.194 1.00 92.94 146 GLU A N 1
ATOM 1114 C CA . GLU A 1 146 ? 28.246 11.616 -3.105 1.00 92.94 146 GLU A CA 1
ATOM 1115 C C . GLU A 1 146 ? 27.562 12.686 -3.968 1.00 92.94 146 GLU A C 1
ATOM 1117 O O . GLU A 1 146 ? 27.287 13.790 -3.491 1.00 92.94 146 GLU A O 1
ATOM 1122 N N . LYS A 1 147 ? 27.225 12.341 -5.217 1.00 94.69 147 LYS A N 1
ATOM 1123 C CA . LYS A 1 147 ? 26.516 13.237 -6.141 1.00 94.69 147 LYS A CA 1
ATOM 1124 C C . LYS A 1 147 ? 25.099 13.562 -5.684 1.00 94.69 147 LYS A C 1
ATOM 1126 O O . LYS A 1 147 ? 24.658 14.702 -5.828 1.00 94.69 147 LYS A O 1
ATOM 1131 N N . GLU A 1 148 ? 24.380 12.582 -5.147 1.00 93.75 148 GLU A N 1
ATOM 1132 C CA . GLU A 1 148 ? 23.058 12.786 -4.558 1.00 93.75 148 GLU A CA 1
ATOM 1133 C C . GLU A 1 148 ? 23.120 13.855 -3.459 1.00 93.75 148 GLU A C 1
ATOM 1135 O O . GLU A 1 148 ? 22.325 14.799 -3.469 1.00 93.75 148 GLU A O 1
ATOM 1140 N N . PHE A 1 149 ? 24.089 13.745 -2.547 1.00 91.00 149 PHE A N 1
ATOM 1141 C CA . PHE A 1 149 ? 24.235 14.684 -1.439 1.00 91.00 149 PHE A CA 1
ATOM 1142 C C . PHE A 1 149 ? 24.671 16.078 -1.907 1.00 91.00 149 PHE A C 1
ATOM 1144 O O . PHE A 1 149 ? 24.151 17.080 -1.416 1.00 91.00 149 PHE A O 1
ATOM 1151 N N . GLU A 1 150 ? 25.586 16.157 -2.879 1.00 94.00 150 GLU A N 1
ATOM 1152 C CA . GLU A 1 150 ? 26.009 17.421 -3.496 1.00 94.00 150 GLU A CA 1
ATOM 1153 C C . GLU A 1 150 ? 24.816 18.182 -4.092 1.00 94.00 150 GLU A C 1
ATOM 1155 O O . GLU A 1 150 ? 24.665 19.383 -3.862 1.00 94.00 150 GLU A O 1
ATOM 1160 N N . ARG A 1 151 ? 23.937 17.477 -4.813 1.00 95.19 151 ARG A N 1
ATOM 1161 C CA . ARG A 1 151 ? 22.782 18.067 -5.505 1.00 95.19 151 ARG A CA 1
ATOM 1162 C C . ARG A 1 151 ? 21.637 18.449 -4.572 1.00 95.19 151 ARG A C 1
ATOM 1164 O O . ARG A 1 151 ? 20.922 19.402 -4.862 1.00 95.19 151 ARG A O 1
ATOM 1171 N N . ASN A 1 152 ? 21.441 17.711 -3.477 1.00 94.88 152 ASN A N 1
ATOM 1172 C CA . ASN A 1 152 ? 20.232 17.809 -2.649 1.00 94.88 152 ASN A CA 1
ATOM 1173 C C . ASN A 1 152 ? 20.474 18.363 -1.239 1.00 94.88 152 ASN A C 1
ATOM 1175 O O . ASN A 1 152 ? 19.568 18.334 -0.405 1.00 94.88 152 ASN A O 1
ATOM 1179 N N . ARG A 1 153 ? 21.667 18.905 -0.965 1.00 93.00 153 ARG A N 1
ATOM 1180 C CA . ARG A 1 153 ? 22.060 19.378 0.369 1.00 93.00 153 ARG A CA 1
ATOM 1181 C C . ARG A 1 153 ? 21.025 20.290 1.037 1.00 93.00 153 ARG A C 1
ATOM 1183 O O . ARG A 1 153 ? 20.657 20.036 2.179 1.00 93.00 153 ARG A O 1
ATOM 1190 N N . GLU A 1 154 ? 20.542 21.317 0.338 1.00 95.12 154 GLU A N 1
ATOM 1191 C CA . GLU A 1 154 ? 19.561 22.269 0.887 1.00 95.12 154 GLU A CA 1
ATOM 1192 C C . GLU A 1 154 ? 18.237 21.580 1.246 1.00 95.12 154 GLU A C 1
ATOM 1194 O O . GLU A 1 154 ? 17.698 21.792 2.333 1.00 95.12 154 GLU A O 1
ATOM 1199 N N . ARG A 1 155 ? 17.751 20.678 0.380 1.00 94.50 155 ARG A N 1
ATOM 1200 C CA . ARG A 1 155 ? 16.538 19.885 0.636 1.00 94.50 155 ARG A CA 1
ATOM 1201 C C . ARG A 1 155 ? 16.706 19.021 1.885 1.00 94.50 155 ARG A C 1
ATOM 1203 O O . ARG A 1 155 ? 15.797 18.949 2.705 1.00 94.50 155 ARG A O 1
ATOM 1210 N N . TYR A 1 156 ? 17.871 18.403 2.075 1.00 92.12 156 TYR A N 1
ATOM 1211 C CA . TYR A 1 156 ? 18.132 17.549 3.238 1.00 92.12 156 TYR A CA 1
ATOM 1212 C C . TYR A 1 156 ? 18.284 18.349 4.531 1.00 92.12 156 TYR A C 1
ATOM 1214 O O . TYR A 1 156 ? 17.783 17.927 5.573 1.00 92.12 156 TYR A O 1
ATOM 1222 N N . GLU A 1 157 ? 18.930 19.515 4.476 1.00 93.94 157 GLU A N 1
ATOM 1223 C CA . GLU A 1 157 ? 18.992 20.448 5.605 1.00 93.94 157 GLU A CA 1
ATOM 1224 C C . GLU A 1 157 ? 17.579 20.920 6.001 1.00 93.94 157 GLU A C 1
ATOM 1226 O O . GLU A 1 157 ? 17.245 20.915 7.188 1.00 93.94 157 GLU A O 1
ATOM 1231 N N . PHE A 1 158 ? 16.716 21.213 5.022 1.00 95.88 158 PHE A N 1
ATOM 1232 C CA . PHE A 1 158 ? 15.320 21.595 5.248 1.00 95.88 158 PHE A CA 1
ATOM 1233 C C . PHE A 1 158 ? 14.469 20.462 5.849 1.00 95.88 158 PHE A C 1
ATOM 1235 O O . PHE A 1 158 ? 13.785 20.667 6.851 1.00 95.88 158 PHE A O 1
ATOM 1242 N N . LEU A 1 159 ? 14.550 19.239 5.319 1.00 94.12 159 LEU A N 1
ATOM 1243 C CA . LEU A 1 159 ? 13.827 18.086 5.876 1.00 94.12 159 LEU A CA 1
ATOM 1244 C C . LEU A 1 159 ? 14.322 17.715 7.282 1.00 94.12 159 LEU A C 1
ATOM 1246 O O . LEU A 1 159 ? 13.532 17.346 8.154 1.00 94.12 159 LEU A O 1
ATOM 1250 N N . ARG A 1 160 ? 15.628 17.863 7.538 1.00 92.88 160 ARG A N 1
ATOM 1251 C CA . ARG A 1 160 ? 16.202 17.686 8.876 1.00 92.88 160 ARG A CA 1
ATOM 1252 C C . ARG A 1 160 ? 15.665 18.722 9.860 1.00 92.88 160 ARG A C 1
ATOM 1254 O O . ARG A 1 160 ? 15.405 18.359 11.006 1.00 92.88 160 ARG A O 1
ATOM 1261 N N . TRP A 1 161 ? 15.501 19.974 9.432 1.00 95.81 161 TRP A N 1
ATOM 1262 C CA . TRP A 1 161 ? 14.807 20.986 10.227 1.00 95.81 161 TRP A CA 1
ATOM 1263 C C . TRP A 1 161 ? 13.353 20.573 10.494 1.00 95.81 161 TRP A C 1
ATOM 1265 O O . TRP A 1 161 ? 12.934 20.607 11.647 1.00 95.81 161 TRP A O 1
ATOM 1275 N N . GLY A 1 162 ? 12.624 20.092 9.480 1.00 93.94 162 GLY A N 1
ATOM 1276 C CA . GLY A 1 162 ? 11.241 19.618 9.626 1.00 93.94 162 GLY A CA 1
ATOM 1277 C C . GLY A 1 162 ? 11.097 18.548 10.715 1.00 93.94 162 GLY A C 1
ATOM 1278 O O . GLY A 1 162 ? 10.283 18.699 11.621 1.00 93.94 162 GLY A O 1
ATOM 1279 N N . LYS A 1 163 ? 11.985 17.544 10.720 1.00 93.19 163 LYS A N 1
ATOM 1280 C CA . LYS A 1 163 ? 12.059 16.516 11.779 1.00 93.19 163 LYS A CA 1
ATOM 1281 C C . LYS A 1 163 ? 12.217 17.080 13.195 1.00 93.19 163 LYS A C 1
ATOM 1283 O O . LYS A 1 163 ? 11.812 16.443 14.157 1.00 93.19 163 LYS A O 1
ATOM 1288 N N . GLN A 1 164 ? 12.877 18.225 13.344 1.00 94.25 164 GLN A N 1
ATOM 1289 C CA . GLN A 1 164 ? 13.093 18.864 14.646 1.00 94.25 164 GLN A CA 1
ATOM 1290 C C . GLN A 1 164 ? 11.968 19.832 15.017 1.00 94.25 164 GLN A C 1
ATOM 1292 O O . GLN A 1 164 ? 11.781 20.117 16.195 1.00 94.25 164 GLN A O 1
ATOM 1297 N N . ALA A 1 165 ? 11.271 20.375 14.019 1.00 94.31 165 ALA A N 1
ATOM 1298 C CA . ALA A 1 165 ? 10.269 21.415 14.193 1.00 94.31 165 ALA A CA 1
ATOM 1299 C C . ALA A 1 165 ? 8.859 20.867 14.455 1.00 94.31 165 ALA A C 1
ATOM 1301 O O . ALA A 1 165 ? 8.045 21.590 15.035 1.00 94.31 165 ALA A O 1
ATOM 1302 N N . PHE A 1 166 ? 8.561 19.640 14.021 1.00 95.38 166 PHE A N 1
ATOM 1303 C CA . PHE A 1 166 ? 7.240 19.022 14.135 1.00 95.38 166 PHE A CA 1
ATOM 1304 C C . PHE A 1 166 ? 7.281 17.751 14.988 1.00 95.38 166 PHE A C 1
ATOM 1306 O O . PHE A 1 166 ? 8.139 16.889 14.791 1.00 95.38 166 PHE A O 1
ATOM 1313 N N . ASP A 1 167 ? 6.318 17.608 15.898 1.00 94.25 167 ASP A N 1
ATOM 1314 C CA . ASP A 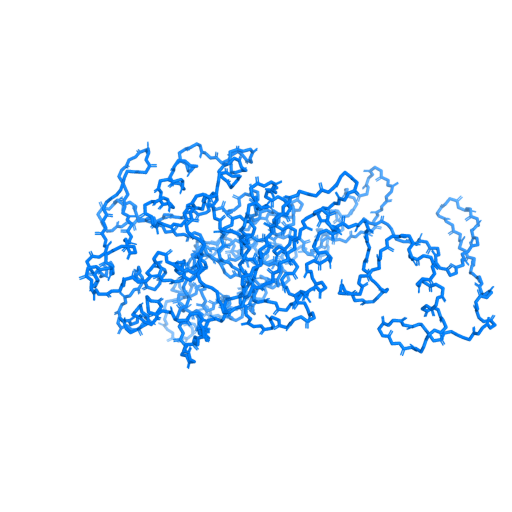1 167 ? 6.087 16.353 16.612 1.00 94.25 167 ASP A CA 1
ATOM 1315 C C . ASP A 1 167 ? 5.456 15.320 15.671 1.00 94.25 167 ASP A C 1
ATOM 1317 O O . ASP A 1 167 ? 4.797 15.675 14.692 1.00 94.25 167 ASP A O 1
ATOM 1321 N N . ASN A 1 168 ? 5.630 14.032 15.984 1.00 93.88 168 ASN A N 1
ATOM 1322 C CA . ASN A 1 168 ? 5.146 12.899 15.179 1.00 93.88 168 ASN A CA 1
ATOM 1323 C C . ASN A 1 168 ? 5.691 12.858 13.739 1.00 93.88 168 ASN A C 1
ATOM 1325 O O . ASN A 1 168 ? 5.174 12.106 12.918 1.00 93.88 168 ASN A O 1
ATOM 1329 N N . PHE A 1 169 ? 6.742 13.625 13.430 1.00 95.81 169 PHE A N 1
ATOM 1330 C CA . PHE A 1 169 ? 7.345 13.683 12.103 1.00 95.81 169 PHE A CA 1
ATOM 1331 C C . PHE A 1 169 ? 8.729 13.030 12.096 1.00 95.81 169 PHE A C 1
ATOM 1333 O O . PHE A 1 169 ? 9.704 13.554 12.640 1.00 95.81 169 PHE A O 1
ATOM 1340 N N . ASN A 1 170 ? 8.834 11.878 11.445 1.00 95.44 170 ASN A N 1
ATOM 1341 C CA . ASN A 1 170 ? 10.085 11.160 11.262 1.00 95.44 170 ASN A CA 1
ATOM 1342 C C . ASN A 1 170 ? 10.606 11.313 9.836 1.00 95.44 170 ASN A C 1
ATOM 1344 O O . ASN A 1 170 ? 9.856 11.322 8.869 1.00 95.44 170 ASN A O 1
ATOM 1348 N N . VAL A 1 171 ? 11.932 11.365 9.719 1.00 94.62 171 VAL A N 1
ATOM 1349 C CA . VAL A 1 171 ? 12.637 11.311 8.434 1.00 94.62 171 VAL A CA 1
ATOM 1350 C C . VAL A 1 171 ? 13.584 10.122 8.454 1.00 94.62 171 VAL A C 1
ATOM 1352 O O . VAL A 1 171 ? 14.450 10.039 9.342 1.00 94.62 171 VAL A O 1
ATOM 1355 N N . VAL A 1 172 ? 13.403 9.232 7.481 1.00 93.31 172 VAL A N 1
ATOM 1356 C CA . VAL A 1 172 ? 14.311 8.142 7.134 1.00 93.31 172 VAL A CA 1
ATOM 1357 C C . VAL A 1 172 ? 15.367 8.706 6.175 1.00 93.31 172 VAL A C 1
ATOM 1359 O O . VAL A 1 172 ? 15.011 9.282 5.144 1.00 93.31 172 VAL A O 1
ATOM 1362 N N . PRO A 1 173 ? 16.662 8.614 6.521 1.00 88.12 173 PRO A N 1
ATOM 1363 C CA . PRO A 1 173 ? 17.721 9.245 5.743 1.00 88.12 173 PRO A CA 1
ATOM 1364 C C . PRO A 1 173 ? 17.949 8.547 4.389 1.00 88.12 173 PRO A C 1
ATOM 1366 O O . PRO A 1 173 ? 17.539 7.393 4.222 1.00 88.12 173 PRO A O 1
ATOM 1369 N N . PRO A 1 174 ? 18.665 9.204 3.454 1.00 85.56 174 PRO A N 1
ATOM 1370 C CA . PRO A 1 174 ? 19.042 8.611 2.173 1.00 85.56 174 PRO A CA 1
ATOM 1371 C C . PRO A 1 174 ? 19.784 7.279 2.333 1.00 85.56 174 PRO A C 1
ATOM 1373 O O . PRO A 1 174 ? 20.400 7.024 3.370 1.00 85.56 174 PRO A O 1
ATOM 1376 N N . ALA A 1 175 ? 19.763 6.460 1.279 1.00 79.50 175 ALA A N 1
ATOM 1377 C CA . ALA A 1 175 ? 20.418 5.148 1.221 1.00 79.50 175 ALA A CA 1
ATOM 1378 C C . ALA A 1 175 ? 19.927 4.121 2.269 1.00 79.50 175 ALA A C 1
ATOM 1380 O O . ALA A 1 175 ? 20.621 3.143 2.549 1.00 79.50 175 ALA A O 1
ATOM 1381 N N . SER A 1 176 ? 18.725 4.315 2.825 1.00 83.75 176 SER A N 1
ATOM 1382 C CA . SER A 1 176 ? 18.093 3.370 3.765 1.00 83.75 176 SER A CA 1
ATOM 1383 C C . SER A 1 176 ? 17.130 2.381 3.093 1.00 83.75 176 SER A C 1
ATOM 1385 O O . SER A 1 176 ? 16.621 1.489 3.764 1.00 83.75 176 SER A O 1
ATOM 1387 N N . GLY A 1 177 ? 16.867 2.543 1.793 1.00 87.12 177 GLY A N 1
ATOM 1388 C CA . GLY A 1 177 ? 15.894 1.762 1.025 1.00 87.12 177 GLY A CA 1
ATOM 1389 C C . GLY A 1 177 ? 14.905 2.654 0.271 1.00 87.12 177 GLY A C 1
ATOM 1390 O O . GLY A 1 177 ? 15.012 3.877 0.313 1.00 87.12 177 GLY A O 1
ATOM 1391 N N . ILE A 1 178 ? 13.957 2.024 -0.422 1.00 92.69 178 ILE A N 1
ATOM 1392 C CA . ILE A 1 178 ? 12.866 2.686 -1.155 1.00 92.69 178 ILE A CA 1
ATOM 1393 C C . ILE A 1 178 ? 11.650 2.809 -0.230 1.00 92.69 178 ILE A C 1
ATOM 1395 O O . ILE A 1 178 ? 11.404 1.912 0.577 1.00 92.69 178 ILE A O 1
ATOM 1399 N N . CYS A 1 179 ? 10.880 3.890 -0.358 1.00 93.94 179 CYS A N 1
ATOM 1400 C CA . CYS A 1 179 ? 9.765 4.284 0.503 1.00 93.94 179 CYS A CA 1
ATOM 1401 C C . CYS A 1 179 ? 8.845 3.113 0.873 1.00 93.94 179 CYS A C 1
ATOM 1403 O O . CYS A 1 179 ? 8.672 2.795 2.053 1.00 93.94 179 CYS A O 1
ATOM 1405 N N . HIS A 1 180 ? 8.335 2.396 -0.128 1.00 97.25 180 HIS A N 1
ATOM 1406 C CA . HIS A 1 180 ? 7.382 1.301 0.078 1.00 97.25 180 HIS A CA 1
ATOM 1407 C C . HIS A 1 180 ? 8.011 0.045 0.678 1.00 97.25 180 HIS A C 1
ATOM 1409 O O . HIS A 1 180 ? 7.384 -0.629 1.495 1.00 97.25 180 HIS A O 1
ATOM 1415 N N . GLN A 1 181 ? 9.274 -0.241 0.353 1.00 97.00 181 GLN A N 1
ATOM 1416 C CA . GLN A 1 181 ? 10.000 -1.362 0.946 1.00 97.00 181 GLN A CA 1
ATOM 1417 C C . GLN A 1 181 ? 10.337 -1.086 2.416 1.00 97.00 181 GLN A C 1
ATOM 1419 O O . GLN A 1 181 ? 10.101 -1.936 3.270 1.00 97.00 181 GLN A O 1
ATOM 1424 N N . VAL A 1 182 ? 10.799 0.126 2.740 1.00 97.19 182 VAL A N 1
ATOM 1425 C CA . VAL A 1 182 ? 11.007 0.567 4.129 1.00 97.19 182 VAL A CA 1
ATOM 1426 C C . VAL A 1 182 ? 9.683 0.550 4.898 1.00 97.19 182 VAL A C 1
ATOM 1428 O O . VAL A 1 182 ? 9.645 0.159 6.068 1.00 97.19 182 VAL A O 1
ATOM 1431 N N . ASN A 1 183 ? 8.574 0.918 4.252 1.00 98.19 183 ASN A N 1
ATOM 1432 C CA . ASN A 1 183 ? 7.250 0.817 4.854 1.00 98.19 183 ASN A CA 1
ATOM 1433 C C . ASN A 1 183 ? 6.908 -0.640 5.219 1.00 98.19 183 ASN A C 1
ATOM 1435 O O . ASN A 1 183 ? 6.568 -0.922 6.369 1.00 98.19 183 ASN A O 1
ATOM 1439 N N . LEU A 1 184 ? 7.075 -1.567 4.275 1.00 98.25 184 LEU A N 1
ATOM 1440 C CA . LEU A 1 184 ? 6.784 -2.993 4.444 1.00 98.25 184 LEU A CA 1
ATOM 1441 C C . LEU A 1 184 ? 7.696 -3.673 5.484 1.00 98.25 184 LEU A C 1
ATOM 1443 O O . LEU A 1 184 ? 7.228 -4.444 6.328 1.00 98.25 184 LEU A O 1
ATOM 1447 N N . GLU A 1 185 ? 8.993 -3.368 5.466 1.00 97.44 185 GLU A N 1
ATOM 1448 C CA . GLU A 1 185 ? 10.025 -4.046 6.265 1.00 97.44 185 GLU A CA 1
ATOM 1449 C C . GLU A 1 185 ? 10.283 -3.405 7.631 1.00 97.44 185 GLU A C 1
ATOM 1451 O O . GLU A 1 185 ? 10.765 -4.089 8.534 1.00 97.44 185 GLU A O 1
ATOM 1456 N N . TYR A 1 186 ? 9.929 -2.129 7.824 1.00 95.81 186 TYR A N 1
ATOM 1457 C CA . TYR A 1 186 ? 10.247 -1.405 9.056 1.00 95.81 186 TYR A CA 1
ATOM 1458 C C . TYR A 1 186 ? 9.065 -0.640 9.668 1.00 95.81 186 TYR A C 1
ATOM 1460 O O . TYR A 1 186 ? 8.736 -0.881 10.830 1.00 95.81 186 TYR A O 1
ATOM 1468 N N . ILE A 1 187 ? 8.410 0.254 8.919 1.00 97.19 187 ILE A N 1
ATOM 1469 C CA . ILE A 1 187 ? 7.452 1.225 9.494 1.00 97.19 187 ILE A CA 1
ATOM 1470 C C . ILE A 1 187 ? 6.120 0.572 9.879 1.00 97.19 187 ILE A C 1
ATOM 1472 O O . ILE A 1 187 ? 5.588 0.846 10.957 1.00 97.19 187 ILE A O 1
ATOM 1476 N N . ALA A 1 188 ? 5.570 -0.269 9.002 1.00 98.06 188 ALA A N 1
ATOM 1477 C CA . ALA A 1 188 ? 4.247 -0.846 9.188 1.00 98.06 188 ALA A CA 1
ATOM 1478 C C . ALA A 1 188 ? 4.196 -1.800 10.382 1.00 98.06 188 ALA A C 1
ATOM 1480 O O . ALA A 1 188 ? 5.117 -2.589 10.622 1.00 98.06 188 ALA A O 1
ATOM 1481 N N . LYS A 1 189 ? 3.081 -1.732 11.116 1.00 97.50 189 LYS A N 1
ATOM 1482 C CA . LYS A 1 189 ? 2.871 -2.502 12.353 1.00 97.50 189 LYS A CA 1
ATOM 1483 C C . LYS A 1 189 ? 1.676 -3.440 12.292 1.00 97.50 189 LYS A C 1
ATOM 1485 O O . LYS A 1 189 ? 1.521 -4.244 13.205 1.00 97.50 189 LYS A O 1
ATOM 1490 N N . CYS A 1 190 ? 0.841 -3.342 11.253 1.00 98.50 190 CYS A N 1
ATOM 1491 C CA . CYS A 1 190 ? -0.471 -3.999 11.115 1.00 98.50 190 CYS A CA 1
ATOM 1492 C C . CYS A 1 190 ? -1.511 -3.579 12.169 1.00 98.50 190 CYS A C 1
ATOM 1494 O O . CYS A 1 190 ? -2.677 -3.392 11.836 1.00 98.50 190 CYS A O 1
ATOM 1496 N N . VAL A 1 191 ? -1.104 -3.379 13.424 1.00 98.50 191 VAL A N 1
ATOM 1497 C CA . VAL A 1 191 ? -1.925 -2.845 14.510 1.00 98.50 191 VAL A CA 1
ATOM 1498 C C . VAL A 1 191 ? -1.123 -1.775 15.248 1.00 98.50 191 VAL A C 1
ATOM 1500 O O . VAL A 1 191 ? -0.030 -2.033 15.755 1.00 98.50 191 VAL A O 1
ATOM 1503 N N . TRP A 1 192 ? -1.669 -0.563 15.311 1.00 97.44 192 TRP A N 1
ATOM 1504 C CA . TRP A 1 192 ? -1.120 0.546 16.087 1.00 97.44 192 TRP A CA 1
ATOM 1505 C C . TRP A 1 192 ? -1.795 0.653 17.444 1.00 97.44 192 TRP A C 1
ATOM 1507 O O . TRP A 1 192 ? -2.873 0.111 17.676 1.00 97.44 192 TRP A O 1
ATOM 1517 N N . SER A 1 193 ? -1.151 1.393 18.341 1.00 96.19 193 SER A N 1
ATOM 1518 C CA . SER A 1 193 ? -1.694 1.719 19.651 1.00 96.19 193 SER A CA 1
ATOM 1519 C C . SER A 1 193 ? -1.489 3.189 19.976 1.00 96.19 193 SER A C 1
ATOM 1521 O O . SER A 1 193 ? -0.467 3.766 19.604 1.00 96.19 193 SER A O 1
ATOM 1523 N N . ARG A 1 194 ? -2.411 3.779 20.735 1.00 93.62 194 ARG A N 1
ATOM 1524 C CA . ARG A 1 194 ? -2.238 5.107 21.342 1.00 93.62 194 ARG A CA 1
ATOM 1525 C C . ARG A 1 194 ? -2.691 5.096 22.800 1.00 93.62 194 ARG A C 1
ATOM 1527 O O . ARG A 1 194 ? -3.596 4.326 23.125 1.00 93.62 194 ARG A O 1
ATOM 1534 N N . PRO A 1 195 ? -2.111 5.930 23.675 1.00 92.50 195 PRO A N 1
ATOM 1535 C CA . PRO A 1 195 ? -2.552 6.011 25.064 1.00 92.50 195 PRO A CA 1
ATOM 1536 C C . PRO A 1 195 ? -4.014 6.482 25.163 1.00 92.50 195 PRO A C 1
ATOM 1538 O O . PRO A 1 195 ? -4.434 7.375 24.424 1.00 92.50 195 PRO A O 1
ATOM 1541 N N . ALA A 1 196 ? -4.786 5.887 26.078 1.00 90.81 196 ALA A N 1
ATOM 1542 C CA . ALA A 1 196 ? -6.071 6.424 26.528 1.00 90.81 196 ALA A CA 1
ATOM 1543 C C . ALA A 1 196 ? -5.902 7.337 27.755 1.00 90.81 196 ALA A C 1
ATOM 1545 O O . ALA A 1 196 ? -4.831 7.407 28.356 1.00 90.81 196 ALA A O 1
ATOM 1546 N N . GLU A 1 197 ? -6.988 8.006 28.153 1.00 87.56 197 GLU A N 1
ATOM 1547 C CA . GLU A 1 197 ? -7.032 8.916 29.312 1.00 87.56 197 GLU A CA 1
ATOM 1548 C C . GLU A 1 197 ? -6.664 8.232 30.643 1.00 87.56 197 GLU A C 1
ATOM 1550 O O . GLU A 1 197 ? -6.113 8.874 31.532 1.00 87.56 197 GLU A O 1
ATOM 1555 N N . ASP A 1 198 ? -6.932 6.932 30.779 1.00 90.88 198 ASP A N 1
ATOM 1556 C CA . ASP A 1 198 ? -6.622 6.121 31.965 1.00 90.88 198 ASP A CA 1
ATOM 1557 C C . ASP A 1 198 ? -5.255 5.410 31.888 1.00 90.88 198 ASP A C 1
ATOM 1559 O O . ASP A 1 198 ? -4.902 4.640 32.781 1.00 90.88 198 ASP A O 1
ATOM 1563 N N . GLY A 1 199 ? -4.475 5.669 30.832 1.00 92.25 199 GLY A N 1
ATOM 1564 C CA . GLY A 1 199 ? -3.149 5.094 30.611 1.00 92.25 199 GLY A CA 1
ATOM 1565 C C . GLY A 1 199 ? -3.132 3.716 29.939 1.00 92.25 199 GLY A C 1
ATOM 1566 O O . GLY A 1 199 ? -2.056 3.269 29.543 1.00 92.25 199 GLY A O 1
ATOM 1567 N N . VAL A 1 200 ? -4.278 3.053 29.749 1.00 95.12 200 VAL A N 1
ATOM 1568 C CA . VAL A 1 200 ? -4.347 1.772 29.023 1.00 95.12 200 VAL A CA 1
ATOM 1569 C C . VAL A 1 200 ? -4.392 2.046 27.511 1.00 95.12 200 VAL A C 1
ATOM 1571 O O . VAL A 1 200 ? -5.211 2.846 27.056 1.00 95.12 200 VAL A O 1
ATOM 1574 N N . PRO A 1 201 ? -3.520 1.437 26.688 1.00 96.50 201 PRO A N 1
ATOM 1575 C CA . PRO A 1 201 ? -3.476 1.732 25.259 1.00 96.50 201 PRO A CA 1
ATOM 1576 C C . PRO A 1 201 ? -4.720 1.232 24.511 1.00 96.50 201 PRO A C 1
ATOM 1578 O O . PRO A 1 201 ? -5.203 0.124 24.741 1.00 96.50 201 PRO A O 1
ATOM 1581 N N . VAL A 1 202 ? -5.205 2.038 23.565 1.00 97.56 202 VAL A N 1
ATOM 1582 C CA . VAL A 1 202 ? -6.216 1.649 22.569 1.00 97.56 202 VAL A CA 1
ATOM 1583 C C . VAL A 1 202 ? -5.509 1.160 21.315 1.00 97.56 202 VAL A C 1
ATOM 1585 O O . VAL A 1 202 ? -4.695 1.904 20.765 1.00 97.56 202 VAL A O 1
ATOM 1588 N N . TYR A 1 203 ? -5.864 -0.033 20.845 1.00 98.44 203 TYR A N 1
ATOM 1589 C CA . TYR A 1 203 ? -5.335 -0.664 19.639 1.00 98.44 203 TYR A CA 1
ATOM 1590 C C . TYR A 1 203 ? -6.304 -0.556 18.461 1.00 98.44 203 TYR A C 1
ATOM 1592 O O . TYR A 1 203 ? -7.523 -0.591 18.643 1.00 98.44 203 TYR A O 1
ATOM 1600 N N . TYR A 1 204 ? -5.754 -0.409 17.258 1.00 98.44 204 TYR A N 1
ATOM 1601 C CA . TYR A 1 204 ? -6.502 -0.206 16.017 1.00 98.44 204 TYR A CA 1
ATOM 1602 C C . TYR A 1 204 ? -5.692 -0.643 14.786 1.00 98.44 204 TYR A C 1
ATOM 1604 O O . TYR A 1 204 ? -4.462 -0.700 14.877 1.00 98.44 204 TYR A O 1
ATOM 1612 N N . PRO A 1 205 ? -6.330 -0.964 13.643 1.00 98.56 205 PRO A N 1
ATOM 1613 C CA . PRO A 1 205 ? -5.628 -1.405 12.447 1.00 98.56 205 PRO A CA 1
ATOM 1614 C C . PRO A 1 205 ? -4.691 -0.314 11.926 1.00 98.56 205 PRO A C 1
ATOM 1616 O O . PRO A 1 205 ? -4.996 0.882 11.980 1.00 98.56 205 PRO A O 1
ATOM 1619 N N . ASP A 1 206 ? -3.549 -0.739 11.399 1.00 98.69 206 ASP A N 1
ATOM 1620 C CA . ASP A 1 206 ? -2.687 0.116 10.598 1.00 98.69 206 ASP A CA 1
ATOM 1621 C C . ASP A 1 206 ? -3.408 0.493 9.304 1.00 98.69 206 ASP A C 1
ATOM 1623 O O . ASP A 1 206 ? -3.945 -0.361 8.598 1.00 98.69 206 ASP A O 1
ATOM 1627 N N . THR A 1 207 ? -3.434 1.791 9.026 1.00 98.75 207 THR A N 1
ATOM 1628 C CA . THR A 1 207 ? -4.033 2.385 7.833 1.00 98.75 207 THR A CA 1
ATOM 1629 C C . THR A 1 207 ? -3.255 3.640 7.476 1.00 98.75 207 THR A C 1
ATOM 1631 O O . THR A 1 207 ? -2.784 4.352 8.368 1.00 98.75 207 THR A O 1
ATOM 1634 N N . LEU A 1 208 ? -3.100 3.932 6.189 1.00 98.69 208 LEU A N 1
ATOM 1635 C CA . LEU A 1 208 ? -2.359 5.116 5.772 1.00 98.69 208 LEU A CA 1
ATOM 1636 C C . LEU A 1 208 ? -2.870 5.709 4.470 1.00 98.69 208 LEU A C 1
ATOM 1638 O O . LEU A 1 208 ? -3.478 5.037 3.646 1.00 98.69 208 LEU A O 1
ATOM 1642 N N . VAL A 1 209 ? -2.528 6.972 4.268 1.00 98.50 209 VAL A N 1
ATOM 1643 C CA . VAL A 1 209 ? -2.397 7.537 2.928 1.00 98.50 209 VAL A CA 1
ATOM 1644 C C . VAL A 1 209 ? -0.945 7.925 2.706 1.00 98.50 209 VAL A C 1
ATOM 1646 O O . VAL A 1 209 ? -0.219 8.201 3.666 1.00 98.50 209 VAL A O 1
ATOM 1649 N N . GLY A 1 210 ? -0.507 7.945 1.454 1.00 97.75 210 GLY A N 1
ATOM 1650 C CA . GLY A 1 210 ? 0.832 8.409 1.122 1.00 97.75 210 GLY A CA 1
ATOM 1651 C C . GLY A 1 210 ? 0.863 9.313 -0.094 1.00 97.75 210 GLY A C 1
ATOM 1652 O O . GLY A 1 210 ? -0.010 9.241 -0.951 1.00 97.75 210 GLY A O 1
ATOM 1653 N N . THR A 1 211 ? 1.874 10.169 -0.197 1.00 96.06 211 THR A N 1
ATOM 1654 C CA . THR A 1 211 ? 2.039 11.089 -1.340 1.00 96.06 211 THR A CA 1
ATOM 1655 C C . THR A 1 211 ? 2.757 10.438 -2.526 1.00 96.06 211 THR A C 1
ATOM 1657 O O . THR A 1 211 ? 3.543 11.061 -3.245 1.00 96.06 211 THR A O 1
ATOM 1660 N N . ASP A 1 212 ? 2.489 9.150 -2.710 1.00 96.56 212 ASP A N 1
ATOM 1661 C CA . ASP A 1 212 ? 3.012 8.300 -3.766 1.00 96.56 212 ASP A CA 1
ATOM 1662 C C . ASP A 1 212 ? 1.943 7.269 -4.157 1.00 96.56 212 ASP A C 1
ATOM 1664 O O . ASP A 1 212 ? 1.314 6.659 -3.286 1.00 96.56 212 ASP A O 1
ATOM 1668 N N . SER A 1 213 ? 1.715 7.077 -5.459 1.00 95.56 213 SER A N 1
ATOM 1669 C CA . SER A 1 213 ? 0.655 6.196 -5.972 1.00 95.56 213 SER A CA 1
ATOM 1670 C C . SER A 1 213 ? 0.817 4.740 -5.538 1.00 95.56 213 SER A C 1
ATOM 1672 O O . SER A 1 213 ? -0.178 4.049 -5.315 1.00 95.56 213 SER A O 1
ATOM 1674 N N . HIS A 1 214 ? 2.057 4.286 -5.370 1.00 97.81 214 HIS A N 1
ATOM 1675 C CA . HIS A 1 214 ? 2.404 2.905 -5.049 1.00 97.81 214 HIS A CA 1
ATOM 1676 C C . HIS A 1 214 ? 2.411 2.632 -3.543 1.00 97.81 214 HIS A C 1
ATOM 1678 O O . HIS A 1 214 ? 2.778 1.541 -3.117 1.00 97.81 214 HIS A O 1
ATOM 1684 N N . THR A 1 215 ? 1.911 3.575 -2.727 1.00 98.56 215 THR A N 1
ATOM 1685 C CA . THR A 1 215 ? 1.626 3.351 -1.293 1.00 98.56 215 THR A CA 1
ATOM 1686 C C . THR A 1 215 ? 0.796 2.080 -1.068 1.00 98.56 215 THR A C 1
ATOM 1688 O O . THR A 1 215 ? 0.965 1.402 -0.056 1.00 98.56 215 THR A O 1
ATOM 1691 N N . THR A 1 216 ? -0.025 1.720 -2.057 1.00 98.69 216 THR A N 1
ATOM 1692 C CA . THR A 1 216 ? -0.803 0.475 -2.156 1.00 98.69 216 THR A CA 1
ATOM 1693 C C . THR A 1 216 ? 0.029 -0.807 -2.038 1.00 98.69 216 THR A C 1
ATOM 1695 O O . THR A 1 216 ? -0.499 -1.850 -1.677 1.00 98.69 216 THR A O 1
ATOM 1698 N N . MET A 1 217 ? 1.355 -0.778 -2.231 1.00 98.81 217 MET A N 1
ATOM 1699 C CA . MET A 1 217 ? 2.225 -1.938 -1.977 1.00 98.81 217 MET A CA 1
ATOM 1700 C C . MET A 1 217 ? 2.023 -2.533 -0.573 1.00 98.81 217 MET A C 1
ATOM 1702 O O . MET A 1 217 ? 2.151 -3.745 -0.381 1.00 98.81 217 MET A O 1
ATOM 1706 N N . ILE A 1 218 ? 1.685 -1.693 0.409 1.00 98.81 218 ILE A N 1
ATOM 1707 C CA . ILE A 1 218 ? 1.486 -2.120 1.795 1.00 98.81 218 ILE A CA 1
ATOM 1708 C C . ILE A 1 218 ? 0.205 -2.936 2.011 1.00 98.81 218 ILE A C 1
ATOM 1710 O O . ILE A 1 218 ? 0.118 -3.678 2.993 1.00 98.81 218 ILE A O 1
ATOM 1714 N N . ASP A 1 219 ? -0.740 -2.885 1.070 1.00 98.88 219 ASP A N 1
ATOM 1715 C CA . ASP A 1 219 ? -1.986 -3.648 1.132 1.00 98.88 219 ASP A CA 1
ATOM 1716 C C . ASP A 1 219 ? -1.735 -5.163 1.072 1.00 98.88 219 ASP A C 1
ATOM 1718 O O . ASP A 1 219 ? -2.530 -5.951 1.586 1.00 98.88 219 ASP A O 1
ATOM 1722 N N . GLY A 1 220 ? -0.582 -5.579 0.529 1.00 98.69 220 GLY A N 1
ATOM 1723 C CA . GLY A 1 220 ? -0.108 -6.965 0.558 1.00 98.69 220 GLY A CA 1
ATOM 1724 C C . GLY A 1 220 ? 0.198 -7.499 1.965 1.00 98.69 220 GLY A C 1
ATOM 1725 O O . GLY A 1 220 ? 0.236 -8.714 2.157 1.00 98.69 220 GLY A O 1
ATOM 1726 N N . LEU A 1 221 ? 0.396 -6.607 2.945 1.00 98.75 221 LEU A N 1
ATOM 1727 C CA . LEU A 1 221 ? 0.591 -6.929 4.364 1.00 98.75 221 LEU A CA 1
ATOM 1728 C C . LEU A 1 221 ? -0.727 -6.870 5.166 1.00 98.75 221 LEU A C 1
ATOM 1730 O O . LEU A 1 221 ? -0.726 -7.131 6.367 1.00 98.75 221 LEU A O 1
ATOM 1734 N N . GLY A 1 222 ? -1.852 -6.530 4.529 1.00 98.56 222 GLY A N 1
ATOM 1735 C CA . GLY A 1 222 ? -3.149 -6.364 5.194 1.00 98.56 222 GLY A CA 1
ATOM 1736 C C . GLY A 1 222 ? -3.335 -5.030 5.905 1.00 98.56 222 GLY A C 1
ATOM 1737 O O . GLY A 1 222 ? -4.134 -4.920 6.834 1.00 98.56 222 GLY A O 1
ATOM 1738 N N . VAL A 1 223 ? -2.615 -4.008 5.449 1.00 98.88 223 VAL A N 1
ATOM 1739 C CA . VAL A 1 223 ? -2.752 -2.613 5.877 1.00 98.88 223 VAL A CA 1
ATOM 1740 C C . VAL A 1 223 ? -3.522 -1.868 4.797 1.00 98.88 223 VAL A C 1
ATOM 1742 O O . VAL A 1 223 ? -3.082 -1.865 3.661 1.00 98.88 223 VAL A O 1
ATOM 1745 N N . VAL A 1 224 ? -4.643 -1.224 5.122 1.00 98.75 224 VAL A N 1
ATOM 1746 C CA . VAL A 1 224 ? -5.394 -0.437 4.127 1.00 98.75 224 VAL A CA 1
ATOM 1747 C C . VAL A 1 224 ? -4.665 0.881 3.862 1.00 98.75 224 VAL A C 1
ATOM 1749 O O . VAL A 1 224 ? -4.590 1.726 4.762 1.00 98.75 224 VAL A O 1
ATOM 1752 N N . GLY A 1 225 ? -4.158 1.092 2.645 1.00 98.38 225 GLY A N 1
ATOM 1753 C CA . GLY A 1 225 ? -3.643 2.400 2.265 1.00 98.38 225 GLY A CA 1
ATOM 1754 C C . GLY A 1 225 ? -3.435 2.637 0.776 1.00 98.38 225 GLY A C 1
ATOM 1755 O O . GLY A 1 225 ? -3.286 1.727 -0.023 1.00 98.38 225 GLY A O 1
ATOM 1756 N N . TRP A 1 226 ? -3.431 3.908 0.382 1.00 98.50 226 TRP A N 1
ATOM 1757 C CA . TRP A 1 226 ? -3.309 4.288 -1.025 1.00 98.50 226 TRP A CA 1
ATOM 1758 C C . TRP A 1 226 ? -2.654 5.655 -1.211 1.00 98.50 226 TRP A C 1
ATOM 1760 O O . TRP A 1 226 ? -2.431 6.410 -0.259 1.00 98.50 226 TRP A O 1
ATOM 1770 N N . GLY A 1 227 ? -2.323 5.956 -2.466 1.00 97.44 227 GLY A N 1
ATOM 1771 C CA . GLY A 1 227 ? -1.741 7.232 -2.860 1.00 97.44 227 GLY A CA 1
ATOM 1772 C C . GLY A 1 227 ? -2.765 8.366 -2.920 1.00 97.44 227 GLY A C 1
ATOM 1773 O O . GLY A 1 227 ? -3.842 8.205 -3.492 1.00 97.44 227 GLY A O 1
ATOM 1774 N N . VAL A 1 228 ? -2.411 9.529 -2.380 1.00 96.19 228 VAL A N 1
ATOM 1775 C CA . VAL A 1 228 ? -3.189 10.777 -2.432 1.00 96.19 228 VAL A CA 1
ATOM 1776 C C . VAL A 1 228 ? -2.294 11.956 -2.831 1.00 96.19 228 VAL A C 1
ATOM 1778 O O . VAL A 1 228 ? -1.070 11.827 -2.908 1.00 96.19 228 VAL A O 1
ATOM 1781 N N . GLY A 1 229 ? -2.892 13.116 -3.105 1.00 92.38 229 GLY A N 1
ATOM 1782 C CA . GLY A 1 229 ? -2.141 14.350 -3.323 1.00 92.38 229 GLY A CA 1
ATOM 1783 C C . GLY A 1 229 ? -1.532 14.903 -2.029 1.00 92.38 229 GLY A C 1
ATOM 1784 O O . GLY A 1 229 ? -1.903 14.517 -0.920 1.00 92.38 229 GLY A O 1
ATOM 1785 N N . GLY A 1 230 ? -0.580 15.833 -2.169 1.00 89.94 230 GLY A N 1
ATOM 1786 C CA . GLY A 1 230 ? 0.073 16.482 -1.023 1.00 89.94 230 GLY A CA 1
ATOM 1787 C C . GLY A 1 230 ? -0.916 17.199 -0.100 1.00 89.94 230 GLY A C 1
ATOM 1788 O O . GLY A 1 230 ? -0.847 17.034 1.112 1.00 89.94 230 GLY A O 1
ATOM 1789 N N . ILE A 1 231 ? -1.905 17.888 -0.678 1.00 89.56 231 ILE A N 1
ATOM 1790 C CA . ILE A 1 231 ? -2.91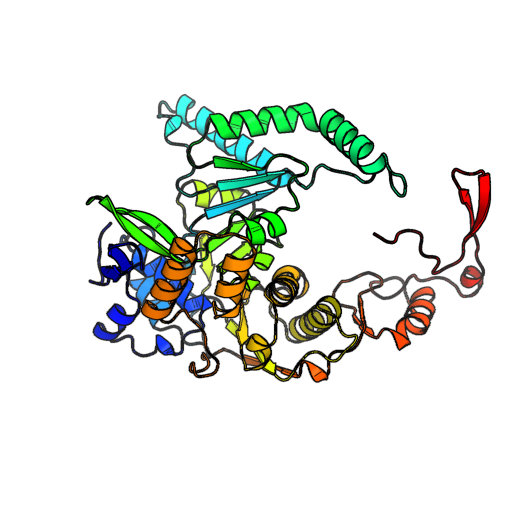8 18.643 0.073 1.00 89.56 231 ILE A CA 1
ATOM 1791 C C . ILE A 1 231 ? -3.801 17.704 0.902 1.00 89.56 231 ILE A C 1
ATOM 1793 O O . ILE A 1 231 ? -4.067 17.983 2.069 1.00 89.56 231 ILE A O 1
ATOM 1797 N N . GLU A 1 232 ? -4.246 16.577 0.335 1.00 92.44 232 GLU A N 1
ATOM 1798 C CA . GLU A 1 232 ? -5.017 15.583 1.088 1.00 92.44 232 GLU A CA 1
ATOM 1799 C C . GLU A 1 232 ? -4.180 14.972 2.217 1.00 92.44 232 GLU A C 1
ATOM 1801 O O . GLU A 1 232 ? -4.672 14.818 3.336 1.00 92.44 232 GLU A O 1
ATOM 1806 N N . ALA A 1 233 ? -2.906 14.665 1.954 1.00 94.50 233 ALA A N 1
ATOM 1807 C CA . ALA A 1 233 ? -1.997 14.159 2.976 1.00 94.50 233 ALA A CA 1
ATOM 1808 C C . ALA A 1 233 ? -1.795 15.176 4.114 1.00 94.50 233 ALA A C 1
ATOM 1810 O O . ALA A 1 233 ? -1.876 14.802 5.281 1.00 94.50 233 ALA A O 1
ATOM 1811 N N . GLU A 1 234 ? -1.594 16.458 3.806 1.00 93.44 234 GLU A N 1
ATOM 1812 C CA . GLU A 1 234 ? -1.490 17.541 4.794 1.00 93.44 234 GLU A CA 1
ATOM 1813 C C . GLU A 1 234 ? -2.779 17.721 5.601 1.00 93.44 234 GLU A C 1
ATOM 1815 O O . GLU A 1 234 ? -2.731 17.899 6.820 1.00 93.44 234 GLU A O 1
ATOM 1820 N N . ALA A 1 235 ? -3.941 17.626 4.952 1.00 93.12 235 ALA A N 1
ATOM 1821 C CA . ALA A 1 235 ? -5.228 17.682 5.634 1.00 93.12 235 ALA A CA 1
ATOM 1822 C C . ALA A 1 235 ? -5.351 16.544 6.664 1.00 93.12 235 ALA A C 1
ATOM 1824 O O . ALA A 1 235 ? -5.722 16.798 7.814 1.00 93.12 235 ALA A O 1
ATOM 1825 N N . VAL A 1 236 ? -4.945 15.321 6.298 1.00 95.62 236 VAL A N 1
ATOM 1826 C CA . VAL A 1 236 ? -4.870 14.175 7.223 1.00 95.62 236 VAL A CA 1
ATOM 1827 C C . VAL A 1 236 ? -3.889 14.434 8.359 1.00 95.62 236 VAL A C 1
ATOM 1829 O O . VAL A 1 236 ? -4.222 14.179 9.519 1.00 95.62 236 VAL A O 1
ATOM 1832 N N . MET A 1 237 ? -2.706 14.985 8.064 1.00 95.00 237 MET A N 1
ATOM 1833 C CA . MET A 1 237 ? -1.751 15.371 9.106 1.00 95.00 237 MET A CA 1
ATOM 1834 C C . MET A 1 237 ? -2.396 16.327 10.108 1.00 95.00 237 MET A C 1
ATOM 1836 O O . MET A 1 237 ? -2.184 16.172 11.300 1.00 95.00 237 MET A O 1
ATOM 1840 N N . LEU A 1 238 ? -3.238 17.259 9.667 1.00 93.44 238 LEU A N 1
ATOM 1841 C CA . LEU A 1 238 ? -3.929 18.214 10.538 1.00 93.44 238 LEU A CA 1
ATOM 1842 C C . LEU A 1 238 ? -5.253 17.683 11.123 1.00 93.44 238 LEU A C 1
ATOM 1844 O O . LEU A 1 238 ? -6.005 18.429 11.752 1.00 93.44 238 LEU A O 1
ATOM 1848 N N . GLY A 1 239 ? -5.532 16.383 10.990 1.00 90.75 239 GLY A N 1
ATOM 1849 C CA . GLY A 1 239 ? -6.683 15.709 11.598 1.00 90.75 239 GLY A CA 1
ATOM 1850 C C . GLY A 1 239 ? -7.985 15.794 10.803 1.00 90.75 239 GLY A C 1
ATOM 1851 O O . GLY A 1 239 ? -9.037 15.463 11.350 1.00 90.75 239 GLY A O 1
ATOM 1852 N N . GLN A 1 240 ? -7.947 16.225 9.540 1.00 93.88 240 GLN A N 1
ATOM 1853 C CA . GLN A 1 240 ? -9.102 16.108 8.654 1.00 93.88 240 GLN A CA 1
ATOM 1854 C C . GLN A 1 240 ? -9.215 14.677 8.107 1.00 93.88 240 GLN A C 1
ATOM 1856 O O . GLN A 1 240 ? -8.209 14.102 7.688 1.00 93.88 240 GLN A O 1
ATOM 1861 N N . PRO A 1 241 ? -10.418 14.083 8.081 1.00 94.25 241 PRO A N 1
ATOM 1862 C CA . PRO A 1 241 ? -10.637 12.835 7.363 1.00 94.25 241 PRO A CA 1
ATOM 1863 C C . PRO A 1 241 ? -10.482 13.036 5.851 1.00 94.25 241 PRO A C 1
ATOM 1865 O O . PRO A 1 241 ? -10.802 14.095 5.309 1.00 94.25 241 PRO A O 1
ATOM 1868 N N . VAL A 1 242 ? -10.084 11.973 5.157 1.00 95.00 242 VAL A N 1
ATOM 1869 C CA . VAL A 1 242 ? -10.304 11.857 3.715 1.00 95.00 242 VAL A CA 1
ATOM 1870 C C . VAL A 1 242 ? -11.755 11.442 3.513 1.00 95.00 242 VAL A C 1
ATOM 1872 O O . VAL A 1 242 ? -12.149 10.356 3.934 1.00 95.00 242 VAL A O 1
ATOM 1875 N N . PHE A 1 243 ? -12.558 12.292 2.883 1.00 93.88 243 PHE A N 1
ATOM 1876 C CA . PHE A 1 243 ? -13.889 11.893 2.440 1.00 93.88 243 PHE A CA 1
ATOM 1877 C C . PHE A 1 243 ? -13.787 11.195 1.090 1.00 93.88 243 PHE A C 1
ATOM 1879 O O . PHE A 1 243 ? -13.150 11.692 0.161 1.00 93.88 243 PHE A O 1
ATOM 1886 N N . MET A 1 244 ? -14.409 10.027 0.992 1.00 94.75 244 MET A N 1
ATOM 1887 C CA . MET A 1 244 ? -14.478 9.254 -0.241 1.00 94.75 244 MET A CA 1
ATOM 1888 C C . MET A 1 244 ? -15.879 8.691 -0.424 1.00 94.75 244 MET A C 1
ATOM 1890 O O . MET A 1 244 ? -16.581 8.445 0.554 1.00 94.75 244 MET A O 1
ATOM 1894 N N . LEU A 1 245 ? -16.279 8.447 -1.669 1.00 96.00 245 LEU A N 1
ATOM 1895 C CA . LEU A 1 245 ? -17.477 7.655 -1.924 1.00 96.00 245 LEU A CA 1
ATOM 1896 C C . LEU A 1 245 ? -17.270 6.235 -1.396 1.00 96.00 245 LEU A C 1
ATOM 1898 O O . LEU A 1 245 ? -16.174 5.679 -1.505 1.00 96.00 245 LEU A O 1
ATOM 1902 N N . MET A 1 246 ? -18.332 5.656 -0.840 1.00 96.81 246 MET A N 1
ATOM 1903 C CA . MET A 1 246 ? -18.343 4.261 -0.421 1.00 96.81 246 MET A CA 1
ATOM 1904 C C . MET A 1 246 ? -17.849 3.365 -1.572 1.00 96.81 246 MET A C 1
ATOM 1906 O O . MET A 1 246 ? -18.435 3.383 -2.659 1.00 96.81 246 MET A O 1
ATOM 1910 N N . PRO A 1 247 ? -16.758 2.604 -1.373 1.00 96.19 247 PRO A N 1
ATOM 1911 C CA . PRO A 1 247 ? -16.106 1.920 -2.474 1.00 96.19 247 PRO A CA 1
ATOM 1912 C C . PRO A 1 247 ? -16.871 0.659 -2.875 1.00 96.19 247 PRO A C 1
ATOM 1914 O O . PRO A 1 247 ? -17.390 -0.093 -2.046 1.00 96.19 247 PRO A O 1
ATOM 1917 N N . GLU A 1 248 ? -16.873 0.376 -4.172 1.00 98.00 248 GLU A N 1
ATOM 1918 C CA . GLU A 1 248 ? -17.188 -0.962 -4.665 1.00 98.00 248 GLU A CA 1
ATOM 1919 C C . GLU A 1 248 ? -15.991 -1.878 -4.409 1.00 98.00 248 GLU A C 1
ATOM 1921 O O . GLU A 1 248 ? -14.859 -1.486 -4.694 1.00 98.00 248 GLU A O 1
ATOM 1926 N N . VAL A 1 249 ? -16.230 -3.095 -3.914 1.00 98.62 249 VAL A N 1
ATOM 1927 C CA . VAL A 1 249 ? -15.166 -4.091 -3.718 1.00 98.62 249 VAL A CA 1
ATOM 1928 C C . VAL A 1 249 ? -15.330 -5.239 -4.707 1.00 98.62 249 VAL A C 1
ATOM 1930 O O . VAL A 1 249 ? -16.349 -5.934 -4.709 1.00 98.62 249 VAL A O 1
ATOM 1933 N N . ILE A 1 250 ? -14.313 -5.435 -5.542 1.00 98.69 250 ILE A N 1
ATOM 1934 C CA . ILE A 1 250 ? -14.207 -6.547 -6.487 1.00 98.69 250 ILE A CA 1
ATOM 1935 C C . ILE A 1 250 ? -13.371 -7.652 -5.844 1.00 98.69 250 ILE A C 1
ATOM 1937 O O . ILE A 1 250 ? -12.220 -7.427 -5.473 1.00 98.69 250 ILE A O 1
ATOM 1941 N N . GLY A 1 251 ? -13.943 -8.846 -5.724 1.00 98.69 251 GLY A N 1
ATOM 1942 C CA . GLY A 1 251 ? -13.223 -10.018 -5.244 1.00 98.69 251 GLY A CA 1
ATOM 1943 C C . GLY A 1 251 ? -12.325 -10.584 -6.340 1.00 98.69 251 GLY A C 1
ATOM 1944 O O . GLY A 1 251 ? -12.753 -10.733 -7.485 1.00 98.69 251 GLY A O 1
ATOM 1945 N N . PHE A 1 252 ? -11.090 -10.938 -6.001 1.00 98.75 252 PHE A N 1
ATOM 1946 C CA . PHE A 1 252 ? -10.183 -11.639 -6.907 1.00 98.75 252 PHE A CA 1
ATOM 1947 C C . PHE A 1 252 ? -9.774 -12.978 -6.291 1.00 98.75 252 PHE A C 1
ATOM 1949 O O . PHE A 1 252 ? -8.931 -13.045 -5.396 1.00 98.75 252 PHE A O 1
ATOM 1956 N N . GLU A 1 253 ? -10.416 -14.050 -6.748 1.00 98.56 253 GLU A N 1
ATOM 1957 C CA . GLU A 1 253 ? -10.208 -15.404 -6.247 1.00 98.56 253 GLU A CA 1
ATOM 1958 C C . GLU A 1 253 ? -8.932 -15.998 -6.846 1.00 98.56 253 GLU A C 1
ATOM 1960 O O . GLU A 1 253 ? -8.832 -16.204 -8.060 1.00 98.56 253 GLU A O 1
ATOM 1965 N N . LEU A 1 254 ? -7.969 -16.308 -5.983 1.00 98.31 254 LEU A N 1
ATOM 1966 C CA . LEU A 1 254 ? -6.743 -17.009 -6.329 1.00 98.31 254 LEU A CA 1
ATOM 1967 C C . LEU A 1 254 ? -6.852 -18.469 -5.894 1.00 98.31 254 LEU A C 1
ATOM 1969 O O . LEU A 1 254 ? -7.157 -18.777 -4.739 1.00 98.31 254 LEU A O 1
ATOM 1973 N N . THR A 1 255 ? -6.559 -19.380 -6.815 1.00 97.94 255 THR A N 1
ATOM 1974 C CA . THR A 1 255 ? -6.523 -20.830 -6.570 1.00 97.94 255 THR A CA 1
ATOM 1975 C C . THR A 1 255 ? -5.214 -21.429 -7.080 1.00 97.94 255 THR A C 1
ATOM 1977 O O . THR A 1 255 ? -4.435 -20.752 -7.741 1.00 97.94 255 THR A O 1
ATOM 1980 N N . GLY A 1 256 ? -4.928 -22.685 -6.736 1.00 96.06 256 GLY A N 1
ATOM 1981 C CA . GLY A 1 256 ? -3.718 -23.360 -7.208 1.00 96.06 256 GLY A CA 1
ATOM 1982 C C . GLY A 1 256 ? -2.420 -22.800 -6.613 1.00 96.06 256 GLY A C 1
ATOM 1983 O O . GLY A 1 256 ? -2.390 -22.287 -5.488 1.00 96.06 256 GLY A O 1
ATOM 1984 N N . ARG A 1 257 ? -1.320 -22.978 -7.350 1.00 95.44 257 ARG A N 1
ATOM 1985 C CA . ARG A 1 257 ? 0.039 -22.545 -6.988 1.00 95.44 257 ARG A CA 1
ATOM 1986 C C . ARG A 1 257 ? 0.786 -22.105 -8.237 1.00 95.44 257 ARG A C 1
ATOM 1988 O O . ARG A 1 257 ? 0.582 -22.697 -9.292 1.00 95.44 257 ARG A O 1
ATOM 1995 N N . LEU A 1 258 ? 1.671 -21.119 -8.092 1.00 94.12 258 LEU A N 1
ATOM 1996 C CA . LEU A 1 258 ? 2.529 -20.697 -9.196 1.00 94.12 258 LEU A CA 1
ATOM 1997 C C . LEU A 1 258 ? 3.395 -21.873 -9.677 1.00 94.12 258 LEU A C 1
ATOM 1999 O O . LEU A 1 258 ? 3.977 -22.575 -8.840 1.00 94.12 258 LEU A O 1
ATOM 2003 N N . PRO A 1 259 ? 3.480 -22.110 -10.997 1.00 93.75 259 PRO A N 1
ATOM 2004 C CA . PRO A 1 259 ? 4.320 -23.163 -11.538 1.00 93.75 259 PRO A CA 1
ATOM 2005 C C . PRO A 1 259 ? 5.802 -22.816 -11.379 1.00 93.75 259 PRO A C 1
ATOM 2007 O O . PRO A 1 259 ? 6.195 -21.651 -11.295 1.00 93.75 259 PRO A O 1
ATOM 2010 N N . GLU A 1 260 ? 6.649 -23.844 -11.376 1.00 91.31 260 GLU A N 1
ATOM 2011 C CA . GLU A 1 260 ? 8.098 -23.651 -11.378 1.00 91.31 260 GLU A CA 1
ATOM 2012 C C . GLU A 1 260 ? 8.525 -22.819 -12.599 1.00 91.31 260 GLU A C 1
ATOM 2014 O O . GLU A 1 260 ? 8.120 -23.089 -13.730 1.00 91.31 260 GLU A O 1
ATOM 2019 N N . GLY A 1 261 ? 9.341 -21.791 -12.361 1.00 89.44 261 GLY A N 1
ATOM 2020 C CA . GLY A 1 261 ? 9.798 -20.862 -13.394 1.00 89.44 261 GLY A CA 1
ATOM 2021 C C . GLY A 1 261 ? 8.891 -19.650 -13.625 1.00 89.44 261 GLY A C 1
ATOM 2022 O O . GLY A 1 261 ? 9.342 -18.719 -14.287 1.00 89.44 261 GLY A O 1
ATOM 2023 N N . ALA A 1 262 ? 7.676 -19.614 -13.065 1.00 93.69 262 ALA A N 1
ATOM 2024 C CA . ALA A 1 262 ? 6.890 -18.384 -12.966 1.00 93.69 262 ALA A CA 1
ATOM 2025 C C . ALA A 1 262 ? 7.296 -17.576 -11.724 1.00 93.69 262 ALA A C 1
ATOM 2027 O O . ALA A 1 262 ? 7.654 -18.127 -10.682 1.00 93.69 262 ALA A O 1
ATOM 2028 N N . THR A 1 263 ? 7.237 -16.254 -11.842 1.00 94.50 263 THR A N 1
ATOM 2029 C CA . THR A 1 263 ? 7.653 -15.296 -10.811 1.00 94.50 263 THR A CA 1
ATOM 2030 C C . THR A 1 263 ? 6.485 -14.433 -10.333 1.00 94.50 263 THR A C 1
ATOM 2032 O O . THR A 1 263 ? 5.436 -14.361 -10.979 1.00 94.50 263 THR A O 1
ATOM 2035 N N . ALA A 1 264 ? 6.679 -13.707 -9.226 1.00 93.31 264 ALA A N 1
ATOM 2036 C CA . ALA A 1 264 ? 5.737 -12.679 -8.773 1.00 93.31 264 ALA A CA 1
ATOM 2037 C C . ALA A 1 264 ? 5.464 -11.623 -9.859 1.00 93.31 264 ALA A C 1
ATOM 2039 O O . ALA A 1 264 ? 4.337 -11.146 -9.989 1.00 93.31 264 ALA A O 1
ATOM 2040 N N . THR A 1 265 ? 6.475 -11.299 -10.674 1.00 94.56 265 THR A N 1
ATOM 2041 C CA . THR A 1 265 ? 6.344 -10.385 -11.814 1.00 94.56 265 THR A CA 1
ATOM 2042 C C . THR A 1 265 ? 5.366 -10.937 -12.852 1.00 94.56 265 THR A C 1
ATOM 2044 O O . THR A 1 265 ? 4.462 -10.230 -13.285 1.00 94.56 265 THR A O 1
ATOM 2047 N N . ASP A 1 266 ? 5.467 -12.218 -13.204 1.00 96.31 266 ASP A N 1
ATOM 2048 C CA . ASP A 1 266 ? 4.550 -12.845 -14.167 1.00 96.31 266 ASP A CA 1
ATOM 2049 C C . ASP A 1 266 ? 3.104 -12.851 -13.669 1.00 96.31 266 ASP A C 1
ATOM 2051 O O . ASP A 1 266 ? 2.161 -12.586 -14.429 1.00 96.31 266 ASP A O 1
ATOM 2055 N N . LEU A 1 267 ? 2.939 -13.119 -12.372 1.00 96.44 267 LEU A N 1
ATOM 2056 C CA . LEU A 1 267 ? 1.647 -13.085 -11.707 1.00 96.44 267 LEU A CA 1
ATOM 2057 C C . LEU A 1 267 ? 1.045 -11.681 -11.752 1.00 96.44 267 LEU A C 1
ATOM 2059 O O . LEU A 1 267 ? -0.079 -11.521 -12.228 1.00 96.44 267 LEU A O 1
ATOM 2063 N N . VAL A 1 268 ? 1.781 -10.652 -11.319 1.00 96.94 268 VAL A N 1
ATOM 2064 C CA . VAL A 1 268 ? 1.229 -9.293 -11.292 1.00 96.94 268 VAL A CA 1
ATOM 2065 C C . VAL A 1 268 ? 0.917 -8.764 -12.688 1.00 96.94 268 VAL A C 1
ATOM 2067 O O . VAL A 1 268 ? -0.097 -8.089 -12.856 1.00 96.94 268 VAL A O 1
ATOM 2070 N N . LEU A 1 269 ? 1.702 -9.106 -13.715 1.00 96.94 269 LEU A N 1
ATOM 2071 C CA . LEU A 1 269 ? 1.382 -8.708 -15.088 1.00 96.94 269 LEU A CA 1
ATOM 2072 C C . LEU A 1 269 ? 0.088 -9.369 -15.583 1.00 96.94 269 LEU A C 1
ATOM 2074 O O . LEU A 1 269 ? -0.715 -8.723 -16.260 1.00 96.94 269 LEU A O 1
ATOM 2078 N N . THR A 1 270 ? -0.143 -10.631 -15.212 1.00 97.12 270 THR A N 1
ATOM 2079 C CA . THR A 1 270 ? -1.385 -11.359 -15.524 1.00 97.12 270 THR A CA 1
ATOM 2080 C C . THR A 1 270 ? -2.583 -10.725 -14.811 1.00 97.12 270 THR A C 1
ATOM 2082 O O . THR A 1 270 ? -3.581 -10.392 -15.451 1.00 97.12 270 THR A O 1
ATOM 2085 N N . VAL A 1 271 ? -2.460 -10.464 -13.506 1.00 97.38 271 VAL A N 1
ATOM 2086 C CA . VAL A 1 271 ? -3.500 -9.803 -12.698 1.00 97.38 271 VAL A CA 1
ATOM 2087 C C . VAL A 1 271 ? -3.798 -8.394 -13.222 1.00 97.38 271 VAL A C 1
ATOM 2089 O O . VAL A 1 271 ? -4.962 -8.038 -13.404 1.00 97.38 271 VAL A O 1
ATOM 2092 N N . THR A 1 272 ? -2.761 -7.616 -13.544 1.00 96.50 272 THR A N 1
ATOM 2093 C CA . THR A 1 272 ? -2.887 -6.257 -14.092 1.00 96.50 272 THR A CA 1
ATOM 2094 C C . THR A 1 272 ? -3.673 -6.264 -15.398 1.00 96.50 272 THR A C 1
ATOM 2096 O O . THR A 1 272 ? -4.572 -5.443 -15.578 1.00 96.50 272 THR A O 1
ATOM 2099 N N . GLN A 1 273 ? -3.372 -7.203 -16.302 1.00 95.50 273 GLN A N 1
ATOM 2100 C CA . GLN A 1 273 ? -4.098 -7.359 -17.561 1.00 95.50 273 GLN A CA 1
ATOM 2101 C C . GLN A 1 273 ? -5.589 -7.640 -17.317 1.00 95.50 273 GLN A C 1
ATOM 2103 O O . GLN A 1 273 ? -6.435 -6.930 -17.862 1.00 95.50 273 GLN A O 1
ATOM 2108 N N . MET A 1 274 ? -5.907 -8.625 -16.470 1.00 97.94 274 MET A N 1
ATOM 2109 C CA . MET A 1 274 ? -7.287 -9.037 -16.180 1.00 97.94 274 MET A CA 1
ATOM 2110 C C . MET A 1 274 ? -8.107 -7.919 -15.525 1.00 97.94 274 MET A C 1
ATOM 2112 O O . MET A 1 274 ? -9.220 -7.619 -15.957 1.00 97.94 274 MET A O 1
ATOM 2116 N N . LEU A 1 275 ? -7.551 -7.266 -14.501 1.00 97.94 275 LEU A N 1
ATOM 2117 C CA . LEU A 1 275 ? -8.221 -6.177 -13.787 1.00 97.94 275 LEU A CA 1
ATOM 2118 C C . LEU A 1 275 ? -8.422 -4.947 -14.675 1.00 97.94 275 LEU A C 1
ATOM 2120 O O . LEU A 1 275 ? -9.461 -4.284 -14.594 1.00 97.94 275 LEU A O 1
ATOM 2124 N N . ARG A 1 276 ? -7.458 -4.654 -15.557 1.00 94.88 276 ARG A N 1
ATOM 2125 C CA . ARG A 1 276 ? -7.577 -3.546 -16.506 1.00 94.88 276 ARG A CA 1
ATOM 2126 C C . ARG A 1 276 ? -8.639 -3.810 -17.568 1.00 94.88 276 ARG A C 1
ATOM 2128 O O . ARG A 1 276 ? -9.334 -2.871 -17.949 1.00 94.88 276 ARG A O 1
ATOM 2135 N N . GLU A 1 277 ? -8.755 -5.049 -18.041 1.00 96.50 277 GLU A N 1
ATOM 2136 C CA . GLU A 1 277 ? -9.794 -5.462 -18.990 1.00 96.50 277 GLU A CA 1
ATOM 2137 C C . GLU A 1 277 ? -11.192 -5.390 -18.367 1.00 96.50 277 GLU A C 1
ATOM 2139 O O . GLU A 1 277 ? -12.118 -4.886 -18.999 1.00 96.50 277 GLU A O 1
ATOM 2144 N N . TYR A 1 278 ? -11.332 -5.815 -17.110 1.00 97.94 278 TYR A N 1
ATOM 2145 C CA . TYR A 1 278 ? -12.602 -5.747 -16.388 1.00 97.94 278 TYR A CA 1
ATOM 2146 C C . TYR A 1 278 ? -13.015 -4.306 -16.021 1.00 97.94 278 TYR A C 1
ATOM 2148 O O . TYR A 1 278 ? -14.190 -3.954 -16.114 1.00 97.94 278 TYR A O 1
ATOM 2156 N N . GLY A 1 279 ? -12.062 -3.448 -15.639 1.00 97.62 279 GLY A N 1
ATOM 2157 C CA . GLY A 1 279 ? -12.317 -2.042 -15.311 1.00 97.62 279 GLY A CA 1
ATOM 2158 C C . GLY A 1 279 ? -12.614 -1.804 -13.827 1.00 97.62 279 GLY A C 1
ATOM 2159 O O . GLY A 1 279 ? -13.767 -1.715 -13.390 1.00 97.62 279 GLY A O 1
ATOM 2160 N N . VAL A 1 280 ? -11.544 -1.627 -13.050 1.00 97.75 280 VAL A N 1
ATOM 2161 C CA . VAL A 1 280 ? -11.593 -1.397 -11.593 1.00 97.75 280 VAL A CA 1
ATOM 2162 C C . VAL A 1 280 ? -11.257 0.036 -11.170 1.00 97.75 280 VAL A C 1
ATOM 2164 O O . VAL A 1 280 ? -10.896 0.273 -10.023 1.00 97.75 280 VAL A O 1
ATOM 2167 N N . VAL A 1 281 ? -11.392 1.008 -12.077 1.00 96.81 281 VAL A N 1
ATOM 2168 C CA . VAL A 1 281 ? -11.071 2.415 -11.782 1.00 96.81 281 VAL A CA 1
ATOM 2169 C C . VAL A 1 281 ? -11.897 2.942 -10.609 1.00 96.81 281 VAL A C 1
ATOM 2171 O O . VAL A 1 281 ? -13.124 2.933 -10.676 1.00 96.81 281 VAL A O 1
ATOM 2174 N N . GLY A 1 282 ? -11.217 3.405 -9.554 1.00 93.06 282 GLY A N 1
ATOM 2175 C CA . GLY A 1 282 ? -11.850 3.950 -8.345 1.00 93.06 282 GLY A CA 1
ATOM 2176 C C . GLY A 1 282 ? -12.525 2.908 -7.445 1.00 93.06 282 GLY A C 1
ATOM 2177 O O . GLY A 1 282 ? -13.266 3.277 -6.538 1.00 93.06 282 GLY A O 1
ATOM 2178 N N . LYS A 1 283 ? -12.298 1.614 -7.702 1.00 97.75 283 LYS A N 1
ATOM 2179 C CA . LYS A 1 283 ? -12.816 0.499 -6.901 1.00 97.75 283 LYS A CA 1
ATOM 2180 C C . LYS A 1 283 ? -11.714 -0.085 -6.026 1.00 97.75 283 LYS A C 1
ATOM 2182 O O . LYS A 1 283 ? -10.525 0.085 -6.303 1.00 97.75 283 LYS A O 1
ATOM 2187 N N . PHE A 1 284 ? -12.114 -0.816 -4.997 1.00 98.69 284 PHE A N 1
ATOM 2188 C CA . PHE A 1 284 ? -11.218 -1.687 -4.249 1.00 98.69 284 PHE A CA 1
ATOM 2189 C C . PHE A 1 284 ? -11.154 -3.054 -4.925 1.00 98.69 284 PHE A C 1
ATOM 2191 O O . PHE A 1 284 ? -12.158 -3.552 -5.441 1.00 98.69 284 PHE A O 1
ATOM 2198 N N . VAL A 1 285 ? -9.979 -3.671 -4.894 1.00 98.88 285 VAL A N 1
ATOM 2199 C CA . VAL A 1 285 ? -9.804 -5.089 -5.211 1.00 98.88 285 VAL A CA 1
ATOM 2200 C C . VAL A 1 285 ? -9.383 -5.790 -3.929 1.00 98.88 285 VAL A C 1
ATOM 2202 O O . VAL A 1 285 ? -8.449 -5.341 -3.273 1.00 98.88 285 VAL A O 1
ATOM 2205 N N . GLU A 1 286 ? -10.068 -6.868 -3.559 1.00 98.88 286 GLU A N 1
ATOM 2206 C CA . GLU A 1 286 ? -9.710 -7.695 -2.403 1.00 98.88 286 GLU A CA 1
ATOM 2207 C C . GLU A 1 286 ? -9.424 -9.125 -2.865 1.00 98.88 286 GLU A C 1
ATOM 2209 O O . GLU A 1 286 ? -10.252 -9.778 -3.506 1.00 98.88 286 GLU A O 1
ATOM 2214 N N . PHE A 1 287 ? -8.219 -9.601 -2.562 1.00 98.69 287 PHE A N 1
ATOM 2215 C CA . PHE A 1 287 ? -7.745 -10.920 -2.954 1.00 98.69 287 PHE A CA 1
ATOM 2216 C C . PHE A 1 287 ? -8.146 -11.963 -1.913 1.00 98.69 287 PHE A C 1
ATOM 2218 O O . PHE A 1 287 ? -7.944 -11.782 -0.710 1.00 98.69 287 PHE A O 1
ATOM 2225 N N . PHE A 1 288 ? -8.697 -13.081 -2.382 1.00 98.38 288 PHE A N 1
ATOM 2226 C CA . PHE A 1 288 ? -9.175 -14.166 -1.525 1.00 98.38 288 PHE A CA 1
ATOM 2227 C C . PHE A 1 288 ? -8.980 -15.537 -2.187 1.00 98.38 288 PHE A C 1
ATOM 2229 O O . PHE A 1 288 ? -8.399 -15.647 -3.266 1.00 98.38 288 PHE A O 1
ATOM 2236 N N . GLY A 1 289 ? -9.457 -16.593 -1.529 1.00 97.12 289 GLY A N 1
ATOM 2237 C CA . GLY A 1 289 ? -9.346 -17.968 -2.007 1.00 97.12 289 GLY A CA 1
ATOM 2238 C C . GLY A 1 289 ? -8.101 -18.706 -1.492 1.00 97.12 289 GLY A C 1
ATOM 2239 O O . GLY A 1 289 ? -7.197 -18.106 -0.902 1.00 97.12 289 GLY A O 1
ATOM 2240 N N . PRO A 1 290 ? -8.046 -20.035 -1.686 1.00 96.12 290 PRO A N 1
ATOM 2241 C CA . PRO A 1 290 ? -7.014 -20.902 -1.107 1.00 96.12 290 PRO A CA 1
ATOM 2242 C C . PRO A 1 290 ? -5.610 -20.667 -1.686 1.00 96.12 290 PRO A C 1
ATOM 2244 O O . PRO A 1 290 ? -4.613 -21.050 -1.075 1.00 96.12 290 PRO A O 1
ATOM 2247 N N . GLY A 1 291 ? -5.503 -20.039 -2.861 1.00 96.56 291 GLY A N 1
ATOM 2248 C 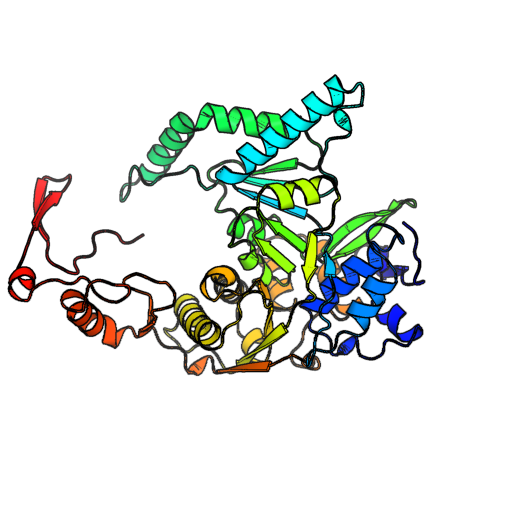CA . GLY A 1 291 ? -4.226 -19.675 -3.475 1.00 96.56 291 GLY A CA 1
ATOM 2249 C C . GLY A 1 291 ? -3.442 -18.651 -2.650 1.00 96.56 291 GLY A C 1
ATOM 2250 O O . GLY A 1 291 ? -2.216 -18.720 -2.625 1.00 96.56 291 GLY A O 1
ATOM 2251 N N . VAL A 1 292 ? -4.127 -17.773 -1.903 1.00 96.94 292 VAL A N 1
ATOM 2252 C CA . VAL A 1 292 ? -3.496 -16.736 -1.061 1.00 96.94 292 VAL A CA 1
ATOM 2253 C C . VAL A 1 292 ? -2.585 -17.347 0.012 1.00 96.94 292 VAL A C 1
ATOM 2255 O O . VAL A 1 292 ? -1.493 -16.834 0.263 1.00 96.94 292 VAL A O 1
ATOM 2258 N N . SER A 1 293 ? -2.975 -18.489 0.588 1.00 95.75 293 SER A N 1
ATOM 2259 C CA . SER A 1 293 ? -2.176 -19.227 1.583 1.00 95.75 293 SER A CA 1
ATOM 2260 C C . SER A 1 293 ? -0.863 -19.785 1.025 1.00 95.75 293 SER A C 1
ATOM 2262 O O . SER A 1 293 ? 0.024 -20.147 1.792 1.00 95.75 293 SER A O 1
ATOM 2264 N N . ASN A 1 294 ? -0.726 -19.881 -0.301 1.00 93.88 294 ASN A N 1
ATOM 2265 C CA . ASN A 1 294 ? 0.491 -20.362 -0.957 1.00 93.88 294 ASN A CA 1
ATOM 2266 C C . ASN A 1 294 ? 1.436 -19.223 -1.377 1.00 93.88 294 ASN A C 1
ATOM 2268 O O . ASN A 1 294 ? 2.468 -19.498 -1.984 1.00 93.88 294 ASN A O 1
ATOM 2272 N N . MET A 1 295 ? 1.082 -17.967 -1.099 1.00 96.06 295 MET A N 1
ATOM 2273 C CA . MET A 1 295 ? 1.825 -16.785 -1.536 1.00 96.06 295 MET A CA 1
ATOM 2274 C C . MET A 1 295 ? 2.564 -16.141 -0.374 1.00 96.06 295 MET A C 1
ATOM 2276 O O . MET A 1 295 ? 1.987 -15.970 0.699 1.00 96.06 295 MET A O 1
ATOM 2280 N N . THR A 1 296 ? 3.798 -15.709 -0.619 1.00 97.12 296 THR A N 1
ATOM 2281 C CA . THR A 1 296 ? 4.583 -14.950 0.359 1.00 97.12 296 THR A CA 1
ATOM 2282 C C . THR A 1 296 ? 4.140 -13.484 0.407 1.00 97.12 296 THR A C 1
ATOM 2284 O O . THR A 1 296 ? 3.548 -12.980 -0.550 1.00 97.12 296 THR A O 1
ATOM 2287 N N . ILE A 1 297 ? 4.455 -12.756 1.486 1.00 98.25 297 ILE A N 1
ATOM 2288 C CA . ILE A 1 297 ? 4.186 -11.303 1.533 1.00 98.25 297 ILE A CA 1
ATOM 2289 C C . ILE A 1 297 ? 4.821 -10.536 0.356 1.00 98.25 297 ILE A C 1
ATOM 2291 O O . ILE A 1 297 ? 4.118 -9.710 -0.224 1.00 98.25 297 ILE A O 1
ATOM 2295 N N . PRO A 1 298 ? 6.077 -10.788 -0.068 1.00 97.38 298 PRO A N 1
ATOM 2296 C CA . PRO A 1 298 ? 6.623 -10.171 -1.280 1.00 97.38 298 PRO A CA 1
ATOM 2297 C C . PRO A 1 298 ? 5.785 -10.395 -2.547 1.00 97.38 298 PRO A C 1
ATOM 2299 O O . PRO A 1 298 ? 5.622 -9.460 -3.331 1.00 97.38 298 PRO A O 1
ATOM 2302 N N . ASP A 1 299 ? 5.203 -11.584 -2.740 1.00 97.06 299 ASP A N 1
ATOM 2303 C CA . ASP A 1 299 ? 4.324 -11.854 -3.889 1.00 97.06 299 ASP A CA 1
ATOM 2304 C C . ASP A 1 299 ? 3.051 -10.997 -3.820 1.00 97.06 299 ASP A C 1
ATOM 2306 O O . ASP A 1 299 ? 2.666 -10.356 -4.798 1.00 97.06 299 ASP A O 1
ATOM 2310 N N . ARG A 1 300 ? 2.420 -10.938 -2.639 1.00 98.56 300 ARG A N 1
ATOM 2311 C CA . ARG A 1 300 ? 1.210 -10.134 -2.389 1.00 98.56 300 ARG A CA 1
ATOM 2312 C C . ARG A 1 300 ? 1.482 -8.643 -2.574 1.00 98.56 300 ARG A C 1
ATOM 2314 O O . ARG A 1 300 ? 0.742 -7.964 -3.279 1.00 98.56 300 ARG A O 1
ATOM 2321 N N . ALA A 1 301 ? 2.575 -8.150 -1.992 1.00 98.50 301 ALA A N 1
ATOM 2322 C CA . ALA A 1 301 ? 3.007 -6.761 -2.092 1.00 98.50 301 ALA A CA 1
ATOM 2323 C C . ALA A 1 301 ? 3.320 -6.369 -3.542 1.00 98.50 301 ALA A C 1
ATOM 2325 O O . ALA A 1 301 ? 2.992 -5.263 -3.956 1.00 98.50 301 ALA A O 1
ATOM 2326 N N . THR A 1 302 ? 3.881 -7.284 -4.342 1.00 97.75 302 THR A N 1
ATOM 2327 C CA . THR A 1 302 ? 4.130 -7.057 -5.775 1.00 97.75 302 THR A CA 1
ATOM 2328 C C . THR A 1 302 ? 2.824 -6.817 -6.538 1.00 97.75 302 THR A C 1
ATOM 2330 O O . THR A 1 302 ? 2.758 -5.914 -7.370 1.00 97.75 302 THR A O 1
ATOM 2333 N N . ILE A 1 303 ? 1.766 -7.572 -6.223 1.00 98.25 303 ILE A N 1
ATOM 2334 C CA . ILE A 1 303 ? 0.440 -7.400 -6.838 1.00 98.25 303 ILE A CA 1
ATOM 2335 C C . ILE A 1 303 ? -0.239 -6.114 -6.371 1.00 98.25 303 ILE A C 1
ATOM 2337 O O . ILE A 1 303 ? -0.774 -5.358 -7.186 1.00 98.25 303 ILE A O 1
ATOM 2341 N N . ALA A 1 304 ? -0.209 -5.868 -5.064 1.00 98.56 304 ALA A N 1
ATOM 2342 C CA . ALA A 1 304 ? -0.795 -4.690 -4.447 1.00 98.56 304 ALA A CA 1
ATOM 2343 C C . ALA A 1 304 ? -0.145 -3.394 -4.960 1.00 98.56 304 ALA A C 1
ATOM 2345 O O . ALA A 1 304 ? -0.844 -2.446 -5.310 1.00 98.56 304 ALA A O 1
ATOM 2346 N N . ASN A 1 305 ? 1.183 -3.400 -5.128 1.00 98.19 305 ASN A N 1
ATOM 2347 C CA . ASN A 1 305 ? 1.964 -2.289 -5.668 1.00 98.19 305 ASN A CA 1
ATOM 2348 C C . ASN A 1 305 ? 1.440 -1.816 -7.028 1.00 98.19 305 ASN A C 1
ATOM 2350 O O . ASN A 1 305 ? 1.397 -0.618 -7.271 1.00 98.19 305 ASN A O 1
ATOM 2354 N N . MET A 1 306 ? 1.005 -2.730 -7.903 1.00 97.25 306 MET A N 1
ATOM 2355 C CA . MET A 1 306 ? 0.538 -2.367 -9.247 1.00 97.25 306 MET A CA 1
ATOM 2356 C C . MET A 1 306 ? -0.916 -1.859 -9.309 1.00 97.25 306 MET A C 1
ATOM 2358 O O . MET A 1 306 ? -1.475 -1.721 -10.402 1.00 97.25 306 MET A O 1
ATOM 2362 N N . SER A 1 307 ? -1.546 -1.570 -8.162 1.00 97.94 307 SER A N 1
ATOM 2363 C CA . SER A 1 307 ? -2.909 -1.012 -8.104 1.00 97.94 307 SER A CA 1
ATOM 2364 C C . SER A 1 307 ? -3.133 0.191 -9.018 1.00 97.94 307 SER A C 1
ATOM 2366 O O . SER A 1 307 ? -4.113 0.173 -9.777 1.00 97.94 307 SER A O 1
ATOM 2368 N N . PRO A 1 308 ? -2.232 1.193 -9.052 1.00 97.00 308 PRO A N 1
ATOM 2369 C CA . PRO A 1 308 ? -2.372 2.330 -9.957 1.00 97.00 308 PRO A CA 1
ATOM 2370 C C . PRO A 1 308 ? -2.386 1.927 -11.441 1.00 97.00 308 PRO A C 1
ATOM 2372 O O . PRO A 1 308 ? -3.127 2.510 -12.236 1.00 97.00 308 PRO A O 1
ATOM 2375 N N . GLU A 1 309 ? -1.615 0.909 -11.835 1.00 95.62 309 GLU A N 1
ATOM 2376 C CA . GLU A 1 309 ? -1.515 0.446 -13.222 1.00 95.62 309 GLU A CA 1
ATOM 2377 C C . GLU A 1 309 ? -2.800 -0.238 -13.714 1.00 95.62 309 GLU A C 1
ATOM 2379 O O . GLU A 1 309 ? -3.251 0.030 -14.837 1.00 95.62 309 GLU A O 1
ATOM 2384 N N . TYR A 1 310 ? -3.446 -1.070 -12.887 1.00 95.94 310 TYR A N 1
ATOM 2385 C CA . TYR A 1 310 ? -4.769 -1.619 -13.224 1.00 95.94 310 TYR A CA 1
ATOM 2386 C C . TYR A 1 310 ? -5.935 -0.677 -12.890 1.00 95.94 310 TYR A C 1
ATOM 2388 O O . TYR A 1 310 ? -7.036 -0.858 -13.415 1.00 95.94 310 TYR A O 1
ATOM 2396 N N . GLY A 1 311 ? -5.669 0.402 -12.153 1.00 95.00 311 GLY A N 1
ATOM 2397 C CA . GLY A 1 311 ? -6.572 1.526 -11.907 1.00 95.00 311 GLY A CA 1
ATOM 2398 C C . GLY A 1 311 ? -7.375 1.437 -10.610 1.00 95.00 311 GLY A C 1
ATOM 2399 O O . GLY A 1 311 ? -8.172 2.335 -10.348 1.00 95.00 311 GLY A O 1
ATOM 2400 N N . ALA A 1 312 ? -7.187 0.390 -9.808 1.00 97.75 312 ALA A N 1
ATOM 2401 C CA . ALA A 1 312 ? -7.851 0.292 -8.514 1.00 97.75 312 ALA A CA 1
ATOM 2402 C C . ALA A 1 312 ? -7.330 1.370 -7.563 1.00 97.75 312 ALA A C 1
ATOM 2404 O O . ALA A 1 312 ? -6.183 1.806 -7.667 1.00 97.75 312 ALA A O 1
ATOM 2405 N N . THR A 1 313 ? -8.159 1.759 -6.598 1.00 97.94 313 THR A N 1
ATOM 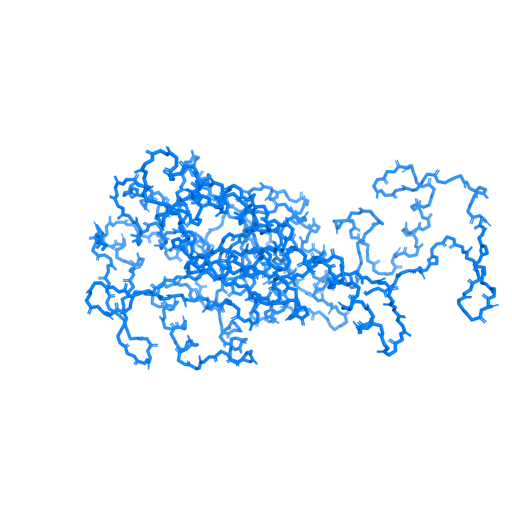2406 C CA . THR A 1 313 ? -7.683 2.584 -5.483 1.00 97.94 313 THR A CA 1
ATOM 2407 C C . THR A 1 313 ? -6.672 1.807 -4.640 1.00 97.94 313 THR A C 1
ATOM 2409 O O . THR A 1 313 ? -5.706 2.397 -4.172 1.00 97.94 313 THR A O 1
ATOM 2412 N N . MET A 1 314 ? -6.878 0.493 -4.478 1.00 98.38 314 MET A N 1
ATOM 2413 C CA . MET A 1 314 ? -6.012 -0.398 -3.700 1.00 98.38 314 MET A CA 1
ATOM 2414 C C . MET A 1 314 ? -6.231 -1.878 -4.052 1.00 98.38 314 MET A C 1
ATOM 2416 O O . MET A 1 314 ? -7.282 -2.237 -4.604 1.00 98.38 314 MET A O 1
ATOM 2420 N N . GLY A 1 315 ? -5.263 -2.724 -3.687 1.00 98.50 315 GLY A N 1
ATOM 2421 C CA . GLY A 1 315 ? -5.235 -4.164 -3.961 1.00 98.50 315 GLY A CA 1
ATOM 2422 C C . GLY A 1 315 ? -4.949 -4.968 -2.694 1.00 98.50 315 GLY A C 1
ATOM 2423 O O . GLY A 1 315 ? -3.801 -5.276 -2.389 1.00 98.50 315 GLY A O 1
ATOM 2424 N N . PHE A 1 316 ? -6.000 -5.311 -1.953 1.00 98.88 316 PHE A N 1
ATOM 2425 C CA . PHE A 1 316 ? -5.925 -5.707 -0.549 1.00 98.88 316 PHE A CA 1
ATOM 2426 C C . PHE A 1 316 ? -5.810 -7.213 -0.312 1.00 98.88 316 PHE A C 1
ATOM 2428 O O . PHE A 1 316 ? -6.608 -7.995 -0.830 1.00 98.88 316 PHE A O 1
ATOM 2435 N N . PHE A 1 317 ? -4.858 -7.607 0.538 1.00 98.81 317 PHE A N 1
ATOM 2436 C CA . PHE A 1 317 ? -4.715 -8.966 1.056 1.00 98.81 317 PHE A CA 1
ATOM 2437 C C . PHE A 1 317 ? -4.960 -8.967 2.568 1.00 98.81 317 PHE A C 1
ATOM 2439 O O . PHE A 1 317 ? -4.170 -8.372 3.295 1.00 98.81 317 PHE A O 1
ATOM 2446 N N . PRO A 1 318 ? -6.004 -9.640 3.081 1.00 98.56 318 PRO A N 1
ATOM 2447 C CA . PRO A 1 318 ? -6.267 -9.683 4.517 1.00 98.56 318 PRO A CA 1
ATOM 2448 C C . PRO A 1 318 ? -5.099 -10.258 5.333 1.00 98.56 318 PRO A C 1
ATOM 2450 O O . PRO A 1 318 ? -4.371 -11.135 4.864 1.00 98.56 318 PRO A O 1
ATOM 2453 N N . ILE A 1 319 ? -4.963 -9.809 6.586 1.00 98.81 319 ILE A N 1
ATOM 2454 C CA . ILE A 1 319 ? -3.960 -10.334 7.523 1.00 98.81 319 ILE A CA 1
ATOM 2455 C C . ILE A 1 319 ? -4.220 -11.823 7.768 1.00 98.81 319 ILE A C 1
ATOM 2457 O O . ILE A 1 319 ? -5.317 -12.205 8.175 1.00 98.81 319 ILE A O 1
ATOM 2461 N N . ASP A 1 320 ? -3.197 -12.653 7.582 1.00 98.62 320 ASP A N 1
ATOM 2462 C CA . ASP A 1 320 ? -3.243 -14.091 7.845 1.00 98.62 320 ASP A CA 1
ATOM 2463 C C . ASP A 1 320 ? -1.957 -14.588 8.533 1.00 98.62 320 ASP A C 1
ATOM 2465 O O . ASP A 1 320 ? -1.165 -13.808 9.072 1.00 98.62 320 ASP A O 1
ATOM 2469 N N . GLN A 1 321 ? -1.753 -15.908 8.564 1.00 98.56 321 GLN A N 1
ATOM 2470 C CA . GLN A 1 321 ? -0.580 -16.500 9.207 1.00 98.56 321 GLN A CA 1
ATOM 2471 C C . GLN A 1 321 ? 0.740 -16.084 8.539 1.00 98.56 321 GLN A C 1
ATOM 2473 O O . GLN A 1 321 ? 1.711 -15.823 9.246 1.00 98.56 321 GLN A O 1
ATOM 2478 N N . GLU A 1 322 ? 0.780 -15.958 7.211 1.00 98.69 322 GLU A N 1
ATOM 2479 C CA . GLU A 1 322 ? 1.992 -15.531 6.502 1.00 98.69 322 GLU A CA 1
ATOM 2480 C C . GLU A 1 322 ? 2.323 -14.059 6.803 1.00 98.69 322 GLU A C 1
ATOM 2482 O O . GLU A 1 322 ? 3.500 -13.710 6.890 1.00 98.69 322 GLU A O 1
ATOM 2487 N N . THR A 1 323 ? 1.326 -13.206 7.081 1.00 98.81 323 THR A N 1
ATOM 2488 C CA . THR A 1 323 ? 1.575 -11.860 7.628 1.00 98.81 323 THR A CA 1
ATOM 2489 C C . THR A 1 323 ? 2.330 -11.927 8.959 1.00 98.81 323 THR A C 1
ATOM 2491 O O . THR A 1 323 ? 3.339 -11.242 9.129 1.00 98.81 323 THR A O 1
ATOM 2494 N N . LEU A 1 324 ? 1.892 -12.767 9.904 1.00 98.81 324 LEU A N 1
ATOM 2495 C CA . LEU A 1 324 ? 2.556 -12.914 11.211 1.00 98.81 324 LEU A CA 1
ATOM 2496 C C . LEU A 1 324 ? 3.976 -13.479 11.078 1.00 98.81 324 LEU A C 1
ATOM 2498 O O . LEU A 1 324 ? 4.910 -13.016 11.746 1.00 98.81 324 LEU A O 1
ATOM 2502 N N . ASP A 1 325 ? 4.144 -14.461 10.195 1.00 98.69 325 ASP A N 1
ATOM 2503 C CA . ASP A 1 325 ? 5.436 -15.077 9.916 1.00 98.69 325 ASP A CA 1
ATOM 2504 C C . ASP A 1 325 ? 6.387 -14.051 9.288 1.00 98.69 325 ASP A C 1
ATOM 2506 O O . ASP A 1 325 ? 7.541 -13.941 9.704 1.00 98.69 325 ASP A O 1
ATOM 2510 N N . TYR A 1 326 ? 5.904 -13.229 8.353 1.00 98.75 326 TYR A N 1
ATOM 2511 C CA . TYR A 1 326 ? 6.685 -12.153 7.751 1.00 98.75 326 TYR A CA 1
ATOM 2512 C C . TYR A 1 326 ? 7.106 -11.091 8.769 1.00 98.75 326 TYR A C 1
ATOM 2514 O O . TYR A 1 326 ? 8.286 -10.732 8.800 1.00 98.75 326 TYR A O 1
ATOM 2522 N N . LEU A 1 327 ? 6.197 -10.629 9.641 1.00 98.75 327 LEU A N 1
ATOM 2523 C CA . LEU A 1 327 ? 6.537 -9.698 10.727 1.00 98.75 327 LEU A CA 1
ATOM 2524 C C . LEU A 1 327 ? 7.656 -10.275 11.610 1.00 98.75 327 LEU A C 1
ATOM 2526 O O . LEU A 1 327 ? 8.623 -9.583 11.931 1.00 98.75 327 LEU A O 1
ATOM 2530 N N . SER A 1 328 ? 7.580 -11.566 11.933 1.00 98.44 328 SER A N 1
ATOM 2531 C CA . SER A 1 328 ? 8.617 -12.250 12.710 1.00 98.44 328 SER A CA 1
ATOM 2532 C C . SER A 1 328 ? 9.954 -12.324 11.954 1.00 98.44 328 SER A C 1
ATOM 2534 O O . SER A 1 328 ? 10.998 -11.985 12.511 1.00 98.44 328 SER A O 1
ATOM 2536 N N . ARG A 1 329 ? 9.941 -12.715 10.668 1.00 98.00 329 ARG A N 1
ATOM 2537 C CA . ARG A 1 329 ? 11.148 -12.841 9.816 1.00 98.00 329 ARG A CA 1
ATOM 2538 C C . ARG A 1 329 ? 11.873 -11.514 9.594 1.00 98.00 329 ARG A C 1
ATOM 2540 O O . ARG A 1 329 ? 13.089 -11.498 9.443 1.00 98.00 329 ARG A O 1
ATOM 2547 N N . THR A 1 330 ? 11.136 -10.414 9.599 1.00 97.81 330 THR A N 1
ATOM 2548 C CA . THR A 1 330 ? 11.654 -9.041 9.460 1.00 97.81 330 THR A CA 1
ATOM 2549 C C . THR A 1 330 ? 12.053 -8.414 10.800 1.00 97.81 330 THR A C 1
ATOM 2551 O O . THR A 1 330 ? 12.396 -7.237 10.863 1.00 97.81 330 THR A O 1
ATOM 2554 N N . GLY A 1 331 ? 12.044 -9.192 11.886 1.00 97.88 331 GLY A N 1
ATOM 2555 C CA . GLY A 1 331 ? 12.578 -8.773 13.179 1.00 97.88 331 GLY A CA 1
ATOM 2556 C C . GLY A 1 331 ? 11.636 -7.904 14.009 1.00 97.88 331 GLY A C 1
ATOM 2557 O O . GLY A 1 331 ? 12.098 -7.230 14.932 1.00 97.88 331 GLY A O 1
ATOM 2558 N N . ARG A 1 332 ? 10.325 -7.906 13.724 1.00 98.25 332 ARG A N 1
ATOM 2559 C CA . ARG A 1 332 ? 9.360 -7.213 14.590 1.00 98.25 332 ARG A CA 1
ATOM 2560 C C . ARG A 1 332 ? 9.304 -7.906 15.959 1.00 98.25 332 ARG A C 1
ATOM 2562 O O . ARG A 1 332 ? 9.428 -9.130 16.028 1.00 98.25 332 ARG A O 1
ATOM 2569 N N . PRO A 1 333 ? 9.113 -7.155 17.061 1.00 97.94 333 PRO A N 1
ATOM 2570 C CA . PRO A 1 333 ? 9.072 -7.742 18.397 1.00 97.94 333 PRO A CA 1
ATOM 2571 C C . PRO A 1 333 ? 7.980 -8.810 18.525 1.00 97.94 333 PRO A C 1
ATOM 2573 O O . PRO A 1 333 ? 6.855 -8.597 18.077 1.00 97.94 333 PRO A O 1
ATOM 2576 N N . ALA A 1 334 ? 8.278 -9.922 19.204 1.00 98.19 334 ALA A N 1
ATOM 2577 C CA . ALA A 1 334 ? 7.319 -11.014 19.405 1.00 98.19 334 ALA A CA 1
ATOM 2578 C C . ALA A 1 334 ? 6.016 -10.547 20.085 1.00 98.19 334 ALA A C 1
ATOM 2580 O O . ALA A 1 334 ? 4.935 -11.018 19.743 1.00 98.19 334 ALA A O 1
ATOM 2581 N N . GLU A 1 335 ? 6.109 -9.571 20.994 1.00 97.94 335 GLU A N 1
ATOM 2582 C CA . GLU A 1 335 ? 4.948 -8.948 21.645 1.00 97.94 335 GLU A CA 1
ATOM 2583 C C . GLU A 1 335 ? 4.020 -8.240 20.646 1.00 97.94 335 GLU A C 1
ATOM 2585 O O . GLU A 1 335 ? 2.798 -8.326 20.772 1.00 97.94 335 GLU A O 1
ATOM 2590 N N . LEU A 1 336 ? 4.584 -7.577 19.628 1.00 98.19 336 LEU A N 1
ATOM 2591 C CA . LEU A 1 336 ? 3.802 -6.950 18.562 1.00 98.19 336 LEU A CA 1
ATOM 2592 C C . LEU A 1 336 ? 3.114 -8.017 17.709 1.00 98.19 336 LEU A C 1
ATOM 2594 O O . LEU A 1 336 ? 1.926 -7.892 17.437 1.00 98.19 336 LEU A O 1
ATOM 2598 N N . VAL A 1 337 ? 3.830 -9.076 17.321 1.00 98.69 337 VAL A N 1
ATOM 2599 C CA . VAL A 1 337 ? 3.266 -10.163 16.502 1.00 98.69 337 VAL A CA 1
ATOM 2600 C C . VAL A 1 337 ? 2.083 -10.830 17.213 1.00 98.69 337 VAL A C 1
ATOM 2602 O O . VAL A 1 337 ? 1.027 -11.026 16.609 1.00 98.69 337 VAL A O 1
ATOM 2605 N N . GLU A 1 338 ? 2.219 -11.114 18.511 1.00 98.56 338 GLU A N 1
ATOM 2606 C CA . GLU A 1 338 ? 1.130 -11.679 19.315 1.00 98.56 338 GLU A CA 1
ATOM 2607 C C . GLU A 1 338 ? -0.045 -10.699 19.455 1.00 98.56 338 GLU A C 1
ATOM 2609 O O . GLU A 1 338 ? -1.203 -11.097 19.304 1.00 98.56 338 GLU A O 1
ATOM 2614 N N . THR A 1 339 ? 0.237 -9.406 19.648 1.00 98.56 339 THR A N 1
ATOM 2615 C CA . THR A 1 339 ? -0.798 -8.362 19.679 1.00 98.56 339 THR A CA 1
ATOM 2616 C C . THR A 1 339 ? -1.578 -8.318 18.366 1.00 98.56 339 THR A C 1
ATOM 2618 O O . THR A 1 339 ? -2.808 -8.307 18.392 1.00 98.56 339 THR A O 1
ATOM 2621 N N . VAL A 1 340 ? -0.889 -8.330 17.217 1.00 98.75 340 VAL A N 1
ATOM 2622 C CA . VAL A 1 340 ? -1.514 -8.315 15.884 1.00 98.75 340 VAL A CA 1
ATOM 2623 C C . VAL A 1 340 ? -2.433 -9.519 15.722 1.00 98.75 340 VAL A C 1
ATOM 2625 O O . VAL A 1 340 ? -3.597 -9.352 15.357 1.00 98.75 340 VAL A O 1
ATOM 2628 N N . LYS A 1 341 ? -1.951 -10.721 16.056 1.00 98.75 341 LYS A N 1
ATOM 2629 C CA . LYS A 1 341 ? -2.744 -11.952 15.992 1.00 98.75 341 LYS A CA 1
ATOM 2630 C C . LYS A 1 341 ? -4.016 -11.853 16.832 1.00 98.75 341 LYS A C 1
ATOM 2632 O O . LYS A 1 341 ? -5.111 -12.083 16.327 1.00 98.75 341 LYS A O 1
ATOM 2637 N N . ARG A 1 342 ? -3.890 -11.491 18.110 1.00 98.69 342 ARG A N 1
ATOM 2638 C CA . ARG A 1 342 ? -5.033 -11.450 19.034 1.00 98.69 342 ARG A CA 1
ATOM 2639 C C . ARG A 1 342 ? -6.031 -10.362 18.680 1.00 98.69 342 ARG A C 1
ATOM 2641 O O . ARG A 1 342 ? -7.232 -10.614 18.701 1.00 98.69 342 ARG A O 1
ATOM 2648 N N . TYR A 1 343 ? -5.542 -9.176 18.326 1.00 98.69 343 TYR A N 1
ATOM 2649 C CA . TYR A 1 343 ? -6.385 -8.059 17.914 1.00 98.69 343 TYR A CA 1
ATOM 2650 C C . TYR A 1 343 ? -7.190 -8.409 16.658 1.00 98.69 343 TYR A C 1
ATOM 2652 O O . TYR A 1 343 ? -8.412 -8.271 16.642 1.00 98.69 343 TYR A O 1
ATOM 2660 N N . THR A 1 344 ? -6.522 -8.914 15.617 1.00 98.50 344 THR A N 1
ATOM 2661 C CA . THR A 1 344 ? -7.183 -9.242 14.345 1.00 98.50 344 THR A CA 1
ATOM 2662 C C . THR A 1 344 ? -8.173 -10.394 14.495 1.00 98.50 344 THR A C 1
ATOM 2664 O O . THR A 1 344 ? -9.260 -10.331 13.926 1.00 98.50 344 THR A O 1
ATOM 2667 N N . GLN A 1 345 ? -7.876 -11.399 15.323 1.00 97.50 345 GLN A N 1
ATOM 2668 C CA . GLN A 1 345 ? -8.835 -12.455 15.663 1.00 97.50 345 GLN A CA 1
ATOM 2669 C C . GLN A 1 345 ? -10.049 -11.911 16.426 1.00 97.50 345 GLN A C 1
ATOM 2671 O O . GLN A 1 345 ? -11.182 -12.242 16.084 1.00 97.50 345 GLN A O 1
ATOM 2676 N N . ALA A 1 346 ? -9.833 -11.045 17.421 1.00 96.81 346 ALA A N 1
ATOM 2677 C CA . ALA A 1 346 ? -10.913 -10.449 18.206 1.00 96.81 346 ALA A CA 1
ATOM 2678 C C . ALA A 1 346 ? -11.843 -9.550 17.374 1.00 96.81 346 ALA A C 1
ATOM 2680 O O . ALA A 1 346 ? -13.012 -9.411 17.727 1.00 96.81 346 ALA A O 1
ATOM 2681 N N . GLN A 1 347 ? -11.329 -8.960 16.290 1.00 96.69 347 GLN A N 1
ATOM 2682 C CA . GLN A 1 347 ? -12.074 -8.081 15.384 1.00 96.69 347 GLN A CA 1
ATOM 2683 C C . GLN A 1 347 ? -12.650 -8.789 14.149 1.00 96.69 347 GLN A C 1
ATOM 2685 O O . GLN A 1 347 ? -13.315 -8.145 13.342 1.00 96.69 347 GLN A O 1
ATOM 2690 N N . GLY A 1 348 ? -12.379 -10.084 13.947 1.00 96.19 348 GLY A N 1
ATOM 2691 C CA . GLY A 1 348 ? -12.765 -10.774 12.709 1.00 96.19 348 GLY A CA 1
ATOM 2692 C C . GLY A 1 348 ? -12.028 -10.253 11.463 1.00 96.19 348 GLY A C 1
ATOM 2693 O O . GLY A 1 348 ? -12.582 -10.277 10.362 1.00 96.19 348 GLY A O 1
ATOM 2694 N N . LEU A 1 349 ? -10.797 -9.764 11.659 1.00 97.81 349 LEU A N 1
ATOM 2695 C CA . LEU A 1 349 ? -9.868 -9.251 10.644 1.00 97.81 349 LEU A CA 1
ATOM 2696 C C . LEU A 1 349 ? -8.729 -10.233 10.313 1.00 97.81 349 LEU A C 1
ATOM 2698 O O . LEU A 1 349 ? -7.900 -9.936 9.458 1.00 97.81 349 LEU A O 1
ATOM 2702 N N . PHE A 1 350 ? -8.668 -11.383 10.992 1.00 98.19 350 PHE A N 1
ATOM 2703 C CA . PHE A 1 350 ? -7.695 -12.440 10.716 1.00 98.19 350 PHE A CA 1
ATOM 2704 C C . PHE A 1 350 ? -8.297 -13.481 9.771 1.00 98.19 350 PHE A C 1
ATOM 2706 O O . PHE A 1 350 ? -9.288 -14.128 10.110 1.00 98.19 350 PHE A O 1
ATOM 2713 N N . ARG A 1 351 ? -7.694 -13.648 8.597 1.00 97.44 351 ARG A N 1
ATOM 2714 C CA . ARG A 1 351 ? -8.159 -14.549 7.544 1.00 97.44 351 ARG A CA 1
ATOM 2715 C C . ARG A 1 351 ? -7.525 -15.935 7.672 1.00 97.44 351 ARG A C 1
ATOM 2717 O O . ARG A 1 351 ? -6.325 -16.080 7.891 1.00 97.44 351 ARG A O 1
ATOM 2724 N N . THR A 1 352 ? -8.342 -16.965 7.479 1.00 96.50 352 THR A N 1
ATOM 2725 C CA . THR A 1 352 ? -7.947 -18.380 7.379 1.00 96.50 352 THR A CA 1
ATOM 2726 C C . THR A 1 352 ? -8.621 -19.029 6.167 1.00 96.50 352 THR A C 1
ATOM 2728 O O . THR A 1 352 ? -9.584 -18.478 5.640 1.00 96.50 352 THR A O 1
ATOM 2731 N N . ASP A 1 353 ? -8.161 -20.210 5.740 1.00 93.75 353 ASP A N 1
ATOM 2732 C CA . ASP A 1 353 ? -8.831 -20.978 4.670 1.00 93.75 353 ASP A CA 1
ATOM 2733 C C . ASP A 1 353 ? -10.254 -21.432 5.054 1.00 93.75 353 ASP A C 1
ATOM 2735 O O . ASP A 1 353 ? -11.092 -21.627 4.181 1.00 93.75 353 ASP A O 1
ATOM 2739 N N . ASP A 1 354 ? -10.538 -21.561 6.354 1.00 92.12 354 ASP A N 1
ATOM 2740 C CA . ASP A 1 354 ? -11.868 -21.899 6.883 1.00 92.12 354 ASP A CA 1
ATOM 2741 C C . ASP A 1 354 ? -12.764 -20.665 7.098 1.00 92.12 354 ASP A C 1
ATOM 2743 O O . ASP A 1 354 ? -13.934 -20.794 7.472 1.00 92.12 354 ASP A O 1
ATOM 2747 N N . SER A 1 355 ? -12.217 -19.455 6.933 1.00 89.94 355 SER A N 1
ATOM 2748 C CA . SER A 1 355 ? -12.987 -18.223 7.096 1.00 89.94 355 SER A CA 1
ATOM 2749 C C . SER A 1 355 ? -14.051 -18.133 6.004 1.00 89.94 355 SER A C 1
ATOM 2751 O O . SER A 1 355 ? -13.759 -18.435 4.848 1.00 89.94 355 SER A O 1
ATOM 2753 N N . PRO A 1 356 ? -15.283 -17.704 6.324 1.00 90.56 356 PRO A N 1
ATOM 2754 C CA . PRO A 1 356 ? -16.293 -17.518 5.297 1.00 90.56 356 PRO A CA 1
ATOM 2755 C C . PRO A 1 356 ? -15.847 -16.425 4.325 1.00 90.56 356 PRO A C 1
ATOM 2757 O O . PRO A 1 356 ? -15.519 -15.318 4.753 1.00 90.56 356 PRO A O 1
ATOM 2760 N N . ASP A 1 357 ? -15.894 -16.722 3.026 1.00 92.31 357 ASP A N 1
ATOM 2761 C CA . ASP A 1 357 ? -15.556 -15.732 2.007 1.00 92.31 357 ASP A CA 1
ATOM 2762 C C . ASP A 1 357 ? -16.455 -14.489 2.133 1.00 92.31 357 ASP A C 1
ATOM 2764 O O . ASP A 1 357 ? -17.691 -14.623 2.260 1.00 92.31 357 ASP A O 1
ATOM 2768 N N . PRO A 1 358 ? -15.877 -13.276 2.074 1.00 95.06 358 PRO A N 1
ATOM 2769 C CA . PRO A 1 358 ? -16.663 -12.059 2.024 1.00 95.06 358 PRO A CA 1
ATOM 2770 C C . PRO A 1 358 ? -17.602 -12.028 0.819 1.00 95.06 358 PRO A C 1
ATOM 2772 O O . PRO A 1 358 ? -17.433 -12.741 -0.171 1.00 95.06 358 PRO A O 1
ATOM 2775 N N . GLN A 1 359 ? -18.633 -11.198 0.910 1.00 96.00 359 GLN A N 1
ATOM 2776 C CA . GLN A 1 359 ? -19.479 -10.888 -0.231 1.00 96.00 359 GLN A CA 1
ATOM 2777 C C . GLN A 1 359 ? -18.888 -9.692 -0.975 1.00 96.00 359 GLN A C 1
ATOM 2779 O O . GLN A 1 359 ? -18.644 -8.639 -0.389 1.00 96.00 359 GLN A O 1
ATOM 2784 N N . PHE A 1 360 ? -18.673 -9.870 -2.273 1.00 97.81 360 PHE A N 1
ATOM 2785 C CA . PHE A 1 360 ? -18.120 -8.862 -3.171 1.00 97.81 360 PHE A CA 1
ATOM 2786 C C . PHE A 1 360 ? -19.164 -8.440 -4.199 1.00 97.81 360 PHE A C 1
ATOM 2788 O O . PHE A 1 360 ? -20.133 -9.165 -4.431 1.00 97.81 360 PHE A O 1
ATOM 2795 N N . LYS A 1 361 ? -18.941 -7.290 -4.839 1.00 97.12 361 LYS A N 1
ATOM 2796 C CA . LYS A 1 361 ? -19.795 -6.826 -5.934 1.00 97.12 361 LYS A CA 1
ATOM 2797 C C . LYS A 1 361 ? -19.758 -7.790 -7.118 1.00 97.12 361 LYS A C 1
ATOM 2799 O O . LYS A 1 361 ? -20.798 -8.198 -7.615 1.00 97.12 361 LYS A O 1
ATOM 2804 N N . ASP A 1 362 ? -18.547 -8.143 -7.535 1.00 97.88 362 ASP A N 1
ATOM 2805 C CA . ASP A 1 362 ? -18.247 -9.112 -8.586 1.00 97.88 362 ASP A CA 1
ATOM 2806 C C . ASP A 1 362 ? -16.984 -9.891 -8.204 1.00 97.88 362 ASP A C 1
ATOM 2808 O O . ASP A 1 362 ? -16.219 -9.458 -7.336 1.00 97.88 362 ASP A O 1
ATOM 2812 N N . VAL A 1 363 ? -16.761 -11.035 -8.859 1.00 98.38 363 VAL A N 1
ATOM 2813 C CA . VAL A 1 363 ? -15.606 -11.907 -8.609 1.00 98.38 363 VAL A CA 1
ATOM 2814 C C . VAL A 1 363 ? -14.894 -12.258 -9.913 1.00 98.38 363 VAL A C 1
ATOM 2816 O O . VAL A 1 363 ? -15.495 -12.837 -10.819 1.00 98.38 363 VAL A O 1
ATOM 2819 N N . LEU A 1 364 ? -13.596 -11.965 -9.978 1.00 98.62 364 LEU A N 1
ATOM 2820 C CA . LEU A 1 364 ? -12.678 -12.510 -10.979 1.00 98.62 364 LEU A CA 1
ATOM 2821 C C . LEU A 1 364 ? -11.958 -13.724 -10.391 1.00 98.62 364 LEU A C 1
ATOM 2823 O O . LEU A 1 364 ? -11.782 -13.812 -9.179 1.00 98.62 364 LEU A O 1
ATOM 2827 N N . LYS A 1 365 ? -11.535 -14.657 -11.246 1.00 98.56 365 LYS A N 1
ATOM 2828 C CA . LYS A 1 365 ? -10.874 -15.896 -10.820 1.00 98.56 365 LYS A CA 1
ATOM 2829 C C . LYS A 1 365 ? -9.601 -16.130 -11.614 1.00 98.56 365 LYS A C 1
ATOM 2831 O O . LYS A 1 365 ? -9.618 -15.977 -12.834 1.00 98.56 365 LYS A O 1
ATOM 2836 N N . LEU A 1 366 ? -8.544 -16.551 -10.930 1.00 98.50 366 LEU A N 1
ATOM 2837 C CA . LEU A 1 366 ? -7.284 -16.976 -11.532 1.00 98.50 366 LEU A CA 1
ATOM 2838 C C . LEU A 1 366 ? -6.791 -18.254 -10.845 1.00 98.50 366 LEU A C 1
ATOM 2840 O O . LEU A 1 366 ? -6.629 -18.297 -9.621 1.00 98.50 366 LEU A O 1
ATOM 2844 N N . ASP A 1 367 ? -6.526 -19.291 -11.636 1.00 98.19 367 ASP A N 1
ATOM 2845 C CA . ASP A 1 367 ? -5.672 -20.390 -11.195 1.00 98.19 367 ASP A CA 1
ATOM 2846 C C . ASP A 1 367 ? -4.216 -19.948 -11.368 1.00 98.19 367 ASP A C 1
ATOM 2848 O O . ASP A 1 367 ? -3.774 -19.610 -12.466 1.00 98.19 367 ASP A O 1
ATOM 2852 N N . LEU A 1 368 ? -3.460 -19.924 -10.272 1.00 97.06 368 LEU A N 1
ATOM 2853 C CA . LEU A 1 368 ? -2.046 -19.563 -10.286 1.00 97.06 368 LEU A CA 1
ATOM 2854 C C . LEU A 1 368 ? -1.222 -20.508 -11.179 1.00 97.06 368 LEU A C 1
ATOM 2856 O O . LEU A 1 368 ? -0.159 -20.106 -11.648 1.00 97.06 368 LEU A O 1
ATOM 2860 N N . GLY A 1 369 ? -1.713 -21.723 -11.451 1.00 96.75 369 GLY A N 1
ATOM 2861 C CA . GLY A 1 369 ? -1.106 -22.673 -12.382 1.00 96.75 369 GLY A CA 1
ATOM 2862 C C . GLY A 1 369 ? -1.116 -22.220 -13.848 1.00 96.75 369 GLY A C 1
ATOM 2863 O O . GLY A 1 369 ? -0.280 -22.685 -14.622 1.00 96.75 369 GLY A O 1
ATOM 2864 N N . ASP A 1 370 ? -2.004 -21.292 -14.221 1.00 96.12 370 ASP A N 1
ATOM 2865 C CA . ASP A 1 370 ? -2.113 -20.753 -15.585 1.00 96.12 370 ASP A CA 1
ATOM 2866 C C . ASP A 1 370 ? -1.123 -19.604 -15.857 1.00 96.12 370 ASP A C 1
ATOM 2868 O O . ASP A 1 370 ? -0.996 -19.121 -16.988 1.00 96.12 370 ASP A O 1
ATOM 2872 N N . VAL A 1 371 ? -0.405 -19.142 -14.827 1.00 96.69 371 VAL A N 1
ATOM 2873 C CA . VAL A 1 371 ? 0.577 -18.062 -14.955 1.00 96.69 371 VAL A CA 1
ATOM 2874 C C . VAL A 1 371 ? 1.816 -18.574 -15.682 1.00 96.69 371 VAL A C 1
ATOM 2876 O O . VAL A 1 371 ? 2.438 -19.558 -15.289 1.00 96.69 371 VAL A O 1
ATOM 2879 N N . VAL A 1 372 ? 2.213 -17.857 -16.733 1.00 95.94 372 VAL A N 1
ATOM 2880 C CA . VAL A 1 372 ? 3.395 -18.181 -17.543 1.00 95.94 372 VAL A CA 1
ATOM 2881 C C . VAL A 1 372 ? 4.368 -17.004 -17.599 1.00 95.94 372 VAL A C 1
ATOM 2883 O O . VAL A 1 372 ? 3.902 -15.855 -17.583 1.00 95.94 372 VAL A O 1
ATOM 2886 N N . PRO A 1 373 ? 5.684 -17.271 -17.745 1.00 96.56 373 PRO A N 1
ATOM 2887 C CA . PRO A 1 373 ? 6.700 -16.243 -17.926 1.00 96.56 373 PRO A CA 1
ATOM 2888 C C . PRO A 1 373 ? 6.316 -15.209 -18.984 1.00 96.56 373 PRO A C 1
ATOM 2890 O O . PRO A 1 373 ? 5.929 -15.550 -20.108 1.00 96.56 373 PRO A O 1
ATOM 2893 N N . SER A 1 374 ? 6.413 -13.936 -18.625 1.00 96.00 374 SER A N 1
ATOM 2894 C CA . SER A 1 374 ? 5.932 -12.814 -19.418 1.00 96.00 374 SER A CA 1
ATOM 2895 C C . SER A 1 374 ? 6.681 -11.522 -19.105 1.00 96.00 374 SER A C 1
ATOM 2897 O O . SER A 1 374 ? 7.423 -11.404 -18.138 1.00 96.00 374 SER A O 1
ATOM 2899 N N . LEU A 1 375 ? 6.490 -10.538 -19.972 1.00 95.31 375 LEU A N 1
ATOM 2900 C CA . LEU A 1 375 ? 6.932 -9.160 -19.791 1.00 95.31 375 LEU A CA 1
ATOM 2901 C C . LEU A 1 375 ? 5.811 -8.225 -20.238 1.00 95.31 375 LEU A C 1
ATOM 2903 O O . LEU A 1 375 ? 4.861 -8.668 -20.883 1.00 95.31 375 LEU A O 1
ATOM 2907 N N . SER A 1 376 ? 5.940 -6.934 -19.955 1.00 94.44 376 SER A N 1
ATOM 2908 C CA . SER A 1 376 ? 4.998 -5.928 -20.442 1.00 94.44 376 SER A CA 1
ATOM 2909 C C . SER A 1 376 ? 5.689 -4.862 -21.268 1.00 94.44 376 SER A C 1
ATOM 2911 O O . SER A 1 376 ? 6.774 -4.398 -20.922 1.00 94.44 376 SER A O 1
ATOM 2913 N N . GLY A 1 377 ? 5.058 -4.461 -22.369 1.00 94.06 377 GLY A N 1
ATOM 2914 C CA . GLY A 1 377 ? 5.608 -3.433 -23.234 1.00 94.06 377 GLY A CA 1
ATOM 2915 C C . GLY A 1 377 ? 5.047 -3.429 -24.659 1.00 94.06 377 GLY A C 1
ATOM 2916 O O . GLY A 1 377 ? 4.057 -4.088 -24.958 1.00 94.06 377 GLY A O 1
ATOM 2917 N N . PRO A 1 378 ? 5.665 -2.649 -25.561 1.00 92.62 378 PRO A N 1
ATOM 2918 C CA . PRO A 1 378 ? 6.890 -1.878 -25.332 1.00 92.62 378 PRO A CA 1
ATOM 2919 C C . PRO A 1 378 ? 6.679 -0.547 -24.589 1.00 92.62 378 PRO A C 1
ATOM 2921 O O . PRO A 1 378 ? 7.662 0.094 -24.237 1.00 92.62 378 PRO A O 1
ATOM 2924 N N . LYS A 1 379 ? 5.431 -0.089 -24.387 1.00 93.94 379 LYS A N 1
ATOM 2925 C CA . LYS A 1 379 ? 5.165 1.277 -23.885 1.00 93.94 379 LYS A CA 1
ATOM 2926 C C . LYS A 1 379 ? 4.194 1.384 -22.709 1.00 93.94 379 LYS A C 1
ATOM 2928 O O . LYS A 1 379 ? 4.047 2.482 -22.181 1.00 93.94 379 LYS A O 1
ATOM 2933 N N . ARG A 1 380 ? 3.489 0.312 -22.322 1.00 91.44 380 ARG A N 1
ATOM 2934 C CA . ARG A 1 380 ? 2.506 0.357 -21.224 1.00 91.44 380 ARG A CA 1
ATOM 2935 C C . ARG A 1 380 ? 2.571 -0.896 -20.337 1.00 91.44 380 ARG A C 1
ATOM 2937 O O . ARG A 1 380 ? 2.758 -1.982 -20.885 1.00 91.44 380 ARG A O 1
ATOM 2944 N N . PRO A 1 381 ? 2.344 -0.782 -19.015 1.00 88.00 381 PRO A N 1
ATOM 2945 C CA . PRO A 1 381 ? 2.415 -1.913 -18.077 1.00 88.00 381 PRO A CA 1
ATOM 2946 C C . PRO A 1 381 ? 1.393 -3.031 -18.320 1.00 88.00 381 PRO A C 1
ATOM 2948 O O . PRO A 1 381 ? 1.665 -4.192 -18.041 1.00 88.00 381 PRO A O 1
ATOM 2951 N N . GLN A 1 382 ? 0.222 -2.705 -18.865 1.00 87.06 382 GLN A N 1
ATOM 2952 C CA . GLN A 1 382 ? -0.843 -3.672 -19.148 1.00 87.06 382 GLN A CA 1
ATOM 2953 C C . GLN A 1 382 ? -0.678 -4.412 -20.487 1.00 87.06 382 GLN A C 1
ATOM 2955 O O . GLN A 1 382 ? -1.461 -5.311 -20.792 1.00 87.06 382 GLN A O 1
ATOM 2960 N N . ASP A 1 383 ? 0.298 -4.031 -21.319 1.00 92.31 383 ASP A N 1
ATOM 2961 C CA . ASP A 1 383 ? 0.562 -4.698 -22.599 1.00 92.31 383 ASP A CA 1
ATOM 2962 C C . ASP A 1 383 ? 1.429 -5.946 -22.375 1.00 92.31 383 ASP A C 1
ATOM 2964 O O . ASP A 1 383 ? 2.599 -5.985 -22.753 1.00 92.31 383 ASP A O 1
ATOM 2968 N N . ARG A 1 384 ? 0.844 -6.960 -21.728 1.00 95.25 384 ARG A N 1
ATOM 2969 C CA . ARG A 1 384 ? 1.510 -8.231 -21.432 1.00 95.25 384 ARG A CA 1
ATOM 2970 C C . ARG A 1 384 ? 1.825 -9.008 -22.715 1.00 95.25 384 ARG A C 1
ATOM 2972 O O . ARG A 1 384 ? 0.970 -9.172 -23.585 1.00 95.25 384 ARG A O 1
ATOM 2979 N N . ILE A 1 385 ? 3.045 -9.531 -22.794 1.00 95.69 385 ILE A N 1
ATOM 2980 C CA . ILE A 1 385 ? 3.560 -10.403 -23.850 1.00 95.69 385 ILE A CA 1
ATOM 2981 C C . ILE A 1 385 ? 4.135 -11.641 -23.162 1.00 95.69 385 ILE A C 1
ATOM 2983 O O . ILE A 1 385 ? 5.006 -11.529 -22.298 1.00 95.69 385 ILE A O 1
ATOM 2987 N N . VAL A 1 386 ? 3.654 -12.830 -23.524 1.00 95.75 386 VAL A N 1
ATOM 2988 C CA . VAL A 1 386 ? 4.257 -14.073 -23.025 1.00 95.75 386 VAL A CA 1
ATOM 2989 C C . VAL A 1 386 ? 5.670 -14.211 -23.586 1.00 95.75 386 VAL A C 1
ATOM 2991 O O . VAL A 1 386 ? 5.933 -13.863 -24.737 1.00 95.75 386 VAL A O 1
ATOM 2994 N N . LEU A 1 387 ? 6.603 -14.697 -22.770 1.00 95.00 387 LEU A N 1
ATOM 2995 C CA . LEU A 1 387 ? 8.029 -14.653 -23.092 1.00 95.00 387 LEU A CA 1
ATOM 2996 C C . LEU A 1 387 ? 8.400 -15.311 -24.443 1.00 95.00 387 LEU A C 1
ATOM 2998 O O . LEU A 1 387 ? 9.223 -14.726 -25.154 1.00 95.00 387 LEU A O 1
ATOM 3002 N N . PRO A 1 388 ? 7.803 -16.453 -24.858 1.00 95.50 388 PRO A N 1
ATOM 3003 C CA . PRO A 1 388 ? 8.073 -17.046 -26.172 1.00 95.50 388 PRO A CA 1
ATOM 3004 C C . PRO A 1 388 ? 7.758 -16.120 -27.357 1.00 95.50 388 PRO A C 1
ATOM 3006 O O . PRO A 1 388 ? 8.458 -16.166 -28.371 1.00 95.50 388 PRO A O 1
ATOM 3009 N N . ASP A 1 389 ? 6.773 -15.236 -27.203 1.00 96.50 389 ASP A N 1
ATOM 3010 C CA . ASP A 1 389 ? 6.261 -14.380 -28.277 1.00 96.50 389 ASP A CA 1
ATOM 3011 C C . ASP A 1 389 ? 7.004 -13.038 -28.359 1.00 96.50 389 ASP A C 1
ATOM 3013 O O . ASP A 1 389 ? 6.843 -12.294 -29.327 1.00 96.50 389 ASP A O 1
ATOM 3017 N N . MET A 1 390 ? 7.864 -12.725 -27.380 1.00 96.25 390 MET A N 1
ATOM 3018 C CA . MET A 1 390 ? 8.563 -11.436 -27.264 1.00 96.25 390 MET A CA 1
ATOM 3019 C C . MET A 1 390 ? 9.238 -11.005 -28.568 1.00 96.25 390 MET A C 1
ATOM 3021 O O . MET A 1 390 ? 9.099 -9.863 -29.007 1.00 96.25 390 MET A O 1
ATOM 3025 N N . LYS A 1 391 ? 9.959 -11.929 -29.209 1.00 96.62 391 LYS A N 1
ATOM 3026 C CA . LYS A 1 391 ? 10.733 -11.636 -30.418 1.00 96.62 391 LYS A CA 1
ATOM 3027 C C . LYS A 1 391 ? 9.839 -11.270 -31.600 1.00 96.62 391 LYS A C 1
ATOM 3029 O O . LYS A 1 391 ? 10.207 -10.399 -32.389 1.00 96.62 391 LYS A O 1
ATOM 3034 N N . GLU A 1 392 ? 8.718 -11.965 -31.756 1.00 96.69 392 GLU A N 1
ATOM 3035 C CA . GLU A 1 392 ? 7.762 -11.708 -32.834 1.00 96.69 392 GLU A CA 1
ATOM 3036 C C . GLU A 1 392 ? 6.994 -10.418 -32.552 1.00 96.69 392 GLU A C 1
ATOM 3038 O O . GLU A 1 392 ? 7.019 -9.509 -33.380 1.00 96.69 392 GLU A O 1
ATOM 3043 N N . ALA A 1 393 ? 6.478 -10.262 -31.330 1.00 95.69 393 ALA A N 1
ATOM 3044 C CA . ALA A 1 393 ? 5.788 -9.055 -30.888 1.00 95.69 393 ALA A CA 1
ATOM 3045 C C . ALA A 1 393 ? 6.647 -7.788 -31.049 1.00 95.69 393 ALA A C 1
ATOM 3047 O O . ALA A 1 393 ? 6.162 -6.763 -31.531 1.00 95.69 393 ALA A O 1
ATOM 3048 N N . PHE A 1 394 ? 7.941 -7.847 -30.710 1.00 96.69 394 PHE A N 1
ATOM 3049 C CA . PHE A 1 394 ? 8.853 -6.725 -30.924 1.00 96.69 394 PHE A CA 1
ATOM 3050 C C . PHE A 1 394 ? 9.020 -6.400 -32.415 1.00 96.69 394 PHE A C 1
ATOM 3052 O O . PHE A 1 394 ? 8.910 -5.238 -32.805 1.00 96.69 394 PHE A O 1
ATOM 3059 N N . ARG A 1 395 ? 9.239 -7.406 -33.271 1.00 95.31 395 ARG A N 1
ATOM 3060 C CA . ARG A 1 395 ? 9.398 -7.201 -34.722 1.00 95.31 395 ARG A CA 1
ATOM 3061 C C . ARG A 1 395 ? 8.161 -6.588 -35.361 1.00 95.31 395 ARG A C 1
ATOM 3063 O O . ARG A 1 395 ? 8.295 -5.661 -36.158 1.00 95.31 395 ARG A O 1
ATOM 3070 N N . ASP A 1 396 ? 6.984 -7.063 -34.978 1.00 95.12 396 ASP A N 1
ATOM 3071 C CA . ASP A 1 396 ? 5.717 -6.520 -35.457 1.00 95.12 396 ASP A CA 1
ATOM 3072 C C . ASP A 1 396 ? 5.546 -5.070 -34.993 1.00 95.12 396 ASP A C 1
ATOM 3074 O O . ASP A 1 396 ? 5.191 -4.194 -35.789 1.00 95.12 396 ASP A O 1
ATOM 3078 N N . SER A 1 397 ? 5.909 -4.781 -33.738 1.00 96.62 397 SER A N 1
ATOM 3079 C CA . SER A 1 397 ? 5.835 -3.427 -33.185 1.00 96.62 397 SER A CA 1
ATOM 3080 C C . SER A 1 397 ? 6.717 -2.417 -33.928 1.00 96.62 397 SER A C 1
ATOM 3082 O O . SER A 1 397 ? 6.357 -1.243 -33.985 1.00 96.62 397 SER A O 1
ATOM 3084 N N . LEU A 1 398 ? 7.836 -2.829 -34.544 1.00 97.25 398 LEU A N 1
ATOM 3085 C CA . LEU A 1 398 ? 8.715 -1.908 -35.283 1.00 97.25 398 LEU A CA 1
ATOM 3086 C C . LEU A 1 398 ? 7.973 -1.210 -36.428 1.00 97.25 398 LEU A C 1
ATOM 3088 O O . LEU A 1 398 ? 8.107 -0.001 -36.586 1.00 97.25 398 LEU A O 1
ATOM 3092 N N . THR A 1 399 ? 7.156 -1.951 -37.182 1.00 96.56 399 THR A N 1
ATOM 3093 C CA . THR A 1 399 ? 6.444 -1.426 -38.366 1.00 96.56 399 THR A CA 1
ATOM 3094 C C . THR A 1 399 ? 4.972 -1.103 -38.123 1.00 96.56 399 THR A C 1
ATOM 3096 O O . THR A 1 399 ? 4.342 -0.445 -38.949 1.00 96.56 399 THR A O 1
ATOM 3099 N N . ALA A 1 400 ? 4.402 -1.539 -36.996 1.00 95.38 400 ALA A N 1
ATOM 3100 C CA . ALA A 1 400 ? 3.052 -1.155 -36.607 1.00 95.38 400 ALA A CA 1
ATOM 3101 C C . ALA A 1 400 ? 2.933 0.371 -36.457 1.00 95.38 400 ALA A C 1
ATOM 3103 O O . ALA A 1 400 ? 3.882 1.035 -36.032 1.00 95.38 400 ALA A O 1
ATOM 3104 N N . ASN A 1 401 ? 1.747 0.913 -36.762 1.00 95.62 401 ASN A N 1
ATOM 3105 C CA . ASN A 1 401 ? 1.460 2.347 -36.670 1.00 95.62 401 ASN A CA 1
ATOM 3106 C C . ASN A 1 401 ? 1.951 2.937 -35.343 1.00 95.62 401 ASN A C 1
ATOM 3108 O O . ASN A 1 401 ? 1.713 2.365 -34.275 1.00 95.62 401 ASN A O 1
ATOM 3112 N N . ALA A 1 402 ? 2.594 4.105 -35.419 1.00 94.62 402 ALA A N 1
ATOM 3113 C CA . ALA A 1 402 ? 3.099 4.803 -34.248 1.00 94.62 402 ALA A CA 1
ATOM 3114 C C . ALA A 1 402 ? 1.984 4.986 -33.205 1.00 94.62 402 ALA A C 1
ATOM 3116 O O . ALA A 1 402 ? 0.944 5.590 -33.464 1.00 94.62 402 ALA A O 1
ATOM 3117 N N . GLY A 1 403 ? 2.199 4.423 -32.020 1.00 92.69 403 GLY A N 1
ATOM 3118 C CA . GLY A 1 403 ? 1.194 4.379 -30.965 1.00 92.69 403 GLY A CA 1
ATOM 3119 C C . GLY A 1 403 ? 1.643 3.503 -29.799 1.00 92.69 403 GLY A C 1
ATOM 3120 O O . GLY A 1 403 ? 2.833 3.195 -29.696 1.00 92.69 403 GLY A O 1
ATOM 3121 N N . PRO A 1 404 ? 0.722 3.071 -28.922 1.00 89.00 404 PRO A N 1
ATOM 3122 C CA . PRO A 1 404 ? 1.070 2.283 -27.739 1.00 89.00 404 PRO A CA 1
ATOM 3123 C C . PRO A 1 404 ? 1.774 0.953 -28.048 1.00 89.00 404 PRO A C 1
ATOM 3125 O O . PRO A 1 404 ? 2.626 0.521 -27.280 1.00 89.00 404 PRO A O 1
ATOM 3128 N N . LYS A 1 405 ? 1.465 0.340 -29.198 1.00 89.50 405 LYS A N 1
ATOM 3129 C CA . LYS A 1 405 ? 2.021 -0.954 -29.631 1.00 89.50 405 LYS A CA 1
ATOM 3130 C C . LYS A 1 405 ? 2.911 -0.872 -30.877 1.00 89.50 405 LYS A C 1
ATOM 3132 O O . LYS A 1 405 ? 3.269 -1.907 -31.422 1.00 89.50 405 LYS A O 1
ATOM 3137 N N . GLY A 1 406 ? 3.240 0.331 -31.353 1.00 94.44 406 GLY A N 1
ATOM 3138 C CA . GLY A 1 406 ? 3.958 0.501 -32.616 1.00 94.44 406 GLY A CA 1
ATOM 3139 C C . GLY A 1 406 ? 4.950 1.656 -32.623 1.00 94.44 406 GLY A C 1
ATOM 3140 O O . GLY A 1 406 ? 4.734 2.688 -31.973 1.00 94.44 406 GLY A O 1
ATOM 3141 N N . PHE A 1 407 ? 6.049 1.475 -33.348 1.00 96.56 407 PHE A N 1
ATOM 3142 C CA . PHE A 1 407 ? 7.109 2.464 -33.545 1.00 96.56 407 PHE A CA 1
ATOM 3143 C C . PHE A 1 407 ? 6.974 3.226 -34.869 1.00 96.56 407 PHE A C 1
ATOM 3145 O O . PHE A 1 407 ? 7.516 4.320 -34.971 1.00 96.56 407 PHE A O 1
ATOM 3152 N N . GLY A 1 408 ? 6.196 2.716 -35.829 1.00 96.62 408 GLY A N 1
ATOM 3153 C CA . GLY A 1 408 ? 5.910 3.394 -37.095 1.00 96.62 408 GLY A CA 1
ATOM 3154 C C . GLY A 1 408 ? 7.095 3.469 -38.056 1.00 96.62 408 GLY A C 1
ATOM 3155 O O . GLY A 1 408 ? 7.152 4.410 -38.840 1.00 96.62 408 GLY A O 1
ATOM 3156 N N . LEU A 1 409 ? 8.037 2.523 -37.979 1.00 96.94 409 LEU A N 1
ATOM 3157 C CA . LEU A 1 409 ? 9.178 2.463 -38.890 1.00 96.94 409 LEU A CA 1
ATOM 3158 C C . LEU A 1 409 ? 8.769 1.904 -40.252 1.00 96.94 409 LEU A C 1
ATOM 3160 O O . LEU A 1 409 ? 8.026 0.924 -40.360 1.00 96.94 409 LEU A O 1
ATOM 3164 N N . GLU A 1 410 ? 9.345 2.471 -41.300 1.00 96.19 410 GLU A N 1
ATOM 3165 C CA . GLU A 1 410 ? 9.260 1.940 -42.649 1.00 96.19 410 GLU A CA 1
ATOM 3166 C C . GLU A 1 410 ? 10.146 0.696 -42.804 1.00 96.19 410 GLU A C 1
ATOM 3168 O O . GLU A 1 410 ? 11.196 0.551 -42.174 1.00 96.19 410 GLU A O 1
ATOM 3173 N N . LYS A 1 411 ? 9.782 -0.217 -43.716 1.00 93.56 411 LYS A N 1
ATOM 3174 C CA . LYS A 1 411 ? 10.514 -1.492 -43.894 1.00 93.56 411 LYS A CA 1
ATOM 3175 C C . LYS A 1 411 ? 12.007 -1.320 -44.185 1.00 93.56 411 LYS A C 1
ATOM 3177 O O . LYS A 1 411 ? 12.801 -2.180 -43.814 1.00 93.56 411 LYS A O 1
ATOM 3182 N N . HIS A 1 412 ? 12.383 -0.242 -44.869 1.00 94.00 412 HIS A N 1
ATOM 3183 C CA . HIS A 1 412 ? 13.780 0.032 -45.200 1.00 94.00 412 HIS A CA 1
ATOM 3184 C C . HIS A 1 412 ? 14.601 0.482 -43.977 1.00 94.00 412 HIS A C 1
ATOM 3186 O O . HIS A 1 412 ? 15.808 0.269 -43.956 1.00 94.00 412 HIS A O 1
ATOM 3192 N N . GLU A 1 413 ? 13.957 1.026 -42.939 1.00 95.38 413 GLU A N 1
ATOM 3193 C CA . GLU A 1 413 ? 14.601 1.503 -41.706 1.00 95.38 413 GLU A CA 1
ATOM 3194 C C . GLU A 1 413 ? 14.922 0.368 -40.723 1.00 95.38 413 GLU A C 1
ATOM 3196 O O . GLU A 1 413 ? 15.698 0.546 -39.782 1.00 95.38 413 GLU A O 1
ATOM 3201 N N . LEU A 1 414 ? 14.370 -0.830 -40.944 1.00 94.25 414 LEU A N 1
ATOM 3202 C CA . LEU A 1 414 ? 14.641 -2.013 -40.120 1.00 94.25 414 LEU A CA 1
ATOM 3203 C C . LEU A 1 414 ? 16.095 -2.494 -40.223 1.00 94.25 414 LEU A C 1
ATOM 3205 O O . LEU A 1 414 ? 16.564 -3.215 -39.345 1.00 94.25 414 LEU A O 1
ATOM 3209 N N . 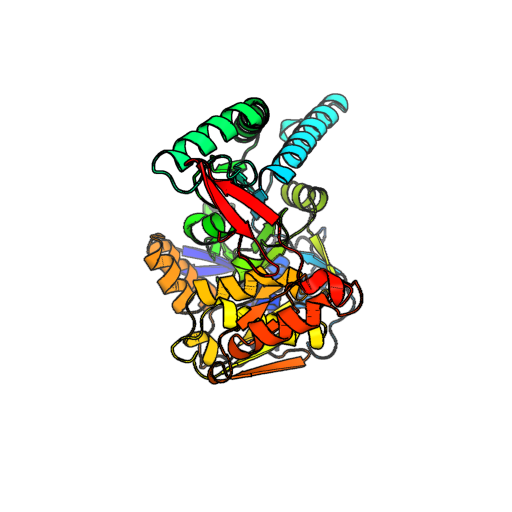ALA A 1 415 ? 16.798 -2.110 -41.291 1.00 94.50 415 ALA A N 1
ATOM 3210 C CA . ALA A 1 415 ? 18.213 -2.408 -41.486 1.00 94.50 415 ALA A CA 1
ATOM 3211 C C . ALA A 1 415 ? 19.142 -1.352 -40.860 1.00 94.50 415 ALA A C 1
ATOM 3213 O O . ALA A 1 415 ? 20.360 -1.511 -40.938 1.00 94.50 415 ALA A O 1
ATOM 3214 N N . ASN A 1 416 ? 18.597 -0.282 -40.266 1.00 95.56 416 ASN A N 1
ATOM 3215 C CA . ASN A 1 416 ? 19.406 0.774 -39.667 1.00 95.56 416 ASN A CA 1
ATOM 3216 C C . ASN A 1 416 ? 20.227 0.227 -38.494 1.00 95.56 416 ASN A C 1
ATOM 3218 O O . ASN A 1 416 ? 19.716 -0.492 -37.632 1.00 95.56 416 ASN A O 1
ATOM 3222 N N . THR A 1 417 ? 21.495 0.623 -38.452 1.00 95.56 417 THR A N 1
ATOM 3223 C CA . THR A 1 417 ? 22.414 0.353 -37.348 1.00 95.56 417 THR A CA 1
ATOM 3224 C C . THR A 1 417 ? 23.048 1.652 -36.857 1.00 95.56 417 THR A C 1
ATOM 3226 O O . THR A 1 417 ? 23.148 2.633 -37.598 1.00 95.56 417 THR A O 1
ATOM 3229 N N . GLY A 1 418 ? 23.463 1.675 -35.593 1.00 94.31 418 GLY A N 1
ATOM 3230 C CA . GLY A 1 418 ? 24.232 2.760 -34.985 1.00 94.31 418 GLY A CA 1
ATOM 3231 C C . GLY A 1 418 ? 25.581 2.250 -34.494 1.00 94.31 418 GLY A C 1
ATOM 3232 O O . GLY A 1 418 ? 25.688 1.097 -34.101 1.00 94.31 418 GLY A O 1
ATOM 3233 N N . ARG A 1 419 ? 26.614 3.096 -34.496 1.00 95.06 419 ARG A N 1
ATOM 3234 C CA . ARG A 1 419 ? 27.907 2.766 -33.879 1.00 95.06 419 ARG A CA 1
ATOM 3235 C C . ARG A 1 419 ? 28.030 3.434 -32.519 1.00 95.06 419 ARG A C 1
ATOM 3237 O O . ARG A 1 419 ? 27.775 4.631 -32.396 1.00 95.06 419 ARG A O 1
ATOM 3244 N N . TYR A 1 420 ? 28.443 2.663 -31.522 1.00 92.69 420 TYR A N 1
ATOM 3245 C CA . TYR A 1 420 ? 28.716 3.126 -30.167 1.00 92.69 420 TYR A CA 1
ATOM 3246 C C . TYR A 1 420 ? 30.130 2.717 -29.761 1.00 92.69 420 TYR A C 1
ATOM 3248 O O . TYR A 1 420 ? 30.534 1.579 -29.978 1.00 92.69 420 TYR A O 1
ATOM 3256 N N . THR A 1 421 ? 30.877 3.639 -29.160 1.00 93.38 421 THR A N 1
ATOM 3257 C CA . THR A 1 421 ? 32.184 3.342 -28.568 1.00 93.38 421 THR A CA 1
ATOM 3258 C C . THR A 1 421 ? 32.031 3.331 -27.056 1.00 93.38 421 THR A C 1
ATOM 3260 O O . THR A 1 421 ? 31.639 4.342 -26.469 1.00 93.38 421 THR A O 1
ATOM 3263 N N . ASP A 1 422 ? 32.318 2.192 -26.426 1.00 87.50 422 ASP A N 1
ATOM 3264 C CA . ASP A 1 422 ? 32.222 2.069 -24.973 1.00 87.50 422 ASP A CA 1
ATOM 3265 C C . ASP A 1 422 ? 33.359 2.818 -24.250 1.00 87.50 422 ASP A C 1
ATOM 3267 O O . ASP A 1 422 ? 34.321 3.304 -24.850 1.00 87.50 422 ASP A O 1
ATOM 3271 N N . GLN A 1 423 ? 33.276 2.898 -22.921 1.00 83.00 423 GLN A N 1
ATOM 3272 C CA . GLN A 1 423 ? 34.287 3.576 -22.098 1.00 83.00 423 GLN A CA 1
ATOM 3273 C C . GLN A 1 423 ? 35.681 2.917 -22.148 1.00 83.00 423 GLN A C 1
ATOM 3275 O O . GLN A 1 423 ? 36.651 3.502 -21.669 1.00 83.00 423 GLN A O 1
ATOM 3280 N N . ARG A 1 424 ? 35.798 1.704 -22.703 1.00 85.81 424 ARG A N 1
ATOM 3281 C CA . ARG A 1 424 ? 37.060 0.974 -22.899 1.00 85.81 424 ARG A CA 1
ATOM 3282 C C . ARG A 1 424 ? 37.611 1.146 -24.320 1.00 85.81 424 ARG A C 1
ATOM 3284 O O . ARG A 1 424 ? 38.677 0.610 -24.613 1.00 85.81 424 ARG A O 1
ATOM 3291 N N . GLY A 1 425 ? 36.919 1.898 -25.177 1.00 91.69 425 GLY A N 1
ATOM 3292 C CA . GLY A 1 425 ? 37.296 2.130 -26.568 1.00 91.69 425 GLY A CA 1
ATOM 3293 C C . GLY A 1 425 ? 36.870 1.018 -27.529 1.00 91.69 425 GLY A C 1
ATOM 3294 O O . GLY A 1 425 ? 37.319 1.027 -28.673 1.00 91.69 425 GLY A O 1
ATOM 3295 N N . ASN A 1 426 ? 36.032 0.065 -27.104 1.00 92.19 426 ASN A N 1
ATOM 3296 C CA . ASN A 1 426 ? 35.500 -0.956 -28.006 1.00 92.19 426 ASN A CA 1
ATOM 3297 C C . ASN A 1 426 ? 34.403 -0.346 -28.884 1.00 92.19 426 ASN A C 1
ATOM 3299 O O . ASN A 1 426 ? 33.478 0.280 -28.367 1.00 92.19 426 ASN A O 1
ATOM 3303 N N . GLU A 1 427 ? 34.480 -0.559 -30.197 1.00 95.00 427 GLU A N 1
ATOM 3304 C CA . GLU A 1 427 ? 33.406 -0.200 -31.126 1.00 95.00 427 GLU A CA 1
ATOM 3305 C C . GLU A 1 427 ? 32.361 -1.321 -31.193 1.00 95.00 427 GLU A C 1
ATOM 3307 O O . GLU A 1 427 ? 32.693 -2.486 -31.418 1.00 95.00 427 GLU A O 1
ATOM 3312 N N . LEU A 1 428 ? 31.094 -0.959 -30.999 1.00 93.94 428 LEU A N 1
ATOM 3313 C CA . LEU A 1 428 ? 29.937 -1.846 -31.031 1.00 93.94 428 LEU A CA 1
ATOM 3314 C C . LEU A 1 428 ? 28.938 -1.345 -32.079 1.00 93.94 428 LEU A C 1
ATOM 3316 O O . LEU A 1 428 ? 28.592 -0.161 -32.105 1.00 93.94 428 LEU A O 1
ATOM 3320 N N . ASP A 1 429 ? 28.448 -2.260 -32.913 1.00 95.06 429 ASP A N 1
ATOM 3321 C CA . ASP A 1 429 ? 27.317 -2.008 -33.804 1.00 95.06 429 ASP A CA 1
ATOM 3322 C C . ASP A 1 429 ? 26.013 -2.329 -33.066 1.00 95.06 429 ASP A C 1
ATOM 3324 O O . ASP A 1 429 ? 25.798 -3.463 -32.636 1.00 95.06 429 ASP A O 1
ATOM 3328 N N . LEU A 1 430 ? 25.143 -1.331 -32.943 1.00 96.56 430 LEU A N 1
ATOM 3329 C CA . LEU A 1 430 ? 23.815 -1.428 -32.354 1.00 96.56 430 LEU A CA 1
ATOM 3330 C C . LEU A 1 430 ? 22.743 -1.533 -33.440 1.00 96.56 430 LEU A C 1
ATOM 3332 O O . LEU A 1 430 ? 22.786 -0.824 -34.447 1.00 96.56 430 LEU A O 1
ATOM 3336 N N . LYS A 1 431 ? 21.742 -2.375 -33.209 1.00 95.88 4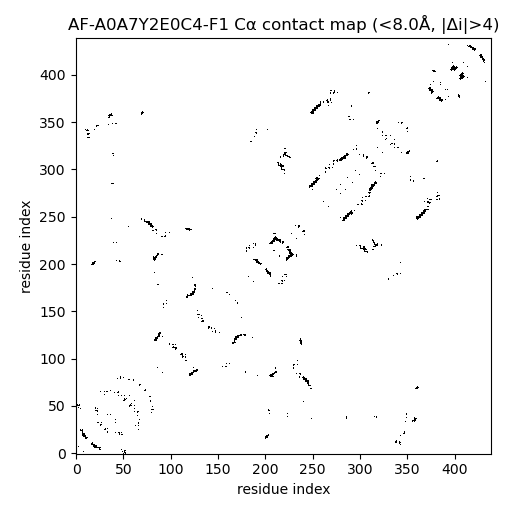31 LYS A N 1
ATOM 3337 C CA . LYS A 1 431 ? 20.555 -2.568 -34.053 1.00 95.88 431 LYS A CA 1
ATOM 3338 C C . LYS A 1 431 ? 19.271 -2.452 -33.230 1.00 95.88 431 LYS A C 1
ATOM 3340 O O . LYS A 1 431 ? 19.284 -2.424 -31.999 1.00 95.88 431 LYS A O 1
ATOM 3345 N N . HIS A 1 432 ? 18.132 -2.444 -33.922 1.00 96.06 432 HIS A N 1
ATOM 3346 C CA . HIS A 1 432 ? 16.818 -2.501 -33.276 1.00 96.06 432 HIS A CA 1
ATOM 3347 C C . HIS A 1 432 ? 16.692 -3.731 -32.370 1.00 96.06 432 HIS A C 1
ATOM 3349 O O . HIS A 1 432 ? 16.876 -4.866 -32.818 1.00 96.06 432 HIS A O 1
ATOM 3355 N N . GLY A 1 433 ? 16.327 -3.493 -31.110 1.00 94.44 433 GLY A N 1
ATOM 3356 C CA . GLY A 1 433 ? 16.130 -4.531 -30.096 1.00 94.44 433 GLY A CA 1
ATOM 3357 C C . GLY A 1 433 ? 17.363 -4.839 -29.249 1.00 94.44 433 GLY A C 1
ATOM 3358 O O . GLY A 1 433 ? 17.269 -5.682 -28.360 1.00 94.44 433 GLY A O 1
ATOM 3359 N N . ASP A 1 434 ? 18.494 -4.170 -29.485 1.00 95.62 434 ASP A N 1
ATOM 3360 C CA . ASP A 1 434 ? 19.631 -4.279 -28.575 1.00 95.62 434 ASP A CA 1
ATOM 3361 C C . ASP A 1 434 ? 19.303 -3.634 -27.224 1.00 95.62 434 ASP A C 1
ATOM 3363 O O . ASP A 1 434 ? 18.784 -2.518 -27.137 1.00 95.62 434 ASP A O 1
ATOM 3367 N N . VAL A 1 435 ? 19.606 -4.366 -26.154 1.00 94.94 435 VAL A N 1
ATOM 3368 C CA . VAL A 1 435 ? 19.334 -3.944 -24.781 1.00 94.94 435 VAL A CA 1
ATOM 3369 C C . VAL A 1 435 ? 20.434 -2.991 -24.335 1.00 94.94 435 VAL A C 1
ATOM 3371 O O . VAL A 1 435 ? 21.572 -3.398 -24.115 1.00 94.94 435 VAL A O 1
ATOM 3374 N N . VAL A 1 436 ? 20.081 -1.715 -24.195 1.00 92.31 436 VAL A N 1
ATOM 3375 C CA . VAL A 1 436 ? 21.003 -0.662 -23.735 1.00 92.31 436 VAL A CA 1
ATOM 3376 C C . VAL A 1 436 ? 20.867 -0.353 -22.241 1.00 92.31 436 VAL A C 1
ATOM 3378 O O . VAL A 1 436 ? 21.731 0.310 -21.675 1.00 92.31 436 VAL A O 1
ATOM 3381 N N . ILE A 1 437 ? 19.805 -0.849 -21.596 1.00 93.31 437 ILE A N 1
ATOM 3382 C CA . ILE A 1 437 ? 19.552 -0.743 -20.153 1.00 93.31 437 ILE A CA 1
ATOM 3383 C C . ILE A 1 437 ? 19.011 -2.090 -19.658 1.00 93.3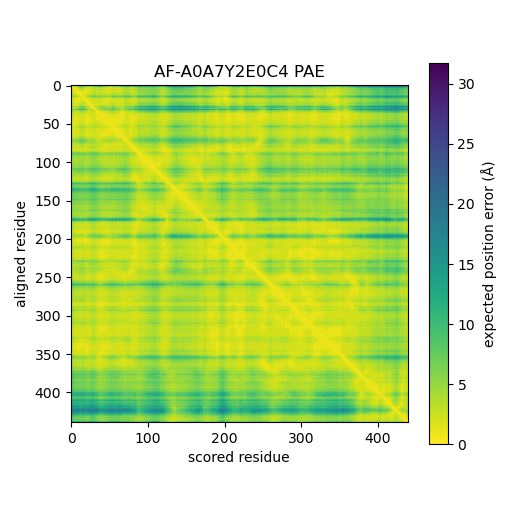1 437 ILE A C 1
ATOM 3385 O O . ILE A 1 437 ? 18.045 -2.606 -20.212 1.00 93.31 437 ILE A O 1
ATOM 3389 N N . SER A 1 438 ? 19.624 -2.634 -18.606 1.00 92.44 438 SER A N 1
ATOM 3390 C CA . SER A 1 438 ? 19.152 -3.795 -17.841 1.00 92.44 438 SER A CA 1
ATOM 3391 C C . SER A 1 438 ? 19.389 -3.470 -16.369 1.00 92.44 438 SER A C 1
ATOM 3393 O O . SER A 1 438 ? 20.527 -3.578 -15.909 1.00 92.44 438 SER A O 1
ATOM 3395 N N . ALA A 1 439 ? 18.351 -2.970 -15.698 1.00 87.75 439 ALA A N 1
ATOM 3396 C CA . ALA A 1 439 ? 18.422 -2.382 -14.360 1.00 87.75 439 ALA A CA 1
ATOM 3397 C C . ALA A 1 439 ? 17.857 -3.321 -13.296 1.00 87.75 439 ALA A C 1
ATOM 3399 O O . ALA A 1 439 ? 16.811 -3.947 -13.585 1.00 87.75 439 ALA A O 1
#

Sequence (439 aa):
MKDLFGARDTFDTGSGTGYLYRLDALKNQGHTNIDRLPFSIKVLLEGALRNCDEFLVTKEHVAKLAEYDPAAPEQVEIPFLPARVLLQDFTGVPAVVDLAAMRSAMARLGGNADEINPNVQVDLVIDHSVQVDAFGMPDALRINAEKEFERNRERYEFLRWGKQAFDNFNVVPPASGICHQVNLEYIAKCVWSRPAEDGVPVYYPDTLVGTDSHTTMIDGLGVVGWGVGGIEAEAVMLGQPVFMLMPEVIGFELTGRLPEGATATDLVLTVTQMLREYGVVGKFVEFFGPGVSNMTIPDRATIANMSPEYGATMGFFPIDQETLDYLSRTGRPAELVETVKRYTQAQGLFRTDDSPDPQFKDVLKLDLGDVVPSLSGPKRPQDRIVLPDMKEAFRDSLTANAGPKGFGLEKHELANTGRYTDQRGNELDLKHGDVVISA

Nearest PDB structures (foldseek):
  3sn2-assembly1_A  TM=7.791E-01  e=1.024E-44  Oryctolagus cuniculus
  6vcd-assembly1_A  TM=9.024E-01  e=3.230E-36  Homo sapiens
  1c96-assembly1_A  TM=8.463E-01  e=2.701E-21  Bos taurus
  7acn-assembly1_A  TM=8.316E-01  e=1.814E-21  Sus scrofa
  1fgh-assembly1_A  TM=8.540E-01  e=1.058E-20  Bos taurus

Secondary structure (DSSP, 8-state):
---SSS-EEEEE-SSSEEEEE-GGGGGGGT---GGGS-HHHHHHHHHHHHH--SSSS-HHHHHHHHT--TTS----EEEE--SEEEEEHHHHHHHHHHHHHHHHHHHHTTS-GGG-S-SSEEEEE--SS---SS-SSTTHHHHHHHHHHHHHHHHHHHHHHHHHHSTTEEEEPTTS--HHHHIIIII--SEEEEE-TTSPEEEEE-EEEESSGGGGGGGGGT-EEEE--HHHHHHHHTT--EEEEPPPEEEEEEES-PPTT--HHHHHHHHHHHHHHHT-TT-EEEEESTTGGG--HHHHHHHHHTHHHHT-SEEE--B-HHHHHHHHHTT--HHHHHHHHHHHHHTT-B--TTSPPPP-SEEEEEEGGG---EEE-SS-TT-EEEGGGHHHHHHHHHHSPSBTTB----GGGGG-EEEEE-TTS-EEEEETT--S---

Radius of gyration: 24.36 Å; Cα contacts (8 Å, |Δi|>4): 848; chains: 1; bounding box: 66×60×77 Å